Protein 6E85 (pdb70)

Organism: NCBI:txid72407

Sequence (656 aa):
SNAMSKMIAVTMGDPAGIGPEIIIKSSLAEEGALSGAPVVVVGCAQTLRRILALNITPPRAEELRRIIDHPAEASFSPATTINVIDEPLSDPQGLRPPGEVQAQAGDLAFRCIIRRATALALEEGAVAAIATAPPLNKEALHLLAGHAYPGHTELLAHLTQTTTDYAMVLYTEEKLKVIHITTHISLLRQQFLDTLNQPRIETVIGVADRFLRRRVVGGYYPRPRIAVAGVNPHAAGGEENNGGLLFFGGDEEIRIVAPAVAAMRAKKGVEEVTTGPCPPDTVFMMQCHEEGMYDMVVAMYHDQGHIPLKKLLGFYDGVNITAGLPPFIRTSADHGTAFDIAWTGKAKSESMATSSIELAMHIAQESKMIAVTMGDPAGIGPEIIIKSSLAEGALSGAPVVVVGCAQTLRRILALNITPRAELRRIIDHPAEASSFSPATINVIDEPLSSDPQGLRPGEVQAQAGDLAFRCIIRRATALALEEGAVAAIIATAPLNKKEALHLAGHAAYYPPGHTELLAHLTQTTTDDYAMMVLYTEEKLKVVIHITTTHISLRQFFLDTLNQPRIETVIGVADRFLRRRVVGGYYPPRPRIAVAGVNPHAGENGLFGDEEIRRIVAPAVAAMRRAKKGVEVTTGPCPPDTVFMMQCHEEGMMYDMVVAMYHDQGHIPLKLLGFYGVNITAGLPFIRTSSADDHGTAFDIAWTGKAKSESMATSSIEELAMMHIAQ

Foldseek 3Di:
DPAPFFAAEEEQAQLLFASLQLVLQLAQDDPNFQPRYEYEAAVLSNVVLQVLVLHDAAAEDEDCASVPDDTHGRYHYYPHDHQPCNVPDHHLDQALSRLVRNLVSLLVRLVCCVVSSGFEYEYDAYDQNSVVVVVNPDNGDLRSLCVSQVFDFWWKWDDDQQAIETELEEPDDPVVLVVPAAQVSLLSRLVLVQVLVCLQPDVQFAEEEEADFAQNCVVQVRHCCCVPHVVVSQVVVVVVVHNYYDNGGLVCPRVCSNVPVGVYYYHSYHCSRVVVVVVVPNVQQWIWTTRGPGTYIYTPDHSPSVCHSPSPDDSVSSSVNSVVSRNSSRD/DFAEEEEQAQLLFASLQLVLQLAQDDPNFQPRYEYEEAVLSNVVLQVLVLHDAAAEDEDCASVPDDTDGRYHYYPHDHFPCNVPDHHLDQALSRLVRNLVSLLVSLVCCVVVSHFEYEYDFYDQNSVVVNPNPDNGDLVSLCVSQVFDQKWKWFDDQQAIETELEEPDDPVVLVVPQALVSLLSRLVLVQVQVVLLPDVAFAEEEEADDAQNCVVVVRHDCCVPHVVVSQVVNVVVVHNYDDHGGLVCPRVCSNVPVGVYYYHSYHCSRVVVVVVVPPQLRMWITRGPHIYTYAPDHRPSVCHSVSPDHSVSSSSNNVNSVVSSD

Solvent-accessible surface area: 24941 Å² total; per-residue (Å²): 68,73,27,180,50,109,25,0,0,0,0,0,0,0,0,0,0,5,0,0,0,0,0,0,44,6,8,3,97,59,97,5,36,25,17,21,5,0,0,0,0,0,6,81,0,0,105,62,0,17,79,88,112,34,17,36,126,18,120,18,103,77,15,112,70,0,51,92,5,43,19,47,104,46,21,3,2,0,2,51,23,68,7,97,75,26,113,33,4,119,57,22,74,48,14,44,35,0,0,42,0,0,20,39,0,1,117,81,0,4,44,18,10,90,133,60,19,5,27,0,0,0,2,0,12,23,26,115,113,0,0,83,111,25,65,27,94,43,80,13,21,40,69,0,0,8,104,36,10,153,22,122,62,55,4,41,0,10,25,17,125,144,0,6,0,0,1,4,25,35,76,39,13,3,85,92,1,9,89,69,17,63,57,94,68,0,39,35,0,0,4,2,0,14,126,12,0,119,86,18,47,65,125,189,3,92,0,0,0,0,0,0,0,5,49,14,1,58,150,32,122,32,21,68,15,6,106,144,19,0,38,43,0,7,61,32,12,112,92,146,69,12,57,0,45,28,32,13,51,0,6,33,0,2,20,45,1,52,119,42,96,37,21,0,0,0,0,0,4,3,1,1,0,12,4,0,5,17,11,54,57,101,120,61,11,21,14,0,8,3,37,17,84,18,11,10,0,13,10,86,44,45,13,32,43,134,57,8,17,69,16,147,6,160,19,109,12,0,19,61,0,0,59,20,0,36,100,6,3,73,113,131,121,30,0,0,0,0,0,0,0,0,0,0,5,0,0,0,0,0,0,45,6,7,5,101,58,97,6,31,24,16,19,4,0,0,0,0,0,6,79,0,0,107,62,0,18,80,87,114,34,16,34,123,13,127,23,94,78,16,110,70,1,72,95,22,59,64,48,104,45,29,2,1,0,1,50,20,70,7,98,76,26,113,34,4,116,64,21,76,49,13,44,36,0,0,42,0,0,21,38,0,1,115,80,0,2,45,18,10,83,130,59,18,5,39,0,1,0,6,0,14,24,26,116,111,0,0,82,113,26,62,27,96,41,82,16,21,42,66,0,0,10,109,33,10,154,19,120,64,55,4,34,0,7,24,9,142,139,0,6,0,0,1,3,36,32,68,39,19,5,82,85,3,9,89,68,17,60,57,93,62,0,36,38,0,0,25,15,0,34,151,11,0,140,165,37,53,64,76,186,5,89,1,0,0,0,0,0,0,3,64,16,1,81,162,50,123,19,29,71,10,16,135,152,12,0,34,44,0,10,60,31,17,110,90,153,70,13,84,2,61,22,36,10,52,0,6,16,0,2,12,42,2,52,130,39,95,30,17,0,0,0,0,0,7,2,3,1,0,1,4,0,1,31,9,47,36,80,180,12,18,12,0,6,2,32,16,66,17,30,14,0,9,18,85,64,46,12,33,40,132,58,8,19,70,18,152,6,160,14,106,29,2,25,59,0,0,69,16,0,25,118,30,28,117

Nearest PDB structures (foldseek):
  6e85-assembly1_A  TM=1.003E+00  e=8.997E-73  Klebsiella pneumoniae subsp. pneumoniae
  6e85-assembly1_B  TM=9.986E-01  e=2.313E-66  Klebsiella pneumoniae subsp. pneumoniae
  4jqp-assembly1_B  TM=9.303E-01  e=1.978E-38  Paraburkholderia phymatum STM815
  1yxo-assembly1_B  TM=9.074E-01  e=8.097E-33  Pseudomonas aeruginosa
  3lxy-assembly1_A-2  TM=9.017E-01  e=1.109E-30  Yersinia pestis

Secondary structure (DSSP, 8-state):
---SS--EEEE---TTTTHHHHHHHHHHSGGGTT-SEEEEE-HHHHHHHHHTTSS---EEEEESSGGG----TTEEEEEE---SSGGG--TTS--HHHHHHHHHHHHHHHHHHHHTSSSEEEEPP--HHHHHHTT---SSHHHHHHHHHT----EEEEE-SS-EEEES--SS-HHHHHHH--HHHHHHHHHHHHHHHHHHT-SS-EEEEE-SSGGGGTTTTT-SHIIIIIHHHHHHHHTTT-EEEEEE-HHHHHHHHHHTS-SEEEESSHHHHHHHHHHTT-TT--EEEETSSSEEEE-S----TTTTTTT-S--HHHHHHHHHHHHHHT-/---EEEE---TTTTHHHHHHHHHHSSTTTT-SEEEEE-HHHHHHHHHTTSS---EEEEESSGGG----TTEEEEEE---SSGGG--TTS--HHHHHHHHHHHHHHHHHHHHTSSSEEEE----HHHHHHTT---SSHHHHHHHHHT----EEEEE-SS-EEEES--SS-HHHHHHH--HHHHHHHHHHHHHHHHHTT-SS-EEEEE-SSGGGGTTTTS-SHIIIIIHHHHHHHHHTT-EEEEEE-HHHHHHHHHTTS-SEEEESSHHHHHHHHHHTT----EEEETSSSEEEE-S----TTTTTTT-S--HHHHHHHHHHHHHH-

Structure (mmCIF, N/CA/C/O backbone):
data_6E85
#
_entry.id   6E85
#
_cell.length_a   97.355
_cell.length_b   76.216
_cell.length_c   92.113
_cell.angle_alpha   90.00
_cell.angle_beta   106.78
_cell.angle_gamma   90.00
#
_symmetry.space_group_name_H-M   'C 1 2 1'
#
loop_
_entity.id
_entity.type
_entity.pdbx_description
1 polymer 'D-threonate 4-phosphate dehydrogenase'
2 non-polymer 'NICKEL (II) ION'
3 non-polymer 'FORMIC ACID'
4 non-polymer 'PYROPHOSPHATE 2-'
5 non-polymer 'SULFATE ION'
6 non-polymer 'CHLORIDE ION'
7 water water
#
loop_
_atom_site.group_PDB
_atom_site.id
_atom_site.type_symbol
_atom_site.label_atom_id
_atom_site.label_alt_id
_atom_site.label_comp_id
_atom_site.label_asym_id
_atom_site.label_entity_id
_atom_site.label_seq_id
_atom_site.pdbx_PDB_ins_code
_atom_site.Cartn_x
_atom_site.Cartn_y
_atom_site.Cartn_z
_atom_site.occupancy
_atom_site.B_iso_or_equiv
_atom_site.auth_seq_id
_atom_site.auth_comp_id
_atom_site.auth_asym_id
_atom_site.auth_atom_id
_atom_site.pdbx_PDB_model_num
ATOM 1 N N . SER A 1 1 ? -5.478 17.450 72.064 1.00 15.25 -2 SER A N 1
ATOM 2 C CA . SER A 1 1 ? -4.062 17.857 71.865 1.00 12.97 -2 SER A CA 1
ATOM 3 C C . SER A 1 1 ? -4.040 19.181 71.119 1.00 12.36 -2 SER A C 1
ATOM 4 O O . SER A 1 1 ? -5.078 19.654 70.687 1.00 14.50 -2 SER A O 1
ATOM 7 N N . ASN A 1 2 ? -2.839 19.737 70.967 1.00 12.01 -1 ASN A N 1
ATOM 8 C CA . ASN A 1 2 ? -2.651 20.962 70.225 1.00 11.90 -1 ASN A CA 1
ATOM 9 C C . ASN A 1 2 ? -2.167 20.677 68.794 1.00 12.36 -1 ASN A C 1
ATOM 10 O O . ASN A 1 2 ? -1.608 21.569 68.156 1.00 12.95 -1 ASN A O 1
ATOM 15 N N . ALA A 1 3 ? -2.407 19.459 68.294 1.00 12.25 0 ALA A N 1
ATOM 16 C CA . ALA A 1 3 ? -2.076 19.155 66.903 1.00 13.18 0 ALA A CA 1
ATOM 17 C C . ALA A 1 3 ? -2.946 20.009 65.979 1.00 13.56 0 ALA A C 1
ATOM 18 O O . ALA A 1 3 ? -4.096 20.310 66.302 1.00 15.04 0 ALA A O 1
ATOM 20 N N . MET A 1 4 ? -2.385 20.361 64.822 1.00 13.13 1 MET A N 1
ATOM 21 C CA . MET A 1 4 ? -3.090 21.117 63.797 1.00 12.94 1 MET A CA 1
ATOM 22 C C . MET A 1 4 ? -3.327 20.215 62.579 1.00 11.35 1 MET A C 1
ATOM 23 O O . MET A 1 4 ? -3.532 20.683 61.467 1.00 11.88 1 MET A O 1
ATOM 28 N N . SER A 1 5 ? -3.358 18.906 62.832 1.00 10.93 2 SER A N 1
ATOM 29 C CA . SER A 1 5 ? -3.451 17.869 61.818 1.00 10.10 2 SER A CA 1
ATOM 30 C C . SER A 1 5 ? -3.751 16.561 62.536 1.00 10.55 2 SER A C 1
ATOM 31 O O . SER A 1 5 ? -3.767 16.523 63.758 1.00 11.52 2 SER A O 1
ATOM 34 N N . LYS A 1 6 ? -3.953 15.490 61.776 1.00 10.18 3 LYS A N 1
ATOM 35 C CA . LYS A 1 6 ? -3.978 14.185 62.398 1.00 10.73 3 LYS A CA 1
ATOM 36 C C . LYS A 1 6 ? -2.588 13.860 62.950 1.00 9.98 3 LYS A C 1
ATOM 37 O O . LYS A 1 6 ? -1.554 14.324 62.431 1.00 11.52 3 LYS A O 1
ATOM 43 N N . MET A 1 7 ? -2.587 13.064 64.021 1.00 9.72 4 MET A N 1
ATOM 44 C CA . MET A 1 7 ? -1.385 12.593 64.668 1.00 9.51 4 MET A CA 1
ATOM 45 C C . MET A 1 7 ? -1.007 11.211 64.125 1.00 9.09 4 MET A C 1
ATOM 46 O O . MET A 1 7 ? -1.859 10.474 63.598 1.00 10.50 4 MET A O 1
ATOM 51 N N . ILE A 1 8 ? 0.263 10.843 64.321 1.00 8.21 5 ILE A N 1
ATOM 52 C CA . ILE A 1 8 ? 0.689 9.467 64.044 1.00 8.72 5 ILE A CA 1
ATOM 53 C C . ILE A 1 8 ? 1.398 8.910 65.276 1.00 8.19 5 ILE A C 1
ATOM 54 O O . ILE A 1 8 ? 1.797 9.655 66.172 1.00 8.99 5 ILE A O 1
ATOM 59 N N . ALA A 1 9 ? 1.513 7.584 65.308 1.00 7.94 6 ALA A N 1
ATOM 60 C CA . ALA A 1 9 ? 2.291 6.885 66.306 1.00 7.82 6 ALA A CA 1
ATOM 61 C C . ALA A 1 9 ? 3.597 6.398 65.685 1.00 8.16 6 ALA A C 1
ATOM 62 O O . ALA A 1 9 ? 3.639 6.045 64.504 1.00 9.04 6 ALA A O 1
ATOM 64 N N . VAL A 1 10 ? 4.649 6.379 66.500 1.00 7.64 7 VAL A N 1
ATOM 65 C CA . VAL A 1 10 ? 5.924 5.767 66.164 1.00 8.03 7 VAL A CA 1
ATOM 66 C C . VAL A 1 10 ? 6.190 4.674 67.197 1.00 8.19 7 VAL A C 1
ATOM 67 O O . VAL A 1 10 ? 6.123 4.946 68.384 1.00 9.73 7 VAL A O 1
ATOM 71 N N . THR A 1 11 ? 6.507 3.459 66.733 1.00 7.69 8 THR A N 1
ATOM 72 C CA . THR A 1 11 ? 6.783 2.355 67.630 1.00 8.13 8 THR A CA 1
ATOM 73 C C . THR A 1 11 ? 8.294 2.203 67.829 1.00 9.01 8 THR A C 1
ATOM 74 O O . THR A 1 11 ? 9.084 2.313 66.889 1.00 9.67 8 THR A O 1
ATOM 78 N N . MET A 1 12 ? 8.672 1.877 69.068 1.00 8.62 9 MET A N 1
ATOM 79 C CA . MET A 1 12 ? 10.072 1.817 69.454 1.00 8.77 9 MET A CA 1
ATOM 80 C C . MET A 1 12 ? 10.854 0.711 68.736 1.00 9.28 9 MET A C 1
ATOM 81 O O . MET A 1 12 ? 12.055 0.854 68.539 1.00 10.16 9 MET A O 1
ATOM 86 N N . GLY A 1 13 ? 10.188 -0.388 68.386 1.00 9.62 10 GLY A N 1
ATOM 87 C CA . GLY A 1 13 ? 10.921 -1.532 67.866 1.00 10.78 10 GLY A CA 1
ATOM 88 C C . GLY A 1 13 ? 11.734 -2.200 68.965 1.00 10.65 10 GLY A C 1
ATOM 89 O O . GLY A 1 13 ? 11.425 -2.071 70.160 1.00 11.59 10 GLY A O 1
ATOM 90 N N . ASP A 1 14 ? 12.797 -2.909 68.565 1.00 10.89 11 ASP A N 1
ATOM 91 C CA . ASP A 1 14 ? 13.637 -3.598 69.532 1.00 11.18 11 ASP A CA 1
ATOM 92 C C . ASP A 1 14 ? 14.457 -2.556 70.282 1.00 11.27 11 ASP A C 1
ATOM 93 O O . ASP A 1 14 ? 15.274 -1.843 69.688 1.00 11.99 11 ASP A O 1
ATOM 98 N N . PRO A 1 15 ? 14.288 -2.429 71.616 1.00 11.13 12 PRO A N 1
ATOM 99 C CA . PRO A 1 15 ? 14.987 -1.381 72.359 1.00 11.13 12 PRO A CA 1
ATOM 100 C C . PRO A 1 15 ? 16.506 -1.552 72.438 1.00 12.27 12 PRO A C 1
ATOM 101 O O . PRO A 1 15 ? 17.199 -0.595 72.754 1.00 12.90 12 PRO A O 1
ATOM 105 N N . ALA A 1 16 ? 16.982 -2.777 72.193 1.00 12.86 13 ALA A N 1
ATOM 106 C CA . ALA A 1 16 ? 18.415 -3.041 72.190 1.00 13.61 13 ALA A CA 1
ATOM 107 C C . ALA A 1 16 ? 19.054 -2.650 70.845 1.00 13.91 13 ALA A C 1
ATOM 108 O O . ALA A 1 16 ? 20.282 -2.673 70.723 1.00 15.52 13 ALA A O 1
ATOM 110 N N . GLY A 1 17 ? 18.221 -2.329 69.850 1.00 13.24 14 GLY A N 1
ATOM 111 C CA . GLY A 1 17 ? 18.686 -1.892 68.547 1.00 13.54 14 GLY A CA 1
ATOM 112 C C . GLY A 1 17 ? 18.758 -0.377 68.454 1.00 13.00 14 GLY A C 1
ATOM 113 O O . GLY A 1 17 ? 18.740 0.336 69.470 1.00 12.99 14 GLY A O 1
ATOM 114 N N . ILE A 1 18 ? 18.826 0.116 67.215 1.00 12.23 15 ILE A N 1
ATOM 115 C CA . ILE A 1 18 ? 18.983 1.556 66.974 1.00 12.10 15 ILE A CA 1
ATOM 116 C C . ILE A 1 18 ? 17.649 2.316 67.055 1.00 11.21 15 ILE A C 1
ATOM 117 O O . ILE A 1 18 ? 17.655 3.543 66.969 1.00 11.80 15 ILE A O 1
ATOM 122 N N . GLY A 1 19 ? 16.518 1.614 67.207 1.00 10.51 16 GLY A N 1
ATOM 123 C CA . GLY A 1 19 ? 15.212 2.285 67.216 1.00 10.06 16 GLY A CA 1
ATOM 124 C C . GLY A 1 19 ? 15.153 3.472 68.171 1.00 10.16 16 GLY A C 1
ATOM 125 O O . GLY A 1 19 ? 14.808 4.590 67.782 1.00 9.93 16 GLY A O 1
ATOM 126 N N . PRO A 1 20 ? 15.440 3.267 69.469 1.00 10.10 17 PRO A N 1
ATOM 127 C CA . PRO A 1 20 ? 15.346 4.374 70.421 1.00 9.99 17 PRO A CA 1
ATOM 128 C C . PRO A 1 20 ? 16.143 5.617 69.998 1.00 10.61 17 PRO A C 1
ATOM 129 O O . PRO A 1 20 ? 15.606 6.723 70.024 1.00 10.66 17 PRO A O 1
ATOM 133 N N . GLU A 1 21 ? 17.404 5.423 69.601 1.00 10.45 18 GLU A N 1
ATOM 134 C CA . GLU A 1 21 ? 18.233 6.591 69.318 1.00 11.30 18 GLU A CA 1
ATOM 135 C C . GLU A 1 21 ? 17.790 7.287 68.026 1.00 10.23 18 GLU A C 1
ATOM 136 O O . GLU A 1 21 ? 17.845 8.507 67.967 1.00 11.31 18 GLU A O 1
ATOM 142 N N . ILE A 1 22 ? 17.346 6.530 67.016 1.00 10.44 19 ILE A N 1
ATOM 143 C CA . ILE A 1 22 ? 16.956 7.196 65.765 1.00 10.71 19 ILE A CA 1
ATOM 144 C C . ILE A 1 22 ? 15.599 7.893 65.933 1.00 9.62 19 ILE A C 1
ATOM 145 O O . ILE A 1 22 ? 15.348 8.900 65.279 1.00 10.13 19 ILE A O 1
ATOM 150 N N . ILE A 1 23 ? 14.759 7.394 66.848 1.00 9.53 20 ILE A N 1
ATOM 151 C CA . ILE A 1 23 ? 13.515 8.082 67.172 1.00 8.80 20 ILE A CA 1
ATOM 152 C C . ILE A 1 23 ? 13.839 9.425 67.844 1.00 9.13 20 ILE A C 1
ATOM 153 O O . ILE A 1 23 ? 13.288 10.479 67.473 1.00 9.43 20 ILE A O 1
ATOM 158 N N . ILE A 1 24 ? 14.739 9.397 68.837 1.00 9.04 21 ILE A N 1
ATOM 159 C CA . ILE A 1 24 ? 15.087 10.620 69.520 1.00 8.95 21 ILE A CA 1
ATOM 160 C C . ILE A 1 24 ? 15.706 11.608 68.528 1.00 9.56 21 ILE A C 1
ATOM 161 O O . ILE A 1 24 ? 15.356 12.781 68.504 1.00 9.92 21 ILE A O 1
ATOM 166 N N . LYS A 1 25 ? 16.638 11.135 67.698 1.00 9.86 22 LYS A N 1
ATOM 167 C CA . LYS A 1 25 ? 17.294 12.063 66.768 1.00 11.12 22 LYS A CA 1
ATOM 168 C C . LYS A 1 25 ? 16.298 12.669 65.780 1.00 10.96 22 LYS A C 1
ATOM 169 O O . LYS A 1 25 ? 16.407 13.829 65.443 1.00 12.83 22 LYS A O 1
ATOM 175 N N A SER A 1 26 ? 15.333 11.857 65.342 0.70 10.08 23 SER A N 1
ATOM 176 N N B SER A 1 26 ? 15.312 11.881 65.345 0.30 10.28 23 SER A N 1
ATOM 177 C CA A SER A 1 26 ? 14.319 12.302 64.386 0.70 9.90 23 SER A CA 1
ATOM 178 C CA B SER A 1 26 ? 14.378 12.374 64.332 0.30 10.33 23 SER A CA 1
ATOM 179 C C A SER A 1 26 ? 13.400 13.378 64.973 0.70 10.05 23 SER A C 1
ATOM 180 C C B SER A 1 26 ? 13.288 13.282 64.930 0.30 10.10 23 SER A C 1
ATOM 181 O O A SER A 1 26 ? 12.980 14.309 64.277 0.70 10.45 23 SER A O 1
ATOM 182 O O B SER A 1 26 ? 12.658 14.026 64.181 0.30 10.20 23 SER A O 1
ATOM 187 N N . LEU A 1 27 ? 13.061 13.224 66.251 1.00 9.77 24 LEU A N 1
ATOM 188 C CA . LEU A 1 27 ? 12.015 14.055 66.850 1.00 10.26 24 LEU A CA 1
ATOM 189 C C . LEU A 1 27 ? 12.550 15.201 67.712 1.00 11.07 24 LEU A C 1
ATOM 190 O O . LEU A 1 27 ? 11.819 16.136 67.983 1.00 12.45 24 LEU A O 1
ATOM 195 N N . ALA A 1 28 ? 13.815 15.134 68.141 1.00 10.77 25 ALA A N 1
ATOM 196 C CA . ALA A 1 28 ? 14.328 16.124 69.086 1.00 12.37 25 ALA A CA 1
ATOM 197 C C . ALA A 1 28 ? 14.701 17.455 68.430 1.00 13.91 25 ALA A C 1
ATOM 198 O O . ALA A 1 28 ? 14.772 18.480 69.119 1.00 15.72 25 ALA A O 1
ATOM 200 N N A GLU A 1 29 ? 14.941 17.434 67.121 0.60 12.66 26 GLU A N 1
ATOM 201 N N B GLU A 1 29 ? 15.028 17.405 67.136 0.40 13.74 26 GLU A N 1
ATOM 202 C CA A GLU A 1 29 ? 15.390 18.618 66.422 0.60 14.21 26 GLU A CA 1
ATOM 203 C CA B GLU A 1 29 ? 15.489 18.566 66.395 0.40 15.67 26 GLU A CA 1
ATOM 204 C C A GLU A 1 29 ? 15.142 18.408 64.929 0.60 13.32 26 GLU A C 1
ATOM 205 C C B GLU A 1 29 ? 15.029 18.449 64.944 0.40 13.77 26 GLU A C 1
ATOM 206 O O A GLU A 1 29 ? 14.792 17.312 64.501 0.60 11.76 26 GLU A O 1
ATOM 207 O O B GLU A 1 29 ? 14.356 17.489 64.577 0.40 12.64 26 GLU A O 1
ATOM 218 N N . GLY A 1 30 ? 15.400 19.452 64.144 1.00 14.17 27 GLY A N 1
ATOM 219 C CA . GLY A 1 30 ? 15.161 19.401 62.727 1.00 12.54 27 GLY A CA 1
ATOM 220 C C . GLY A 1 30 ? 13.692 19.506 62.368 1.00 10.76 27 GLY A C 1
ATOM 221 O O . GLY A 1 30 ? 12.881 20.061 63.096 1.00 12.04 27 GLY A O 1
ATOM 222 N N . ALA A 1 31 ? 13.360 18.964 61.200 1.00 10.04 28 ALA A N 1
ATOM 223 C CA . ALA A 1 31 ? 12.059 19.209 60.595 1.00 9.78 28 ALA A CA 1
ATOM 224 C C . ALA A 1 31 ? 10.916 18.775 61.501 1.00 9.67 28 ALA A C 1
ATOM 225 O O . ALA A 1 31 ? 9.886 19.449 61.528 1.00 10.58 28 ALA A O 1
ATOM 227 N N . LEU A 1 32 ? 11.086 17.641 62.190 1.00 8.53 29 LEU A N 1
ATOM 228 C CA . LEU A 1 32 ? 9.991 17.070 62.967 1.00 8.50 29 LEU A CA 1
ATOM 229 C C . LEU A 1 32 ? 9.920 17.607 64.397 1.00 9.00 29 LEU A C 1
ATOM 230 O O . LEU A 1 32 ? 9.090 17.145 65.161 1.00 9.89 29 LEU A O 1
ATOM 235 N N . SER A 1 33 ? 10.766 18.569 64.755 1.00 9.31 30 SER A N 1
ATOM 236 C CA . SER A 1 33 ? 10.704 19.136 66.082 1.00 10.08 30 SER A CA 1
ATOM 237 C C . SER A 1 33 ? 9.303 19.724 66.312 1.00 10.31 30 SER A C 1
ATOM 238 O O . SER A 1 33 ? 8.835 20.568 65.539 1.00 11.01 30 SER A O 1
ATOM 241 N N . GLY A 1 34 ? 8.616 19.242 67.355 1.00 9.96 31 GLY A N 1
ATOM 242 C CA . GLY A 1 34 ? 7.266 19.709 67.656 1.00 10.68 31 GLY A CA 1
ATOM 243 C C . GLY A 1 34 ? 6.167 19.092 66.794 1.00 9.55 31 GLY A C 1
ATOM 244 O O . GLY A 1 34 ? 5.008 19.521 66.892 1.00 11.23 31 GLY A O 1
ATOM 245 N N . ALA A 1 35 ? 6.498 18.095 65.956 1.00 9.07 32 ALA A N 1
ATOM 246 C CA . ALA A 1 35 ? 5.508 17.471 65.070 1.00 8.89 32 ALA A CA 1
ATOM 247 C C . ALA A 1 35 ? 4.503 16.626 65.848 1.00 8.36 32 ALA A C 1
ATOM 248 O O . ALA A 1 35 ? 4.785 16.156 66.944 1.00 8.49 32 ALA A O 1
ATOM 250 N N . PRO A 1 36 ? 3.310 16.381 65.275 1.00 8.77 33 PRO A N 1
ATOM 251 C CA . PRO A 1 36 ? 2.235 15.653 65.968 1.00 8.66 33 PRO A CA 1
ATOM 252 C C . PRO A 1 36 ? 2.459 14.137 65.923 1.00 9.05 33 PRO A C 1
ATOM 253 O O . PRO A 1 36 ? 1.712 13.401 65.287 1.00 9.78 33 PRO A O 1
ATOM 257 N N . VAL A 1 37 ? 3.491 13.709 66.649 1.00 8.03 34 VAL A N 1
ATOM 258 C CA . VAL A 1 37 ? 3.939 12.332 66.683 1.00 7.81 34 VAL A CA 1
ATOM 259 C C . VAL A 1 37 ? 3.941 11.846 68.130 1.00 8.13 34 VAL A C 1
ATOM 260 O O . VAL A 1 37 ? 4.496 12.513 68.995 1.00 9.84 34 VAL A O 1
ATOM 264 N N . VAL A 1 38 ? 3.344 10.682 68.372 1.00 7.56 35 VAL A N 1
ATOM 265 C CA . VAL A 1 38 ? 3.350 10.090 69.697 1.00 7.75 35 VAL A CA 1
ATOM 266 C C . VAL A 1 38 ? 4.172 8.806 69.634 1.00 7.76 35 VAL A C 1
ATOM 267 O O . VAL A 1 38 ? 3.894 7.926 68.819 1.00 8.65 35 VAL A O 1
ATOM 271 N N . VAL A 1 39 ? 5.186 8.707 70.487 1.00 7.47 36 VAL A N 1
ATOM 272 C CA . VAL A 1 39 ? 5.997 7.513 70.538 1.00 7.11 36 VAL A CA 1
ATOM 273 C C . VAL A 1 39 ? 5.349 6.501 71.480 1.00 7.23 36 VAL A C 1
ATOM 274 O O . VAL A 1 39 ? 5.014 6.850 72.599 1.00 9.20 36 VAL A O 1
ATOM 278 N N . VAL A 1 40 ? 5.193 5.260 71.020 1.00 7.44 37 VAL A N 1
ATOM 279 C CA . VAL A 1 40 ? 4.766 4.158 71.879 1.00 7.87 37 VAL A CA 1
ATOM 280 C C . VAL A 1 40 ? 6.027 3.338 72.134 1.00 8.11 37 VAL A C 1
ATOM 281 O O . VAL A 1 40 ? 6.561 2.711 71.212 1.00 8.54 37 VAL A O 1
ATOM 285 N N . GLY A 1 41 ? 6.533 3.401 73.362 1.00 7.77 38 GLY A N 1
ATOM 286 C CA . GLY A 1 41 ? 7.784 2.787 73.654 1.00 8.55 38 GLY A CA 1
ATOM 287 C C . GLY A 1 41 ? 8.115 2.880 75.124 1.00 8.25 38 GLY A C 1
ATOM 288 O O . GLY A 1 41 ? 7.369 3.468 75.903 1.00 8.79 38 GLY A O 1
ATOM 289 N N . CYS A 1 42 ? 9.244 2.288 75.496 1.00 8.69 39 CYS A N 1
ATOM 290 C CA . CYS A 1 42 ? 9.693 2.264 76.883 1.00 8.63 39 CYS A CA 1
ATOM 291 C C . CYS A 1 42 ? 10.374 3.596 77.211 1.00 9.26 39 CYS A C 1
ATOM 292 O O . CYS A 1 42 ? 11.458 3.893 76.721 1.00 9.17 39 CYS A O 1
ATOM 295 N N . ALA A 1 43 ? 9.707 4.410 78.034 1.00 8.82 40 ALA A N 1
ATOM 296 C CA . ALA A 1 43 ? 10.233 5.720 78.373 1.00 9.20 40 ALA A CA 1
ATOM 297 C C . ALA A 1 43 ? 11.567 5.602 79.123 1.00 9.40 40 ALA A C 1
ATOM 298 O O . ALA A 1 43 ? 12.476 6.393 78.895 1.00 9.59 40 ALA A O 1
ATOM 300 N N . GLN A 1 44 ? 11.692 4.597 80.003 1.00 9.41 41 GLN A N 1
ATOM 301 C CA . GLN A 1 44 ? 12.944 4.435 80.734 1.00 10.45 41 GLN A CA 1
ATOM 302 C C . GLN A 1 44 ? 14.108 4.149 79.767 1.00 10.53 41 GLN A C 1
ATOM 303 O O . GLN A 1 44 ? 15.219 4.616 79.982 1.00 11.45 41 GLN A O 1
ATOM 309 N N . THR A 1 45 ? 13.840 3.401 78.696 1.00 10.02 42 THR A N 1
ATOM 310 C CA . THR A 1 45 ? 14.857 3.151 77.674 1.00 10.68 42 THR A CA 1
ATOM 311 C C . THR A 1 45 ? 15.260 4.476 77.010 1.00 10.59 42 THR A C 1
ATOM 312 O O . THR A 1 45 ? 16.450 4.741 76.822 1.00 11.11 42 THR A O 1
ATOM 316 N N . LEU A 1 46 ? 14.267 5.285 76.612 1.00 9.66 43 LEU A N 1
ATOM 317 C CA . LEU A 1 46 ? 14.593 6.576 76.012 1.00 10.24 43 LEU A CA 1
ATOM 318 C C . LEU A 1 46 ? 15.484 7.386 76.962 1.00 10.38 43 LEU A C 1
ATOM 319 O O . LEU A 1 46 ? 16.419 8.053 76.520 1.00 11.01 43 LEU A O 1
ATOM 324 N N . ARG A 1 47 ? 15.183 7.362 78.263 1.00 10.08 44 ARG A N 1
ATOM 325 C CA . ARG A 1 47 ? 15.982 8.126 79.224 1.00 11.21 44 ARG A CA 1
ATOM 326 C C . ARG A 1 47 ? 17.406 7.564 79.324 1.00 12.26 44 ARG A C 1
ATOM 327 O O . ARG A 1 47 ? 18.351 8.330 79.496 1.00 13.27 44 ARG A O 1
ATOM 335 N N . ARG A 1 48 ? 17.555 6.242 79.218 1.00 12.17 45 ARG A N 1
ATOM 336 C CA . ARG A 1 48 ? 18.911 5.672 79.228 1.00 13.63 45 ARG A CA 1
ATOM 337 C C . ARG A 1 48 ? 19.687 6.197 78.012 1.00 12.95 45 ARG A C 1
ATOM 338 O O . ARG A 1 48 ? 20.852 6.549 78.128 1.00 14.67 45 ARG A O 1
ATOM 346 N N . ILE A 1 49 ? 19.034 6.240 76.850 1.00 12.92 46 ILE A N 1
ATOM 347 C CA . ILE A 1 49 ? 19.691 6.750 75.648 1.00 12.54 46 ILE A CA 1
ATOM 348 C C . ILE A 1 49 ? 20.088 8.212 75.860 1.00 13.07 46 ILE A C 1
ATOM 349 O O . ILE A 1 49 ? 21.210 8.607 75.530 1.00 14.36 46 ILE A O 1
ATOM 354 N N . LEU A 1 50 ? 19.163 9.019 76.388 1.00 12.56 47 LEU A N 1
ATOM 355 C CA . LEU A 1 50 ? 19.458 10.437 76.573 1.00 12.71 47 LEU A CA 1
ATOM 356 C C . LEU A 1 50 ? 20.669 10.627 77.495 1.00 13.99 47 LEU A C 1
ATOM 357 O O . LEU A 1 50 ? 21.506 11.505 77.247 1.00 15.30 47 LEU A O 1
ATOM 362 N N . ALA A 1 51 ? 20.776 9.781 78.521 1.00 14.30 48 ALA A N 1
ATOM 363 C CA . ALA A 1 51 ? 21.860 9.919 79.494 1.00 15.69 48 ALA A CA 1
ATOM 364 C C . ALA A 1 51 ? 23.228 9.555 78.896 1.00 17.27 48 ALA A C 1
ATOM 365 O O . ALA A 1 51 ? 24.252 9.919 79.458 1.00 19.60 48 ALA A O 1
ATOM 367 N N . LEU A 1 52 ? 23.237 8.835 77.769 1.00 16.91 49 LEU A N 1
ATOM 368 C CA . LEU A 1 52 ? 24.505 8.438 77.119 1.00 18.62 49 LEU A CA 1
ATOM 369 C C . LEU A 1 52 ? 25.106 9.566 76.267 1.00 19.81 49 LEU A C 1
ATOM 370 O O . LEU A 1 52 ? 26.237 9.430 75.813 1.00 20.69 49 LEU A O 1
ATOM 375 N N . ASN A 1 53 ? 24.354 10.645 76.021 1.00 18.27 50 ASN A N 1
ATOM 376 C CA . ASN A 1 53 ? 24.880 11.777 75.239 1.00 19.81 50 ASN A CA 1
ATOM 377 C C . ASN A 1 53 ? 25.369 11.286 73.866 1.00 18.81 50 ASN A C 1
ATOM 378 O O . ASN A 1 53 ? 26.522 11.526 73.473 1.00 22.29 50 ASN A O 1
ATOM 383 N N . ILE A 1 54 ? 24.467 10.608 73.146 1.00 17.12 51 ILE A N 1
ATOM 384 C CA . ILE A 1 54 ? 24.682 10.094 71.790 1.00 16.72 51 ILE A CA 1
ATOM 385 C C . ILE A 1 54 ? 23.593 10.627 70.847 1.00 17.41 51 ILE A C 1
ATOM 386 O O . ILE A 1 54 ? 23.478 10.178 69.701 1.00 18.70 51 ILE A O 1
ATOM 391 N N . THR A 1 55 ? 22.785 11.560 71.350 1.00 15.63 52 THR A N 1
ATOM 392 C CA . THR A 1 55 ? 21.702 12.168 70.600 1.00 14.78 52 THR A CA 1
ATOM 393 C C . THR A 1 55 ? 21.559 13.604 71.069 1.00 16.57 52 THR A C 1
ATOM 394 O O . THR A 1 55 ? 22.137 13.984 72.085 1.00 16.65 52 THR A O 1
ATOM 398 N N A PRO A 1 56 ? 20.810 14.459 70.342 0.60 15.98 53 PRO A N 1
ATOM 399 N N B PRO A 1 56 ? 20.785 14.448 70.356 0.40 16.08 53 PRO A N 1
ATOM 400 C CA A PRO A 1 56 ? 20.447 15.768 70.872 0.60 16.18 53 PRO A CA 1
ATOM 401 C CA B PRO A 1 56 ? 20.446 15.770 70.871 0.40 16.21 53 PRO A CA 1
ATOM 402 C C A PRO A 1 56 ? 19.644 15.600 72.171 0.60 16.08 53 PRO A C 1
ATOM 403 C C B PRO A 1 56 ? 19.624 15.608 72.158 0.40 16.11 53 PRO A C 1
ATOM 404 O O A PRO A 1 56 ? 19.152 14.492 72.474 0.60 15.27 53 PRO A O 1
ATOM 405 O O B PRO A 1 56 ? 19.112 14.511 72.442 0.40 15.21 53 PRO A O 1
ATOM 412 N N . ARG A 1 57 ? 19.502 16.700 72.913 1.00 16.86 54 ARG A N 1
ATOM 413 C CA . ARG A 1 57 ? 18.723 16.711 74.110 1.00 16.10 54 ARG A CA 1
ATOM 414 C C . ARG A 1 57 ? 17.234 16.713 73.738 1.00 15.94 54 ARG A C 1
ATOM 415 O O . ARG A 1 57 ? 16.835 17.193 72.682 1.00 16.47 54 ARG A O 1
ATOM 423 N N . ALA A 1 58 ? 16.420 16.148 74.623 1.00 14.61 55 ALA A N 1
ATOM 424 C CA . ALA A 1 58 ? 14.994 16.187 74.454 1.00 14.11 55 ALA A CA 1
ATOM 425 C C . ALA A 1 58 ? 14.308 16.022 75.803 1.00 14.25 55 ALA A C 1
ATOM 426 O O . ALA A 1 58 ? 14.735 15.228 76.628 1.00 17.41 55 ALA A O 1
ATOM 428 N N A GLU A 1 59 ? 13.239 16.791 75.993 0.50 12.78 56 GLU A N 1
ATOM 429 N N B GLU A 1 59 ? 13.227 16.784 75.999 0.50 13.27 56 GLU A N 1
ATOM 430 C CA A GLU A 1 59 ? 12.369 16.615 77.126 0.50 12.76 56 GLU A CA 1
ATOM 431 C CA B GLU A 1 59 ? 12.360 16.635 77.165 0.50 13.40 56 GLU A CA 1
ATOM 432 C C A GLU A 1 59 ? 11.345 15.551 76.722 0.50 11.56 56 GLU A C 1
ATOM 433 C C B GLU A 1 59 ? 11.239 15.662 76.804 0.50 12.22 56 GLU A C 1
ATOM 434 O O A GLU A 1 59 ? 10.952 15.482 75.560 0.50 11.02 56 GLU A O 1
ATOM 435 O O B GLU A 1 59 ? 10.581 15.839 75.784 0.50 11.56 56 GLU A O 1
ATOM 446 N N . LEU A 1 60 ? 11.010 14.662 77.656 1.00 11.30 57 LEU A N 1
ATOM 447 C CA . LEU A 1 60 ? 9.939 13.722 77.407 1.00 10.25 57 LEU A CA 1
ATOM 448 C C . LEU A 1 60 ? 8.677 14.195 78.125 1.00 10.51 57 LEU A C 1
ATOM 449 O O . LEU A 1 60 ? 8.741 14.643 79.272 1.00 12.40 57 LEU A O 1
ATOM 454 N N A ARG A 1 61 ? 7.552 14.204 77.404 0.70 10.34 58 ARG A N 1
ATOM 455 N N B ARG A 1 61 ? 7.553 14.073 77.424 0.30 10.19 58 ARG A N 1
ATOM 456 C CA A ARG A 1 61 ? 6.219 14.408 78.008 0.70 10.04 58 ARG A CA 1
ATOM 457 C CA B ARG A 1 61 ? 6.251 14.365 77.962 0.30 10.24 58 ARG A CA 1
ATOM 458 C C A ARG A 1 61 ? 5.538 13.038 77.957 0.70 8.58 58 ARG A C 1
ATOM 459 C C B ARG A 1 61 ? 5.470 13.051 77.954 0.30 8.85 58 ARG A C 1
ATOM 460 O O A ARG A 1 61 ? 5.228 12.549 76.875 0.70 8.12 58 ARG A O 1
ATOM 461 O O B ARG A 1 61 ? 4.985 12.622 76.905 0.30 8.69 58 ARG A O 1
ATOM 476 N N . ILE A 1 62 ? 5.395 12.402 79.119 1.00 8.19 59 ILE A N 1
ATOM 477 C CA . ILE A 1 62 ? 4.708 11.123 79.188 1.00 7.99 59 ILE A CA 1
ATOM 478 C C . ILE A 1 62 ? 3.208 11.407 79.180 1.00 7.76 59 ILE A C 1
ATOM 479 O O . ILE A 1 62 ? 2.757 12.349 79.849 1.00 8.84 59 ILE A O 1
ATOM 484 N N . ILE A 1 63 ? 2.452 10.607 78.427 1.00 7.98 60 ILE A N 1
ATOM 485 C CA . ILE A 1 63 ? 1.012 10.781 78.311 1.00 7.74 60 ILE A CA 1
ATOM 486 C C . ILE A 1 63 ? 0.333 9.411 78.354 1.00 7.78 60 ILE A C 1
ATOM 487 O O . ILE A 1 63 ? 0.956 8.371 78.156 1.00 8.73 60 ILE A O 1
ATOM 492 N N . ASP A 1 64 ? -0.987 9.451 78.566 1.00 8.18 61 ASP A N 1
ATOM 493 C CA . ASP A 1 64 ? -1.801 8.241 78.666 1.00 8.45 61 ASP A CA 1
ATOM 494 C C . ASP A 1 64 ? -2.581 7.941 77.382 1.00 9.04 61 ASP A C 1
ATOM 495 O O . ASP A 1 64 ? -3.058 6.819 77.205 1.00 10.76 61 ASP A O 1
ATOM 500 N N . HIS A 1 65 ? -2.745 8.939 76.516 1.00 8.04 62 HIS A N 1
ATOM 501 C CA . HIS A 1 65 ? -3.585 8.820 75.342 1.00 8.34 62 HIS A CA 1
ATOM 502 C C . HIS A 1 65 ? -3.185 9.920 74.379 1.00 9.08 62 HIS A C 1
ATOM 503 O O . HIS A 1 65 ? -2.835 11.011 74.823 1.00 8.93 62 HIS A O 1
ATOM 510 N N . PRO A 1 66 ? -3.206 9.688 73.050 1.00 8.90 63 PRO A N 1
ATOM 511 C CA . PRO A 1 66 ? -2.806 10.734 72.108 1.00 9.18 63 PRO A CA 1
ATOM 512 C C . PRO A 1 66 ? -3.543 12.074 72.269 1.00 9.77 63 PRO A C 1
ATOM 513 O O . PRO A 1 66 ? -2.946 13.140 72.024 1.00 11.03 63 PRO A O 1
ATOM 517 N N . ALA A 1 67 ? -4.807 12.035 72.697 1.00 10.25 64 ALA A N 1
ATOM 518 C CA . ALA A 1 67 ? -5.553 13.286 72.832 1.00 11.38 64 ALA A CA 1
ATOM 519 C C . ALA A 1 67 ? -4.951 14.179 73.926 1.00 12.06 64 ALA A C 1
ATOM 520 O O . ALA A 1 67 ? -5.232 15.374 73.953 1.00 13.56 64 ALA A O 1
ATOM 522 N N . GLU A 1 68 ? -4.139 13.597 74.816 1.00 10.21 65 GLU A N 1
ATOM 523 C CA . GLU A 1 68 ? -3.523 14.334 75.921 1.00 10.42 65 GLU A CA 1
ATOM 524 C C . GLU A 1 68 ? -2.113 14.813 75.562 1.00 11.32 65 GLU A C 1
ATOM 525 O O . GLU A 1 68 ? -1.409 15.387 76.410 1.00 13.46 65 GLU A O 1
ATOM 531 N N . ALA A 1 69 ? -1.697 14.611 74.301 1.00 10.03 66 ALA A N 1
ATOM 532 C CA . ALA A 1 69 ? -0.395 15.086 73.865 1.00 9.52 66 ALA A CA 1
ATOM 533 C C . ALA A 1 69 ? -0.356 16.618 73.884 1.00 9.54 66 ALA A C 1
ATOM 534 O O . ALA A 1 69 ? -1.373 17.288 73.690 1.00 11.67 66 ALA A O 1
ATOM 536 N N . SER A 1 70 ? 0.852 17.145 74.069 1.00 9.03 67 SER A N 1
ATOM 537 C CA . SER A 1 70 ? 1.102 18.565 73.974 1.00 9.78 67 SER A CA 1
ATOM 538 C C . SER A 1 70 ? 2.414 18.709 73.216 1.00 10.05 67 SER A C 1
ATOM 539 O O . SER A 1 70 ? 3.473 18.358 73.730 1.00 10.20 67 SER A O 1
ATOM 542 N N . PHE A 1 71 ? 2.310 19.173 71.970 1.00 9.80 68 PHE A N 1
ATOM 543 C CA . PHE A 1 71 ? 3.450 19.205 71.066 1.00 10.39 68 PHE A CA 1
ATOM 544 C C . PHE A 1 71 ? 4.173 20.545 71.159 1.00 11.06 68 PHE A C 1
ATOM 545 O O . PHE A 1 71 ? 3.548 21.612 71.213 1.00 12.34 68 PHE A O 1
ATOM 553 N N . SER A 1 72 ? 5.505 20.468 71.206 1.00 10.74 69 SER A N 1
ATOM 554 C CA . SER A 1 72 ? 6.325 21.670 71.264 1.00 12.02 69 SER A CA 1
ATOM 555 C C . SER A 1 72 ? 7.743 21.299 70.850 1.00 11.96 69 SER A C 1
ATOM 556 O O . SER A 1 72 ? 8.144 20.145 70.942 1.00 11.52 69 SER A O 1
ATOM 559 N N . PRO A 1 73 ? 8.561 22.255 70.376 1.00 13.53 70 PRO A N 1
ATOM 560 C CA . PRO A 1 73 ? 9.903 21.918 69.929 1.00 13.77 70 PRO A CA 1
ATOM 561 C C . PRO A 1 73 ? 10.776 21.263 71.003 1.00 14.09 70 PRO A C 1
ATOM 562 O O . PRO A 1 73 ? 10.729 21.612 72.168 1.00 16.57 70 PRO A O 1
ATOM 566 N N . ALA A 1 74 ? 11.558 20.289 70.564 1.00 13.02 71 ALA A N 1
ATOM 567 C CA . ALA A 1 74 ? 12.558 19.609 71.368 1.00 14.91 71 ALA A CA 1
ATOM 568 C C . ALA A 1 74 ? 11.923 18.816 72.522 1.00 13.74 71 ALA A C 1
ATOM 569 O O . ALA A 1 74 ? 12.603 18.500 73.503 1.00 15.49 71 ALA A O 1
ATOM 571 N N A THR A 1 75 ? 10.635 18.496 72.365 0.60 14.09 72 THR A N 1
ATOM 572 N N B THR A 1 75 ? 10.607 18.558 72.448 0.40 13.03 72 THR A N 1
ATOM 573 C CA A THR A 1 75 ? 9.894 17.688 73.317 0.60 12.64 72 THR A CA 1
ATOM 574 C CA B THR A 1 75 ? 9.949 17.662 73.424 0.40 11.50 72 THR A CA 1
ATOM 575 C C A THR A 1 75 ? 9.369 16.459 72.574 0.60 11.23 72 THR A C 1
ATOM 576 C C B THR A 1 75 ? 9.317 16.504 72.648 0.40 10.44 72 THR A C 1
ATOM 577 O O A THR A 1 75 ? 9.040 16.544 71.399 0.60 11.05 72 THR A O 1
ATOM 578 O O B THR A 1 75 ? 8.812 16.699 71.546 0.40 9.97 72 THR A O 1
ATOM 585 N N . ILE A 1 76 ? 9.328 15.320 73.260 1.00 9.24 73 ILE A N 1
ATOM 586 C CA . ILE A 1 76 ? 8.815 14.103 72.654 1.00 8.92 73 ILE A CA 1
ATOM 587 C C . ILE A 1 76 ? 7.705 13.561 73.545 1.00 8.55 73 ILE A C 1
ATOM 588 O O . ILE A 1 76 ? 7.938 13.301 74.720 1.00 9.24 73 ILE A O 1
ATOM 593 N N . ASN A 1 77 ? 6.522 13.398 72.957 1.00 7.92 74 ASN A N 1
ATOM 594 C CA . ASN A 1 77 ? 5.372 12.845 73.642 1.00 7.59 74 ASN A CA 1
ATOM 595 C C . ASN A 1 77 ? 5.458 11.322 73.576 1.00 7.60 74 ASN A C 1
ATOM 596 O O . ASN A 1 77 ? 5.583 10.756 72.484 1.00 8.15 74 ASN A O 1
ATOM 601 N N . VAL A 1 78 ? 5.367 10.673 74.741 1.00 7.27 75 VAL A N 1
ATOM 602 C CA . VAL A 1 78 ? 5.557 9.235 74.848 1.00 7.38 75 VAL A CA 1
ATOM 603 C C . VAL A 1 78 ? 4.420 8.589 75.627 1.00 7.29 75 VAL A C 1
ATOM 604 O O . VAL A 1 78 ? 4.135 9.011 76.753 1.00 7.75 75 VAL A O 1
ATOM 608 N N . ILE A 1 79 ? 3.813 7.568 75.022 1.00 7.25 76 ILE A N 1
ATOM 609 C CA . ILE A 1 79 ? 2.951 6.651 75.744 1.00 7.68 76 ILE A CA 1
ATOM 610 C C . ILE A 1 79 ? 3.858 5.517 76.202 1.00 7.83 76 ILE A C 1
ATOM 611 O O . ILE A 1 79 ? 4.397 4.778 75.375 1.00 8.56 76 ILE A O 1
ATOM 616 N N . ASP A 1 80 ? 4.065 5.430 77.522 1.00 7.89 77 ASP A N 1
ATOM 617 C CA . ASP A 1 80 ? 5.037 4.522 78.084 1.00 7.85 77 ASP A CA 1
ATOM 618 C C . ASP A 1 80 ? 4.510 3.085 78.087 1.00 8.34 77 ASP A C 1
ATOM 619 O O . ASP A 1 80 ? 3.496 2.776 78.722 1.00 9.42 77 ASP A O 1
ATOM 624 N N . GLU A 1 81 ? 5.197 2.233 77.331 1.00 8.74 78 GLU A N 1
ATOM 625 C CA . GLU A 1 81 ? 4.971 0.796 77.284 1.00 9.03 78 GLU A CA 1
ATOM 626 C C . GLU A 1 81 ? 6.263 0.212 77.819 1.00 9.55 78 GLU A C 1
ATOM 627 O O . GLU A 1 81 ? 7.269 0.187 77.118 1.00 10.79 78 GLU A O 1
ATOM 633 N N . PRO A 1 82 ? 6.318 -0.164 79.108 1.00 10.12 79 PRO A N 1
ATOM 634 C CA . PRO A 1 82 ? 7.611 -0.454 79.710 1.00 11.61 79 PRO A CA 1
ATOM 635 C C . PRO A 1 82 ? 8.224 -1.829 79.463 1.00 11.33 79 PRO A C 1
ATOM 636 O O . PRO A 1 82 ? 7.523 -2.834 79.343 1.00 12.36 79 PRO A O 1
ATOM 640 N N . LEU A 1 83 ? 9.557 -1.837 79.406 1.00 12.05 80 LEU A N 1
ATOM 641 C CA . LEU A 1 83 ? 10.286 -3.097 79.467 1.00 12.47 80 LEU A CA 1
ATOM 642 C C . LEU A 1 83 ? 10.036 -3.738 80.831 1.00 13.50 80 LEU A C 1
ATOM 643 O O . LEU A 1 83 ? 9.791 -3.047 81.806 1.00 14.02 80 LEU A O 1
ATOM 648 N N . SER A 1 84 ? 10.202 -5.059 80.905 1.00 14.19 81 SER A N 1
ATOM 649 C CA . SER A 1 84 ? 10.098 -5.713 82.196 1.00 15.35 81 SER A CA 1
ATOM 650 C C . SER A 1 84 ? 11.321 -5.372 83.066 1.00 17.45 81 SER A C 1
ATOM 651 O O . SER A 1 84 ? 11.194 -5.263 84.282 1.00 19.34 81 SER A O 1
ATOM 654 N N . ASP A 1 85 ? 12.491 -5.162 82.439 1.00 16.36 82 ASP A N 1
ATOM 655 C CA . ASP A 1 85 ? 13.724 -4.854 83.184 1.00 17.43 82 ASP A CA 1
ATOM 656 C C . ASP A 1 85 ? 14.541 -3.843 82.386 1.00 16.42 82 ASP A C 1
ATOM 657 O O . ASP A 1 85 ? 15.575 -4.166 81.809 1.00 16.77 82 ASP A O 1
ATOM 662 N N . PRO A 1 86 ? 14.116 -2.567 82.338 1.00 15.64 83 PRO A N 1
ATOM 663 C CA . PRO A 1 86 ? 14.811 -1.582 81.515 1.00 16.05 83 PRO A CA 1
ATOM 664 C C . PRO A 1 86 ? 16.282 -1.348 81.884 1.00 16.32 83 PRO A C 1
ATOM 665 O O . PRO A 1 86 ? 17.075 -1.111 81.001 1.00 16.69 83 PRO A O 1
ATOM 669 N N . GLN A 1 87 ? 16.631 -1.422 83.171 1.00 17.03 84 GLN A N 1
ATOM 670 C CA . GLN A 1 87 ? 18.017 -1.119 83.543 1.00 18.65 84 GLN A CA 1
ATOM 671 C C . GLN A 1 87 ? 18.941 -2.306 83.228 1.00 19.06 84 GLN A C 1
ATOM 672 O O . GLN A 1 87 ? 20.152 -2.122 83.118 1.00 21.41 84 GLN A O 1
ATOM 678 N N . GLY A 1 88 ? 18.364 -3.500 83.058 1.00 18.20 85 GLY A N 1
ATOM 679 C CA . GLY A 1 88 ? 19.141 -4.710 82.754 1.00 20.41 85 GLY A CA 1
ATOM 680 C C . GLY A 1 88 ? 19.325 -4.947 81.262 1.00 20.00 85 GLY A C 1
ATOM 681 O O . GLY A 1 88 ? 20.106 -5.800 80.850 1.00 22.50 85 GLY A O 1
ATOM 682 N N . LEU A 1 89 ? 18.606 -4.190 80.430 1.00 17.45 86 LEU A N 1
ATOM 683 C CA . LEU A 1 89 ? 18.720 -4.378 78.988 1.00 17.26 86 LEU A CA 1
ATOM 684 C C . LEU A 1 89 ? 20.155 -4.084 78.554 1.00 17.62 86 LEU A C 1
ATOM 685 O O . LEU A 1 89 ? 20.725 -3.075 78.960 1.00 18.91 86 LEU A O 1
ATOM 690 N N . ARG A 1 90 ? 20.691 -4.947 77.690 1.00 18.60 87 ARG A N 1
ATOM 691 C CA . ARG A 1 90 ? 22.034 -4.775 77.163 1.00 20.30 87 ARG A CA 1
ATOM 692 C C . ARG A 1 90 ? 21.928 -4.346 75.703 1.00 19.48 87 ARG A C 1
ATOM 693 O O . ARG A 1 90 ? 21.148 -4.906 74.936 1.00 20.64 87 ARG A O 1
ATOM 701 N N A PRO A 1 91 ? 22.657 -3.297 75.274 0.50 20.99 88 PRO A N 1
ATOM 702 N N B PRO A 1 91 ? 22.745 -3.372 75.250 0.50 20.80 88 PRO A N 1
ATOM 703 C CA A PRO A 1 91 ? 22.618 -2.879 73.875 0.50 20.34 88 PRO A CA 1
ATOM 704 C CA B PRO A 1 91 ? 22.646 -2.893 73.876 0.50 20.25 88 PRO A CA 1
ATOM 705 C C A PRO A 1 91 ? 23.155 -3.938 72.898 0.50 20.21 88 PRO A C 1
ATOM 706 C C B PRO A 1 91 ? 23.191 -3.916 72.872 0.50 20.45 88 PRO A C 1
ATOM 707 O O A PRO A 1 91 ? 24.106 -4.654 73.219 0.50 22.49 88 PRO A O 1
ATOM 708 O O B PRO A 1 91 ? 24.178 -4.597 73.154 0.50 22.32 88 PRO A O 1
ATOM 715 N N . GLY A 1 92 ? 22.503 -4.048 71.736 1.00 19.10 89 GLY A N 1
ATOM 716 C CA . GLY A 1 92 ? 22.981 -4.874 70.614 1.00 20.03 89 GLY A CA 1
ATOM 717 C C . GLY A 1 92 ? 23.033 -6.363 70.873 1.00 21.58 89 GLY A C 1
ATOM 718 O O . GLY A 1 92 ? 23.860 -7.042 70.277 1.00 22.30 89 GLY A O 1
ATOM 719 N N . GLU A 1 93 ? 22.123 -6.868 71.707 1.00 19.94 90 GLU A N 1
ATOM 720 C CA . GLU A 1 93 ? 22.044 -8.288 71.999 1.00 21.59 90 GLU A CA 1
ATOM 721 C C . GLU A 1 93 ? 20.590 -8.752 71.869 1.00 18.80 90 GLU A C 1
ATOM 722 O O . GLU A 1 93 ? 19.664 -8.004 72.156 1.00 18.06 90 GLU A O 1
ATOM 728 N N . VAL A 1 94 ? 20.418 -10.000 71.424 1.00 20.02 91 VAL A N 1
ATOM 729 C CA . VAL A 1 94 ? 19.130 -10.660 71.312 1.00 19.37 91 VAL A CA 1
ATOM 730 C C . VAL A 1 94 ? 18.643 -10.988 72.729 1.00 18.78 91 VAL A C 1
ATOM 731 O O . VAL A 1 94 ? 19.254 -11.786 73.430 1.00 20.80 91 VAL A O 1
ATOM 735 N N . GLN A 1 95 ? 17.513 -10.385 73.122 1.00 17.56 92 GLN A N 1
ATOM 736 C CA . GLN A 1 95 ? 16.947 -10.529 74.464 1.00 18.22 92 GLN A CA 1
ATOM 737 C C . GLN A 1 95 ? 15.423 -10.684 74.363 1.00 17.17 92 GLN A C 1
ATOM 738 O O . GLN A 1 95 ? 14.753 -9.911 73.674 1.00 16.79 92 GLN A O 1
ATOM 744 N N . ALA A 1 96 ? 14.884 -11.671 75.082 1.00 17.33 93 ALA A N 1
ATOM 745 C CA . ALA A 1 96 ? 13.442 -11.918 75.074 1.00 16.06 93 ALA A CA 1
ATOM 746 C C . ALA A 1 96 ? 12.658 -10.666 75.487 1.00 15.58 93 ALA A C 1
ATOM 747 O O . ALA A 1 96 ? 11.650 -10.336 74.859 1.00 15.14 93 ALA A O 1
ATOM 749 N N . GLN A 1 97 ? 13.148 -9.935 76.492 1.00 14.99 94 GLN A N 1
ATOM 750 C CA . GLN A 1 97 ? 12.352 -8.789 76.978 1.00 14.64 94 GLN A CA 1
ATOM 751 C C . GLN A 1 97 ? 12.267 -7.718 75.886 1.00 13.68 94 GLN A C 1
ATOM 752 O O . GLN A 1 97 ? 11.295 -6.991 75.827 1.00 13.28 94 GLN A O 1
ATOM 758 N N . ALA A 1 98 ? 13.306 -7.628 75.047 1.00 13.63 95 ALA A N 1
ATOM 759 C CA . ALA A 1 98 ? 13.357 -6.649 73.945 1.00 12.54 95 ALA A CA 1
ATOM 760 C C . ALA A 1 98 ? 12.369 -7.047 72.843 1.00 13.10 95 ALA A C 1
ATOM 761 O O . ALA A 1 98 ? 11.654 -6.199 72.311 1.00 12.59 95 ALA A O 1
ATOM 763 N N . GLY A 1 99 ? 12.355 -8.332 72.483 1.00 13.34 96 GLY A N 1
ATOM 764 C CA . GLY A 1 99 ? 11.407 -8.807 71.492 1.00 13.90 96 GLY A CA 1
ATOM 765 C C . GLY A 1 99 ? 9.982 -8.629 71.982 1.00 13.16 96 GLY A C 1
ATOM 766 O O . GLY A 1 99 ? 9.078 -8.301 71.220 1.00 13.18 96 GLY A O 1
ATOM 767 N N . ASP A 1 100 ? 9.780 -8.850 73.286 1.00 12.96 97 ASP A N 1
ATOM 768 C CA . ASP A 1 100 ? 8.445 -8.720 73.834 1.00 12.96 97 ASP A CA 1
ATOM 769 C C . ASP A 1 100 ? 7.974 -7.263 73.770 1.00 12.42 97 ASP A C 1
ATOM 770 O O . ASP A 1 100 ? 6.817 -6.994 73.426 1.00 11.96 97 ASP A O 1
ATOM 775 N N . LEU A 1 101 ? 8.881 -6.328 74.071 1.00 11.75 98 LEU A N 1
ATOM 776 C CA . LEU A 1 101 ? 8.525 -4.919 73.990 1.00 10.86 98 LEU A CA 1
ATOM 777 C C . LEU A 1 101 ? 8.179 -4.540 72.546 1.00 10.63 98 LEU A C 1
ATOM 778 O O . LEU A 1 101 ? 7.207 -3.832 72.309 1.00 10.98 98 LEU A O 1
ATOM 783 N N . ALA A 1 102 ? 8.990 -5.002 71.583 1.00 10.76 99 ALA A N 1
ATOM 784 C CA . ALA A 1 102 ? 8.723 -4.660 70.196 1.00 10.89 99 ALA A CA 1
ATOM 785 C C . ALA A 1 102 ? 7.293 -5.072 69.834 1.00 11.19 99 ALA A C 1
ATOM 786 O O . ALA A 1 102 ? 6.545 -4.307 69.222 1.00 11.17 99 ALA A O 1
ATOM 788 N N . PHE A 1 103 ? 6.929 -6.302 70.212 1.00 11.10 100 PHE A N 1
ATOM 789 C CA . PHE A 1 103 ? 5.591 -6.801 69.967 1.00 11.41 100 PHE A CA 1
ATOM 790 C C . PHE A 1 103 ? 4.534 -5.922 70.653 1.00 11.55 100 PHE A C 1
ATOM 791 O O . PHE A 1 103 ? 3.546 -5.529 70.031 1.00 10.96 100 PHE A O 1
ATOM 799 N N . ARG A 1 104 ? 4.746 -5.625 71.942 1.00 11.07 101 ARG A N 1
ATOM 800 C CA . ARG A 1 104 ? 3.725 -4.900 72.697 1.00 11.03 101 ARG A CA 1
ATOM 801 C C . ARG A 1 104 ? 3.520 -3.486 72.150 1.00 10.31 101 ARG A C 1
ATOM 802 O O . ARG A 1 104 ? 2.395 -2.979 72.179 1.00 10.11 101 ARG A O 1
ATOM 810 N N . CYS A 1 105 ? 4.589 -2.834 71.685 1.00 9.54 102 CYS A N 1
ATOM 811 C CA . CYS A 1 105 ? 4.424 -1.489 71.152 1.00 9.37 102 CYS A CA 1
ATOM 812 C C . CYS A 1 105 ? 3.594 -1.518 69.863 1.00 8.86 102 CYS A C 1
ATOM 813 O O . CYS A 1 105 ? 2.751 -0.654 69.636 1.00 9.67 102 CYS A O 1
ATOM 816 N N A ILE A 1 106 ? 3.844 -2.515 69.014 0.70 9.81 103 ILE A N 1
ATOM 817 N N B ILE A 1 106 ? 3.856 -2.521 69.017 0.30 9.27 103 ILE A N 1
ATOM 818 C CA A ILE A 1 106 ? 3.083 -2.649 67.780 0.70 10.85 103 ILE A CA 1
ATOM 819 C CA B ILE A 1 106 ? 3.099 -2.679 67.776 0.30 9.73 103 ILE A CA 1
ATOM 820 C C A ILE A 1 106 ? 1.616 -2.946 68.120 0.70 10.36 103 ILE A C 1
ATOM 821 C C B ILE A 1 106 ? 1.629 -2.949 68.115 0.30 9.94 103 ILE A C 1
ATOM 822 O O A ILE A 1 106 ? 0.696 -2.380 67.529 0.70 10.69 103 ILE A O 1
ATOM 823 O O B ILE A 1 106 ? 0.727 -2.359 67.518 0.30 10.18 103 ILE A O 1
ATOM 832 N N . ARG A 1 107 ? 1.397 -3.840 69.082 1.00 10.60 104 ARG A N 1
ATOM 833 C CA . ARG A 1 107 ? 0.026 -4.182 69.460 1.00 11.35 104 ARG A CA 1
ATOM 834 C C . ARG A 1 107 ? -0.729 -2.938 69.966 1.00 10.69 104 ARG A C 1
ATOM 835 O O . ARG A 1 107 ? -1.871 -2.684 69.574 1.00 11.14 104 ARG A O 1
ATOM 843 N N . ARG A 1 108 ? -0.069 -2.155 70.821 1.00 10.11 105 ARG A N 1
ATOM 844 C CA . ARG A 1 108 ? -0.709 -1.004 71.439 1.00 9.85 105 ARG A CA 1
ATOM 845 C C . ARG A 1 108 ? -0.954 0.110 70.411 1.00 9.81 105 ARG A C 1
ATOM 846 O O . ARG A 1 108 ? -2.025 0.712 70.388 1.00 10.35 105 ARG A O 1
ATOM 854 N N . ALA A 1 109 ? 0.029 0.351 69.545 1.00 9.23 106 ALA A N 1
ATOM 855 C CA . ALA A 1 109 ? -0.116 1.381 68.530 1.00 9.25 106 ALA A CA 1
ATOM 856 C C . ALA A 1 109 ? -1.193 0.988 67.514 1.00 9.44 106 ALA A C 1
ATOM 857 O O . ALA A 1 109 ? -1.935 1.840 67.035 1.00 9.77 106 ALA A O 1
ATOM 859 N N . THR A 1 110 ? -1.272 -0.312 67.189 1.00 9.67 107 THR A N 1
ATOM 860 C CA . THR A 1 110 ? -2.281 -0.780 66.250 1.00 10.28 107 THR A CA 1
ATOM 861 C C . THR A 1 110 ? -3.679 -0.521 66.826 1.00 10.01 107 THR A C 1
ATOM 862 O O . THR A 1 110 ? -4.580 -0.091 66.113 1.00 11.68 107 THR A O 1
ATOM 866 N N . ALA A 1 111 ? -3.856 -0.795 68.124 1.00 10.85 108 ALA A N 1
ATOM 867 C CA . ALA A 1 111 ? -5.152 -0.549 68.750 1.00 11.18 108 ALA A CA 1
ATOM 868 C C . ALA A 1 111 ? -5.505 0.941 68.679 1.00 12.01 108 ALA A C 1
ATOM 869 O O . ALA A 1 111 ? -6.637 1.303 68.355 1.00 13.10 108 ALA A O 1
ATOM 871 N N . LEU A 1 112 ? -4.517 1.810 68.926 1.00 10.71 109 LEU A N 1
ATOM 872 C CA . LEU A 1 112 ? -4.788 3.257 68.853 1.00 11.13 109 LEU A CA 1
ATOM 873 C C . LEU A 1 112 ? -5.162 3.669 67.425 1.00 11.39 109 LEU A C 1
ATOM 874 O O . LEU A 1 112 ? -6.038 4.510 67.236 1.00 12.27 109 LEU A O 1
ATOM 879 N N . ALA A 1 113 ? -4.484 3.087 66.423 1.00 10.57 110 ALA A N 1
ATOM 880 C CA . ALA A 1 113 ? -4.761 3.449 65.032 1.00 11.61 110 ALA A CA 1
ATOM 881 C C . ALA A 1 113 ? -6.163 2.960 64.644 1.00 13.81 110 ALA A C 1
ATOM 882 O O . ALA A 1 113 ? -6.921 3.682 63.992 1.00 17.00 110 ALA A O 1
ATOM 884 N N . LEU A 1 114 ? -6.525 1.743 65.062 1.00 14.62 111 LEU A N 1
ATOM 885 C CA . LEU A 1 114 ? -7.850 1.219 64.727 1.00 16.86 111 LEU A CA 1
ATOM 886 C C . LEU A 1 114 ? -8.950 2.030 65.439 1.00 17.89 111 LEU A C 1
ATOM 887 O O . LEU A 1 114 ? -10.046 2.170 64.897 1.00 24.34 111 LEU A O 1
ATOM 892 N N A GLU A 1 115 ? -8.672 2.557 66.634 0.70 17.93 112 GLU A N 1
ATOM 893 N N B GLU A 1 115 ? -8.606 2.553 66.629 0.30 17.19 112 GLU A N 1
ATOM 894 C CA A GLU A 1 115 ? -9.670 3.362 67.367 0.70 19.33 112 GLU A CA 1
ATOM 895 C CA B GLU A 1 115 ? -9.468 3.383 67.493 0.30 18.07 112 GLU A CA 1
ATOM 896 C C A GLU A 1 115 ? -9.759 4.780 66.781 0.70 18.63 112 GLU A C 1
ATOM 897 C C B GLU A 1 115 ? -9.604 4.810 66.940 0.30 16.93 112 GLU A C 1
ATOM 898 O O A GLU A 1 115 ? -10.683 5.518 67.106 0.70 23.35 112 GLU A O 1
ATOM 899 O O B GLU A 1 115 ? -10.405 5.590 67.452 0.30 18.08 112 GLU A O 1
ATOM 910 N N . GLY A 1 116 ? -8.796 5.154 65.928 1.00 16.60 113 GLY A N 1
ATOM 911 C CA . GLY A 1 116 ? -8.781 6.495 65.340 1.00 15.79 113 GLY A CA 1
ATOM 912 C C . GLY A 1 116 ? -8.069 7.522 66.219 1.00 12.73 113 GLY A C 1
ATOM 913 O O . GLY A 1 116 ? -8.116 8.722 65.931 1.00 15.08 113 GLY A O 1
ATOM 914 N N . ALA A 1 117 ? -7.395 7.062 67.283 1.00 11.68 114 ALA A N 1
ATOM 915 C CA . ALA A 1 117 ? -6.662 7.980 68.178 1.00 11.90 114 ALA A CA 1
ATOM 916 C C . ALA A 1 117 ? -5.416 8.551 67.475 1.00 11.38 114 ALA A C 1
ATOM 917 O O . ALA A 1 117 ? -4.965 9.650 67.801 1.00 12.36 114 ALA A O 1
ATOM 919 N N . VAL A 1 118 ? -4.847 7.758 66.557 1.00 10.53 115 VAL A N 1
ATOM 920 C CA . VAL A 1 118 ? -3.804 8.194 65.627 1.00 10.12 115 VAL A CA 1
ATOM 921 C C . VAL A 1 118 ? -4.236 7.711 64.248 1.00 10.45 115 VAL A C 1
ATOM 922 O O . VAL A 1 118 ? -5.069 6.806 64.143 1.00 11.27 115 VAL A O 1
ATOM 926 N N . ALA A 1 119 ? -3.620 8.282 63.204 1.00 9.78 116 ALA A N 1
ATOM 927 C CA . ALA A 1 119 ? -4.025 7.990 61.829 1.00 10.54 116 ALA A CA 1
ATOM 928 C C . ALA A 1 119 ? -3.016 7.124 61.075 1.00 11.65 116 ALA A C 1
ATOM 929 O O . ALA A 1 119 ? -3.290 6.706 59.953 1.00 14.97 116 ALA A O 1
ATOM 931 N N . ALA A 1 120 ? -1.851 6.875 61.652 1.00 10.15 117 ALA A N 1
ATOM 932 C CA . ALA A 1 120 ? -0.840 6.076 60.958 1.00 9.46 117 ALA A CA 1
ATOM 933 C C . ALA A 1 120 ? 0.190 5.604 61.972 1.00 9.12 117 ALA A C 1
ATOM 934 O O . ALA A 1 120 ? 0.228 6.139 63.092 1.00 9.74 117 ALA A O 1
ATOM 936 N N . ILE A 1 121 ? 1.032 4.653 61.553 1.00 8.83 118 ILE A N 1
ATOM 937 C CA . ILE A 1 121 ? 2.155 4.185 62.357 1.00 9.45 118 ILE A CA 1
ATOM 938 C C . ILE A 1 121 ? 3.411 4.187 61.490 1.00 8.75 118 ILE A C 1
ATOM 939 O O . ILE A 1 121 ? 3.397 3.674 60.377 1.00 10.30 118 ILE A O 1
ATOM 944 N N . ALA A 1 122 ? 4.485 4.759 62.024 1.00 7.76 119 ALA A N 1
ATOM 945 C CA . ALA A 1 122 ? 5.826 4.620 61.452 1.00 8.53 119 ALA A CA 1
ATOM 946 C C . ALA A 1 122 ? 6.617 3.735 62.423 1.00 9.17 119 ALA A C 1
ATOM 947 O O . ALA A 1 122 ? 6.682 4.055 63.606 1.00 10.50 119 ALA A O 1
ATOM 949 N N . THR A 1 123 ? 7.191 2.630 61.935 1.00 9.10 120 THR A N 1
ATOM 950 C CA . THR A 1 123 ? 7.829 1.682 62.817 1.00 9.43 120 THR A CA 1
ATOM 951 C C . THR A 1 123 ? 9.346 1.825 62.818 1.00 10.72 120 THR A C 1
ATOM 952 O O . THR A 1 123 ? 9.955 2.049 61.786 1.00 14.90 120 THR A O 1
ATOM 956 N N . ALA A 1 124 ? 9.939 1.656 63.997 1.00 10.05 121 ALA A N 1
ATOM 957 C CA . ALA A 1 124 ? 11.379 1.482 64.127 1.00 10.26 121 ALA A CA 1
ATOM 958 C C . ALA A 1 124 ? 11.666 -0.017 64.037 1.00 11.35 121 ALA A C 1
ATOM 959 O O . ALA A 1 124 ? 10.811 -0.850 64.325 1.00 12.51 121 ALA A O 1
ATOM 961 N N A PRO A 1 125 ? 12.885 -0.428 63.639 0.50 11.18 122 PRO A N 1
ATOM 962 N N B PRO A 1 125 ? 12.893 -0.419 63.650 0.50 11.47 122 PRO A N 1
ATOM 963 C CA A PRO A 1 125 ? 13.138 -1.843 63.381 0.50 11.75 122 PRO A CA 1
ATOM 964 C CA B PRO A 1 125 ? 13.184 -1.832 63.413 0.50 12.18 122 PRO A CA 1
ATOM 965 C C A PRO A 1 125 ? 13.092 -2.770 64.602 0.50 12.03 122 PRO A C 1
ATOM 966 C C B PRO A 1 125 ? 13.086 -2.772 64.621 0.50 12.25 122 PRO A C 1
ATOM 967 O O A PRO A 1 125 ? 13.405 -2.365 65.717 0.50 11.49 122 PRO A O 1
ATOM 968 O O B PRO A 1 125 ? 13.371 -2.378 65.748 0.50 11.57 122 PRO A O 1
ATOM 975 N N . LEU A 1 126 ? 12.674 -4.013 64.346 1.00 12.29 123 LEU A N 1
ATOM 976 C CA . LEU A 1 126 ? 12.666 -5.061 65.359 1.00 12.60 123 LEU A CA 1
ATOM 977 C C . LEU A 1 126 ? 13.604 -6.180 64.902 1.00 14.53 123 LEU A C 1
ATOM 978 O O . LEU A 1 126 ? 14.042 -6.217 63.750 1.00 15.71 123 LEU A O 1
ATOM 983 N N . ASN A 1 127 ? 13.955 -7.033 65.863 1.00 14.47 124 ASN A N 1
ATOM 984 C CA . ASN A 1 127 ? 14.830 -8.161 65.647 1.00 15.80 124 ASN A CA 1
ATOM 985 C C . ASN A 1 127 ? 13.971 -9.429 65.703 1.00 15.63 124 ASN A C 1
ATOM 986 O O . ASN A 1 127 ? 13.376 -9.744 66.734 1.00 15.99 124 ASN A O 1
ATOM 991 N N . LYS A 1 128 ? 13.932 -10.150 64.583 1.00 17.29 125 LYS A N 1
ATOM 992 C CA . LYS A 1 128 ? 13.100 -11.338 64.433 1.00 19.27 125 LYS A CA 1
ATOM 993 C C . LYS A 1 128 ? 13.459 -12.408 65.478 1.00 19.63 125 LYS A C 1
ATOM 994 O O . LYS A 1 128 ? 12.571 -13.028 66.060 1.00 19.95 125 LYS A O 1
ATOM 1000 N N . GLU A 1 129 ? 14.760 -12.637 65.687 1.00 19.83 126 GLU A N 1
ATOM 1001 C CA . GLU A 1 129 ? 15.204 -13.669 66.629 1.00 21.05 126 GLU A CA 1
ATOM 1002 C C . GLU A 1 129 ? 14.655 -13.362 68.031 1.00 19.22 126 GLU A C 1
ATOM 1003 O O . GLU A 1 129 ? 14.157 -14.255 68.711 1.00 20.77 126 GLU A O 1
ATOM 1009 N N . ALA A 1 130 ? 14.753 -12.100 68.457 1.00 18.12 127 ALA A N 1
ATOM 1010 C CA . ALA A 1 130 ? 14.288 -11.707 69.789 1.00 17.47 127 ALA A CA 1
ATOM 1011 C C . ALA A 1 130 ? 12.760 -11.804 69.864 1.00 17.10 127 ALA A C 1
ATOM 1012 O O . ALA A 1 130 ? 12.212 -12.194 70.896 1.00 16.71 127 ALA A O 1
ATOM 1014 N N . LEU A 1 131 ? 12.085 -11.411 68.779 1.00 16.71 128 LEU A N 1
ATOM 1015 C CA . LEU A 1 131 ? 10.631 -11.487 68.715 1.00 17.12 128 LEU A CA 1
ATOM 1016 C C . LEU A 1 131 ? 10.199 -12.941 68.939 1.00 18.15 128 LEU A C 1
ATOM 1017 O O . LEU A 1 131 ? 9.285 -13.219 69.723 1.00 18.62 128 LEU A O 1
ATOM 1022 N N . HIS A 1 132 ? 10.898 -13.875 68.280 1.00 19.05 129 HIS A N 1
ATOM 1023 C CA . HIS A 1 132 ? 10.570 -15.297 68.413 1.00 20.24 129 HIS A CA 1
ATOM 1024 C C . HIS A 1 132 ? 10.874 -15.813 69.824 1.00 21.45 129 HIS A C 1
ATOM 1025 O O . HIS A 1 132 ? 10.098 -16.593 70.378 1.00 23.12 129 HIS A O 1
ATOM 1032 N N A LEU A 1 133 ? 11.987 -15.342 70.397 0.50 20.99 130 LEU A N 1
ATOM 1033 N N B LEU A 1 133 ? 12.016 -15.397 70.386 0.50 21.82 130 LEU A N 1
ATOM 1034 C CA A LEU A 1 133 ? 12.440 -15.765 71.723 0.50 21.49 130 LEU A CA 1
ATOM 1035 C CA B LEU A 1 133 ? 12.382 -15.827 71.735 0.50 23.20 130 LEU A CA 1
ATOM 1036 C C A LEU A 1 133 ? 11.436 -15.320 72.804 0.50 20.73 130 LEU A C 1
ATOM 1037 C C B LEU A 1 133 ? 11.274 -15.439 72.720 0.50 21.40 130 LEU A C 1
ATOM 1038 O O A LEU A 1 133 ? 11.369 -15.910 73.888 0.50 22.47 130 LEU A O 1
ATOM 1039 O O B LEU A 1 133 ? 10.960 -16.199 73.643 0.50 23.78 130 LEU A O 1
ATOM 1048 N N . ALA A 1 134 ? 10.670 -14.266 72.495 1.00 19.55 131 ALA A N 1
ATOM 1049 C CA . ALA A 1 134 ? 9.633 -13.737 73.375 1.00 18.48 131 ALA A CA 1
ATOM 1050 C C . ALA A 1 134 ? 8.285 -14.440 73.143 1.00 19.54 131 ALA A C 1
ATOM 1051 O O . ALA A 1 134 ? 7.280 -14.071 73.752 1.00 20.72 131 ALA A O 1
ATOM 1053 N N . GLY A 1 135 ? 8.260 -15.431 72.246 1.00 19.58 132 GLY A N 1
ATOM 1054 C CA . GLY A 1 135 ? 7.056 -16.219 72.010 1.00 19.83 132 GLY A CA 1
ATOM 1055 C C . GLY A 1 135 ? 6.105 -15.624 70.988 1.00 20.64 132 GLY A C 1
ATOM 1056 O O . GLY A 1 135 ? 4.933 -16.001 70.964 1.00 22.68 132 GLY A O 1
ATOM 1057 N N . HIS A 1 136 ? 6.603 -14.698 70.154 1.00 18.78 133 HIS A N 1
ATOM 1058 C CA . HIS A 1 136 ? 5.788 -14.071 69.120 1.00 19.16 133 HIS A CA 1
ATOM 1059 C C . HIS A 1 136 ? 6.248 -14.603 67.759 1.00 19.61 133 HIS A C 1
ATOM 1060 O O . HIS A 1 136 ? 7.217 -14.104 67.179 1.00 20.37 133 HIS A O 1
ATOM 1067 N N . ALA A 1 137 ? 5.535 -15.618 67.262 1.00 22.94 134 ALA A N 1
ATOM 1068 C CA . ALA A 1 137 ? 5.937 -16.330 66.051 1.00 22.98 134 ALA A CA 1
ATOM 1069 C C . ALA A 1 137 ? 5.459 -15.608 64.786 1.00 23.50 134 ALA A C 1
ATOM 1070 O O . ALA A 1 137 ? 4.481 -16.015 64.165 1.00 27.05 134 ALA A O 1
ATOM 1072 N N . TYR A 1 138 ? 6.179 -14.539 64.427 1.00 22.43 135 TYR A N 1
ATOM 1073 C CA . TYR A 1 138 ? 5.944 -13.749 63.212 1.00 23.49 135 TYR A CA 1
ATOM 1074 C C . TYR A 1 138 ? 7.285 -13.494 62.535 1.00 25.40 135 TYR A C 1
ATOM 1075 O O . TYR A 1 138 ? 8.286 -13.299 63.220 1.00 24.41 135 TYR A O 1
ATOM 1084 N N . PRO A 1 139 ? 7.368 -13.508 61.184 1.00 25.13 136 PRO A N 1
ATOM 1085 C CA . PRO A 1 139 ? 8.626 -13.210 60.499 1.00 27.17 136 PRO A CA 1
ATOM 1086 C C . PRO A 1 139 ? 9.082 -11.756 60.683 1.00 25.19 136 PRO A C 1
ATOM 1087 O O . PRO A 1 139 ? 10.278 -11.460 60.626 1.00 30.14 136 PRO A O 1
ATOM 1091 N N . GLY A 1 140 ? 8.116 -10.859 60.890 1.00 22.33 137 GLY A N 1
ATOM 1092 C CA . GLY A 1 140 ? 8.419 -9.455 61.032 1.00 21.80 137 GLY A CA 1
ATOM 1093 C C . GLY A 1 140 ? 7.156 -8.626 61.161 1.00 18.46 137 GLY A C 1
ATOM 1094 O O . GLY A 1 140 ? 6.049 -9.158 61.343 1.00 18.99 137 GLY A O 1
ATOM 1095 N N . HIS A 1 141 ? 7.333 -7.310 61.036 1.00 16.23 138 HIS A N 1
ATOM 1096 C CA . HIS A 1 141 ? 6.266 -6.357 61.179 1.00 17.58 138 HIS A CA 1
ATOM 1097 C C . HIS A 1 141 ? 5.074 -6.627 60.275 1.00 17.57 138 HIS A C 1
ATOM 1098 O O . HIS A 1 141 ? 3.939 -6.471 60.699 1.00 17.32 138 HIS A O 1
ATOM 1105 N N . THR A 1 142 ? 5.348 -6.899 58.998 1.00 17.97 139 THR A N 1
ATOM 1106 C CA . THR A 1 142 ? 4.261 -6.956 58.046 1.00 19.64 139 THR A CA 1
ATOM 1107 C C . THR A 1 142 ? 3.243 -8.017 58.454 1.00 18.82 139 THR A C 1
ATOM 1108 O O . THR A 1 142 ? 2.041 -7.745 58.489 1.00 18.18 139 THR A O 1
ATOM 1112 N N . GLU A 1 143 ? 3.730 -9.224 58.743 1.00 18.84 140 GLU A N 1
ATOM 1113 C CA . GLU A 1 143 ? 2.834 -10.301 59.087 1.00 19.21 140 GLU A CA 1
ATOM 1114 C C . GLU A 1 143 ? 2.135 -10.015 60.423 1.00 18.80 140 GLU A C 1
ATOM 1115 O O . GLU A 1 143 ? 0.969 -10.362 60.593 1.00 19.23 140 GLU A O 1
ATOM 1121 N N . LEU A 1 144 ? 2.860 -9.406 61.367 1.00 16.73 141 LEU A N 1
ATOM 1122 C CA . LEU A 1 144 ? 2.284 -9.093 62.671 1.00 16.65 141 LEU A CA 1
ATOM 1123 C C . LEU A 1 144 ? 1.154 -8.073 62.494 1.00 15.08 141 LEU A C 1
ATOM 1124 O O . LEU A 1 144 ? 0.058 -8.261 63.008 1.00 16.57 141 LEU A O 1
ATOM 1129 N N . LEU A 1 145 ? 1.420 -7.007 61.729 1.00 15.48 142 LEU A N 1
ATOM 1130 C CA . LEU A 1 145 ? 0.400 -5.985 61.488 1.00 14.96 142 LEU A CA 1
ATOM 1131 C C . LEU A 1 145 ? -0.800 -6.571 60.743 1.00 15.70 142 LEU A C 1
ATOM 1132 O O . LEU A 1 145 ? -1.952 -6.220 61.028 1.00 16.22 142 LEU A O 1
ATOM 1137 N N . ALA A 1 146 ? -0.530 -7.420 59.750 1.00 16.14 143 ALA A N 1
ATOM 1138 C CA . ALA A 1 146 ? -1.625 -8.025 59.002 1.00 17.66 143 ALA A CA 1
ATOM 1139 C C . ALA A 1 146 ? -2.497 -8.862 59.946 1.00 18.77 143 ALA A C 1
ATOM 1140 O O . ALA A 1 146 ? -3.725 -8.818 59.867 1.00 18.75 143 ALA A O 1
ATOM 1142 N N . HIS A 1 147 ? -1.848 -9.608 60.845 1.00 18.13 144 HIS A N 1
ATOM 1143 C CA . HIS A 1 147 ? -2.569 -10.443 61.799 1.00 20.44 144 HIS A CA 1
ATOM 1144 C C . HIS A 1 147 ? -3.431 -9.583 62.732 1.00 19.75 144 HIS A C 1
ATOM 1145 O O . HIS A 1 147 ? -4.601 -9.873 62.939 1.00 20.17 144 HIS A O 1
ATOM 1152 N N . LEU A 1 148 ? -2.849 -8.513 63.283 1.00 17.52 145 LEU A N 1
ATOM 1153 C CA . LEU A 1 148 ? -3.554 -7.692 64.277 1.00 18.13 145 LEU A CA 1
ATOM 1154 C C . LEU A 1 148 ? -4.711 -6.908 63.651 1.00 18.49 145 LEU A C 1
ATOM 1155 O O . LEU A 1 148 ? -5.608 -6.470 64.381 1.00 22.38 145 LEU A O 1
ATOM 1160 N N . THR A 1 149 ? -4.698 -6.744 62.321 1.00 17.32 146 THR A N 1
ATOM 1161 C CA . THR A 1 149 ? -5.737 -5.975 61.637 1.00 17.29 146 THR A CA 1
ATOM 1162 C C . THR A 1 149 ? -6.611 -6.866 60.745 1.00 18.60 146 THR A C 1
ATOM 1163 O O . THR A 1 149 ? -7.478 -6.352 60.041 1.00 20.59 146 THR A O 1
ATOM 1167 N N . GLN A 1 150 ? -6.381 -8.185 60.797 1.00 19.56 147 GLN A N 1
ATOM 1168 C CA . GLN A 1 150 ? -7.099 -9.171 59.972 1.00 21.52 147 GLN A CA 1
ATOM 1169 C C . GLN A 1 150 ? -7.022 -8.786 58.489 1.00 22.06 147 GLN A C 1
ATOM 1170 O O . GLN A 1 150 ? -8.021 -8.860 57.767 1.00 23.73 147 GLN A O 1
ATOM 1176 N N . THR A 1 151 ? -5.830 -8.375 58.050 1.00 19.16 148 THR A N 1
ATOM 1177 C CA . THR A 1 151 ? -5.612 -8.014 56.649 1.00 18.53 148 THR A CA 1
ATOM 1178 C C . THR A 1 151 ? -4.929 -9.179 55.923 1.00 19.01 148 THR A C 1
ATOM 1179 O O . THR A 1 151 ? -3.888 -9.666 56.360 1.00 22.72 148 THR A O 1
ATOM 1183 N N A THR A 1 152 ? -5.545 -9.604 54.818 0.70 20.42 149 THR A N 1
ATOM 1184 N N B THR A 1 152 ? -5.509 -9.604 54.795 0.30 19.88 149 THR A N 1
ATOM 1185 C CA A THR A 1 152 ? -5.033 -10.676 53.970 0.70 21.73 149 THR A CA 1
ATOM 1186 C CA B THR A 1 152 ? -4.928 -10.687 53.987 0.30 20.48 149 THR A CA 1
ATOM 1187 C C A THR A 1 152 ? -4.242 -10.084 52.797 0.70 19.70 149 THR A C 1
ATOM 1188 C C B THR A 1 152 ? -4.262 -10.125 52.725 0.30 19.67 149 THR A C 1
ATOM 1189 O O A THR A 1 152 ? -3.173 -10.579 52.466 0.70 21.73 149 THR A O 1
ATOM 1190 O O B THR A 1 152 ? -3.309 -10.717 52.221 0.30 22.45 149 THR A O 1
ATOM 1197 N N . ASP A 1 153 ? -4.765 -8.985 52.234 1.00 18.34 150 ASP A N 1
ATOM 1198 C CA . ASP A 1 153 ? -4.256 -8.389 50.989 1.00 17.36 150 ASP A CA 1
ATOM 1199 C C . ASP A 1 153 ? -3.498 -7.090 51.248 1.00 15.66 150 ASP A C 1
ATOM 1200 O O . ASP A 1 153 ? -4.084 -6.073 51.628 1.00 16.55 150 ASP A O 1
ATOM 1205 N N . TYR A 1 154 ? -2.193 -7.135 50.975 1.00 14.72 151 TYR A N 1
ATOM 1206 C CA . TYR A 1 154 ? -1.322 -5.986 51.176 1.00 13.80 151 TYR A CA 1
ATOM 1207 C C . TYR A 1 154 ? -0.137 -6.083 50.213 1.00 13.38 151 TYR A C 1
ATOM 1208 O O . TYR A 1 154 ? 0.122 -7.145 49.619 1.00 14.24 151 TYR A O 1
ATOM 1217 N N . ALA A 1 155 ? 0.561 -4.959 50.056 1.00 13.14 152 ALA A N 1
ATOM 1218 C CA . ALA A 1 155 ? 1.695 -4.881 49.154 1.00 12.74 152 ALA A CA 1
ATOM 1219 C C . ALA A 1 155 ? 2.562 -3.678 49.515 1.00 13.17 152 ALA A C 1
ATOM 1220 O O . ALA A 1 155 ? 2.066 -2.691 50.072 1.00 14.29 152 ALA A O 1
ATOM 1222 N N . MET A 1 156 ? 3.851 -3.765 49.153 1.00 12.66 153 MET A N 1
ATOM 1223 C CA . MET A 1 156 ? 4.836 -2.712 49.438 1.00 13.52 153 MET A CA 1
ATOM 1224 C C . MET A 1 156 ? 4.758 -1.611 48.379 1.00 12.84 153 MET A C 1
ATOM 1225 O O . MET A 1 156 ? 4.922 -1.886 47.169 1.00 13.00 153 MET A O 1
ATOM 1230 N N . VAL A 1 157 ? 4.598 -0.373 48.850 1.00 12.39 154 VAL A N 1
ATOM 1231 C CA . VAL A 1 157 ? 4.566 0.809 48.018 1.00 12.44 154 VAL A CA 1
ATOM 1232 C C . VAL A 1 157 ? 5.784 1.698 48.289 1.00 12.18 154 VAL A C 1
ATOM 1233 O O . VAL A 1 157 ? 6.144 1.956 49.441 1.00 13.65 154 VAL A O 1
ATOM 1237 N N . LEU A 1 158 ? 6.395 2.180 47.198 1.00 13.11 155 LEU A N 1
ATOM 1238 C CA . LEU A 1 158 ? 7.433 3.240 47.254 1.00 12.79 155 LEU A CA 1
ATOM 1239 C C . LEU A 1 158 ? 6.742 4.507 46.741 1.00 14.79 155 LEU A C 1
ATOM 1240 O O . LEU A 1 158 ? 6.158 4.473 45.656 1.00 15.38 155 LEU A O 1
ATOM 1245 N N . TYR A 1 159 ? 6.821 5.598 47.519 1.00 12.81 156 TYR A N 1
ATOM 1246 C CA . TYR A 1 159 ? 6.020 6.798 47.258 1.00 14.98 156 TYR A CA 1
ATOM 1247 C C . TYR A 1 159 ? 6.887 8.053 47.143 1.00 15.39 156 TYR A C 1
ATOM 1248 O O . TYR A 1 159 ? 7.551 8.443 48.098 1.00 18.40 156 TYR A O 1
ATOM 1257 N N . THR A 1 160 ? 6.861 8.666 45.958 1.00 16.52 157 THR A N 1
ATOM 1258 C CA . THR A 1 160 ? 7.437 9.985 45.729 1.00 18.15 157 THR A CA 1
ATOM 1259 C C . THR A 1 160 ? 6.372 10.763 44.952 1.00 18.72 157 THR A C 1
ATOM 1260 O O . THR A 1 160 ? 5.423 10.178 44.443 1.00 19.17 157 THR A O 1
ATOM 1264 N N A GLU A 1 161 ? 6.542 12.082 44.854 0.60 22.47 158 GLU A N 1
ATOM 1265 N N B GLU A 1 161 ? 6.524 12.086 44.888 0.40 22.03 158 GLU A N 1
ATOM 1266 C CA A GLU A 1 161 ? 5.519 12.885 44.206 0.60 25.20 158 GLU A CA 1
ATOM 1267 C CA B GLU A 1 161 ? 5.551 12.931 44.198 0.40 24.36 158 GLU A CA 1
ATOM 1268 C C A GLU A 1 161 ? 5.447 12.556 42.706 0.60 20.96 158 GLU A C 1
ATOM 1269 C C B GLU A 1 161 ? 5.455 12.570 42.708 0.40 21.59 158 GLU A C 1
ATOM 1270 O O A GLU A 1 161 ? 4.349 12.526 42.144 0.60 25.39 158 GLU A O 1
ATOM 1271 O O B GLU A 1 161 ? 4.353 12.545 42.156 0.40 24.83 158 GLU A O 1
ATOM 1282 N N . LYS A 1 162 ? 6.592 12.240 42.079 1.00 21.78 159 LYS A N 1
ATOM 1283 C CA . LYS A 1 162 ? 6.602 11.958 40.612 1.00 21.65 159 LYS A CA 1
ATOM 1284 C C . LYS A 1 162 ? 6.586 10.463 40.256 1.00 22.65 159 LYS A C 1
ATOM 1285 O O . LYS A 1 162 ? 6.217 10.136 39.134 1.00 22.94 159 LYS A O 1
ATOM 1291 N N . LEU A 1 163 ? 6.996 9.571 41.162 1.00 18.71 160 LEU A N 1
ATOM 1292 C CA . LEU A 1 163 ? 7.033 8.135 40.831 1.00 16.55 160 LEU A CA 1
ATOM 1293 C C . LEU A 1 163 ? 6.583 7.330 42.047 1.00 14.53 160 LEU A C 1
ATOM 1294 O O . LEU A 1 163 ? 7.159 7.445 43.141 1.00 16.43 160 LEU A O 1
ATOM 1299 N N . LYS A 1 164 ? 5.532 6.539 41.845 1.00 14.29 161 LYS A N 1
ATOM 1300 C CA . LYS A 1 164 ? 5.007 5.678 42.887 1.00 13.68 161 LYS A CA 1
ATOM 1301 C C . LYS A 1 164 ? 4.948 4.263 42.320 1.00 13.57 161 LYS A C 1
ATOM 1302 O O . LYS A 1 164 ? 4.564 4.073 41.161 1.00 13.35 161 LYS A O 1
ATOM 1308 N N . VAL A 1 165 ? 5.366 3.292 43.133 1.00 11.85 162 VAL A N 1
ATOM 1309 C CA . VAL A 1 165 ? 5.419 1.913 42.690 1.00 11.26 162 VAL A CA 1
ATOM 1310 C C . VAL A 1 165 ? 4.829 1.001 43.763 1.00 11.68 162 VAL A C 1
ATOM 1311 O O . VAL A 1 165 ? 5.038 1.231 44.940 1.00 14.31 162 VAL A O 1
ATOM 1315 N N . ILE A 1 166 ? 4.086 -0.020 43.334 1.00 10.87 163 ILE A N 1
ATOM 1316 C CA . ILE A 1 166 ? 3.585 -1.051 44.231 1.00 11.00 163 ILE A CA 1
ATOM 1317 C C . ILE A 1 166 ? 4.090 -2.390 43.693 1.00 10.94 163 ILE A C 1
ATOM 1318 O O . ILE A 1 166 ? 4.139 -2.574 42.490 1.00 11.80 163 ILE A O 1
ATOM 1323 N N . HIS A 1 167 ? 4.419 -3.339 44.581 1.00 10.84 164 HIS A N 1
ATOM 1324 C CA . HIS A 1 167 ? 5.086 -4.571 44.157 1.00 11.72 164 HIS A CA 1
ATOM 1325 C C . HIS A 1 167 ? 4.210 -5.823 44.250 1.00 11.62 164 HIS A C 1
ATOM 1326 O O . HIS A 1 167 ? 3.593 -6.093 45.267 1.00 12.54 164 HIS A O 1
ATOM 1333 N N . ILE A 1 168 ? 4.226 -6.616 43.175 1.00 11.53 165 ILE A N 1
ATOM 1334 C CA . ILE A 1 168 ? 3.581 -7.927 43.189 1.00 11.93 165 ILE A CA 1
ATOM 1335 C C . ILE A 1 168 ? 4.324 -8.827 44.180 1.00 12.17 165 ILE A C 1
ATOM 1336 O O . ILE A 1 168 ? 3.706 -9.509 44.998 1.00 13.83 165 ILE A O 1
ATOM 1341 N N . THR A 1 169 ? 5.659 -8.831 44.074 1.00 12.37 166 THR A N 1
ATOM 1342 C CA . THR A 1 169 ? 6.527 -9.627 44.940 1.00 13.06 166 THR A CA 1
ATOM 1343 C C . THR A 1 169 ? 7.725 -8.775 45.356 1.00 14.04 166 THR A C 1
ATOM 1344 O O . THR A 1 169 ? 8.053 -7.801 44.685 1.00 13.53 166 THR A O 1
ATOM 1348 N N . THR A 1 170 ? 8.378 -9.192 46.439 1.00 13.82 167 THR A N 1
ATOM 1349 C CA . THR A 1 170 ? 9.530 -8.485 46.967 1.00 14.94 167 THR A CA 1
ATOM 1350 C C . THR A 1 170 ? 10.673 -9.471 47.252 1.00 14.78 167 THR A C 1
ATOM 1351 O O . THR A 1 170 ? 11.413 -9.824 46.340 1.00 14.50 167 THR A O 1
ATOM 1355 N N . HIS A 1 171 ? 10.803 -9.938 48.497 1.00 14.31 168 HIS A N 1
ATOM 1356 C CA . HIS A 1 171 ? 12.019 -10.670 48.899 1.00 13.61 168 HIS A CA 1
ATOM 1357 C C . HIS A 1 171 ? 11.938 -12.171 48.624 1.00 14.41 168 HIS A C 1
ATOM 1358 O O . HIS A 1 171 ? 11.834 -12.982 49.534 1.00 17.11 168 HIS A O 1
ATOM 1365 N N . ILE A 1 172 ? 12.048 -12.499 47.336 1.00 13.15 169 ILE A N 1
ATOM 1366 C CA . ILE A 1 172 ? 12.136 -13.859 46.840 1.00 12.59 169 ILE A CA 1
ATOM 1367 C C . ILE A 1 172 ? 13.123 -13.859 45.670 1.00 13.00 169 ILE A C 1
ATOM 1368 O O . ILE A 1 172 ? 13.405 -12.817 45.100 1.00 12.42 169 ILE A O 1
ATOM 1373 N N . SER A 1 173 ? 13.613 -15.049 45.319 1.00 12.69 170 SER A N 1
ATOM 1374 C CA . SER A 1 173 ? 14.514 -15.152 44.180 1.00 12.27 170 SER A CA 1
ATOM 1375 C C . SER A 1 173 ? 13.745 -14.832 42.893 1.00 11.78 170 SER A C 1
ATOM 1376 O O . SER A 1 173 ? 12.517 -14.946 42.829 1.00 11.75 170 SER A O 1
ATOM 1379 N N A LEU A 1 174 ? 14.467 -14.409 41.841 0.50 11.91 171 LEU A N 1
ATOM 1380 N N B LEU A 1 174 ? 14.489 -14.467 41.861 0.50 11.78 171 LEU A N 1
ATOM 1381 C CA A LEU A 1 174 ? 13.803 -14.167 40.529 0.50 11.58 171 LEU A CA 1
ATOM 1382 C CA B LEU A 1 174 ? 13.858 -14.170 40.618 0.50 11.22 171 LEU A CA 1
ATOM 1383 C C A LEU A 1 174 ? 13.128 -15.457 40.048 0.50 11.44 171 LEU A C 1
ATOM 1384 C C B LEU A 1 174 ? 13.169 -15.429 40.060 0.50 11.29 171 LEU A C 1
ATOM 1385 O O A LEU A 1 174 ? 12.021 -15.425 39.512 0.50 11.84 171 LEU A O 1
ATOM 1386 O O B LEU A 1 174 ? 12.080 -15.346 39.500 0.50 11.97 171 LEU A O 1
ATOM 1395 N N . ARG A 1 175 ? 13.795 -16.597 40.248 1.00 10.74 172 ARG A N 1
ATOM 1396 C CA . ARG A 1 175 ? 13.206 -17.860 39.789 1.00 11.48 172 ARG A CA 1
ATOM 1397 C C . ARG A 1 175 ? 11.902 -18.128 40.548 1.00 11.99 172 ARG A C 1
ATOM 1398 O O . ARG A 1 175 ? 10.915 -18.539 39.953 1.00 12.58 172 ARG A O 1
ATOM 1406 N N A GLN A 1 176 ? 11.898 -17.879 41.861 0.60 11.83 173 GLN A N 1
ATOM 1407 N N B GLN A 1 176 ? 11.927 -17.905 41.866 0.40 11.89 173 GLN A N 1
ATOM 1408 C CA A GLN A 1 176 ? 10.682 -18.146 42.648 0.60 13.39 173 GLN A CA 1
ATOM 1409 C CA B GLN A 1 176 ? 10.730 -18.092 42.685 0.40 13.36 173 GLN A CA 1
ATOM 1410 C C A GLN A 1 176 ? 9.567 -17.173 42.232 0.60 13.13 173 GLN A C 1
ATOM 1411 C C B GLN A 1 176 ? 9.607 -17.204 42.152 0.40 13.00 173 GLN A C 1
ATOM 1412 O O A GLN A 1 176 ? 8.382 -17.533 42.238 0.60 12.81 173 GLN A O 1
ATOM 1413 O O B GLN A 1 176 ? 8.477 -17.667 41.967 0.40 13.38 173 GLN A O 1
ATOM 1424 N N . PHE A 1 177 ? 9.940 -15.934 41.895 1.00 11.49 174 PHE A N 1
ATOM 1425 C CA . PHE A 1 177 ? 8.978 -14.975 41.377 1.00 12.11 174 PHE A CA 1
ATOM 1426 C C . PHE A 1 177 ? 8.330 -15.538 40.098 1.00 11.69 174 PHE A C 1
ATOM 1427 O O . PHE A 1 177 ? 7.100 -15.570 39.978 1.00 11.98 174 PHE A O 1
ATOM 1435 N N . LEU A 1 178 ? 9.151 -16.028 39.160 1.00 10.65 175 LEU A N 1
ATOM 1436 C CA . LEU A 1 178 ? 8.595 -16.549 37.910 1.00 11.58 175 LEU A CA 1
ATOM 1437 C C . LEU A 1 178 ? 7.745 -17.798 38.146 1.00 12.27 175 LEU A C 1
ATOM 1438 O O . LEU A 1 178 ? 6.719 -17.976 37.494 1.00 13.11 175 LEU A O 1
ATOM 1443 N N . ASP A 1 179 ? 8.173 -18.657 39.073 1.00 12.67 176 ASP A N 1
ATOM 1444 C CA . ASP A 1 179 ? 7.477 -19.926 39.308 1.00 13.71 176 ASP A CA 1
ATOM 1445 C C . ASP A 1 179 ? 6.184 -19.739 40.105 1.00 14.77 176 ASP A C 1
ATOM 1446 O O . ASP A 1 179 ? 5.341 -20.626 40.088 1.00 19.47 176 ASP A O 1
ATOM 1451 N N . THR A 1 180 ? 6.020 -18.590 40.769 1.00 13.32 177 THR A N 1
ATOM 1452 C CA . THR A 1 180 ? 4.825 -18.388 41.599 1.00 14.34 177 THR A CA 1
ATOM 1453 C C . THR A 1 180 ? 3.906 -17.292 41.052 1.00 14.58 177 THR A C 1
ATOM 1454 O O . THR A 1 180 ? 2.807 -17.134 41.561 1.00 15.64 177 THR A O 1
ATOM 1458 N N . LEU A 1 181 ? 4.310 -16.612 39.977 1.00 13.94 178 LEU A N 1
ATOM 1459 C CA . LEU A 1 181 ? 3.498 -15.523 39.436 1.00 14.99 178 LEU A CA 1
ATOM 1460 C C . LEU A 1 181 ? 2.100 -16.051 39.101 1.00 14.63 178 LEU A C 1
ATOM 1461 O O . LEU A 1 181 ? 1.959 -17.072 38.431 1.00 15.87 178 LEU A O 1
ATOM 1466 N N . ASN A 1 182 ? 1.069 -15.326 39.544 1.00 14.73 179 ASN A N 1
ATOM 1467 C CA . ASN A 1 182 ? -0.294 -15.776 39.331 1.00 15.00 179 ASN A CA 1
ATOM 1468 C C . ASN A 1 182 ? -1.235 -14.582 39.135 1.00 14.72 179 ASN A C 1
ATOM 1469 O O . ASN A 1 182 ? -1.063 -13.509 39.699 1.00 14.70 179 ASN A O 1
ATOM 1474 N N . GLN A 1 183 ? -2.302 -14.830 38.376 1.00 15.73 180 GLN A N 1
ATOM 1475 C CA . GLN A 1 183 ? -3.258 -13.798 38.027 1.00 15.79 180 GLN A CA 1
ATOM 1476 C C . GLN A 1 183 ? -3.976 -13.257 39.264 1.00 15.02 180 GLN A C 1
ATOM 1477 O O . GLN A 1 183 ? -4.136 -12.042 39.373 1.00 14.67 180 GLN A O 1
ATOM 1483 N N . PRO A 1 184 ? -4.449 -14.083 40.224 1.00 15.75 181 PRO A N 1
ATOM 1484 C CA . PRO A 1 184 ? -5.154 -13.525 41.376 1.00 15.85 181 PRO A CA 1
ATOM 1485 C C . PRO A 1 184 ? -4.324 -12.492 42.148 1.00 14.33 181 PRO A C 1
ATOM 1486 O O . PRO A 1 184 ? -4.852 -11.455 42.548 1.00 14.58 181 PRO A O 1
ATOM 1490 N N . ARG A 1 185 ? -3.024 -12.752 42.313 1.00 13.98 182 ARG A N 1
ATOM 1491 C CA . ARG A 1 185 ? -2.186 -11.813 43.055 1.00 13.62 182 ARG A CA 1
ATOM 1492 C C . ARG A 1 185 ? -2.113 -10.479 42.307 1.00 12.34 182 ARG A C 1
ATOM 1493 O O . ARG A 1 185 ? -2.127 -9.421 42.935 1.00 12.73 182 ARG A O 1
ATOM 1501 N N . ILE A 1 186 ? -1.936 -10.530 40.980 1.00 12.51 183 ILE A N 1
ATOM 1502 C CA . ILE A 1 186 ? -1.859 -9.276 40.220 1.00 12.49 183 ILE A CA 1
ATOM 1503 C C . ILE A 1 186 ? -3.175 -8.493 40.354 1.00 12.91 183 ILE A C 1
ATOM 1504 O O . ILE A 1 186 ? -3.155 -7.268 40.570 1.00 13.03 183 ILE A O 1
ATOM 1509 N N . GLU A 1 187 ? -4.319 -9.175 40.217 1.00 13.11 184 GLU A N 1
ATOM 1510 C CA . GLU A 1 187 ? -5.616 -8.495 40.379 1.00 14.33 184 GLU A CA 1
ATOM 1511 C C . GLU A 1 187 ? -5.703 -7.861 41.777 1.00 13.94 184 GLU A C 1
ATOM 1512 O O . GLU A 1 187 ? -6.118 -6.707 41.932 1.00 14.86 184 GLU A O 1
ATOM 1518 N N . THR A 1 188 ? -5.285 -8.621 42.794 1.00 13.75 185 THR A N 1
ATOM 1519 C CA . THR A 1 188 ? -5.335 -8.140 44.173 1.00 13.70 185 THR A CA 1
ATOM 1520 C C . THR A 1 188 ? -4.520 -6.855 44.321 1.00 13.19 185 THR A C 1
ATOM 1521 O O . THR A 1 188 ? -4.976 -5.891 44.942 1.00 13.57 185 THR A O 1
ATOM 1525 N N . VAL A 1 189 ? -3.287 -6.857 43.796 1.00 12.58 186 VAL A N 1
ATOM 1526 C CA . VAL A 1 189 ? -2.409 -5.715 43.982 1.00 11.47 186 VAL A CA 1
ATOM 1527 C C . VAL A 1 189 ? -2.927 -4.494 43.211 1.00 11.59 186 VAL A C 1
ATOM 1528 O O . VAL A 1 189 ? -2.829 -3.373 43.705 1.00 11.94 186 VAL A O 1
ATOM 1532 N N . ILE A 1 190 ? -3.510 -4.706 42.026 1.00 11.69 187 ILE A N 1
ATOM 1533 C CA . ILE A 1 190 ? -4.119 -3.588 41.298 1.00 13.04 187 ILE A CA 1
ATOM 1534 C C . ILE A 1 190 ? -5.211 -2.980 42.181 1.00 12.72 187 ILE A C 1
ATOM 1535 O O . ILE A 1 190 ? -5.336 -1.759 42.257 1.00 12.93 187 ILE A O 1
ATOM 1540 N N . GLY A 1 191 ? -6.007 -3.851 42.810 1.00 13.60 188 GLY A N 1
ATOM 1541 C CA . GLY A 1 191 ? -7.085 -3.389 43.704 1.00 13.65 188 GLY A CA 1
ATOM 1542 C C . GLY A 1 191 ? -6.557 -2.608 44.899 1.00 12.95 188 GLY A C 1
ATOM 1543 O O . GLY A 1 191 ? -7.065 -1.528 45.232 1.00 13.81 188 GLY A O 1
ATOM 1544 N N . VAL A 1 192 ? -5.504 -3.135 45.534 1.00 12.31 189 VAL A N 1
ATOM 1545 C CA . VAL A 1 192 ? -4.882 -2.454 46.666 1.00 12.50 189 VAL A CA 1
ATOM 1546 C C . VAL A 1 192 ? -4.394 -1.070 46.210 1.00 11.87 189 VAL A C 1
ATOM 1547 O O . VAL A 1 192 ? -4.587 -0.058 46.910 1.00 12.64 189 VAL A O 1
ATOM 1551 N N . ALA A 1 193 ? -3.753 -1.021 45.035 1.00 12.51 190 ALA A N 1
ATOM 1552 C CA . ALA A 1 193 ? -3.234 0.243 44.500 1.00 12.51 190 ALA A CA 1
ATOM 1553 C C . ALA A 1 193 ? -4.366 1.260 44.276 1.00 12.41 190 ALA A C 1
ATOM 1554 O O . ALA A 1 193 ? -4.252 2.435 44.640 1.00 12.68 190 ALA A O 1
ATOM 1556 N N . ASP A 1 194 ? -5.459 0.802 43.661 1.00 12.42 191 ASP A N 1
ATOM 1557 C CA . ASP A 1 194 ? -6.558 1.700 43.335 1.00 13.19 191 ASP A CA 1
ATOM 1558 C C . ASP A 1 194 ? -7.170 2.259 44.622 1.00 13.17 191 ASP A C 1
ATOM 1559 O O . ASP A 1 194 ? -7.428 3.456 44.730 1.00 13.87 191 ASP A O 1
ATOM 1564 N N . ARG A 1 195 ? -7.390 1.380 45.604 1.00 13.18 192 ARG A N 1
ATOM 1565 C CA . ARG A 1 195 ? -7.998 1.805 46.855 1.00 14.16 192 ARG A CA 1
ATOM 1566 C C . ARG A 1 195 ? -7.075 2.765 47.609 1.00 14.04 192 ARG A C 1
ATOM 1567 O O . ARG A 1 195 ? -7.527 3.737 48.204 1.00 14.70 192 ARG A O 1
ATOM 1575 N N . PHE A 1 196 ? -5.773 2.467 47.588 1.00 13.66 193 PHE A N 1
ATOM 1576 C CA . PHE A 1 196 ? -4.785 3.297 48.256 1.00 13.33 193 PHE A CA 1
ATOM 1577 C C . PHE A 1 196 ? -4.785 4.705 47.649 1.00 13.74 193 PHE A C 1
ATOM 1578 O O . PHE A 1 196 ? -4.841 5.702 48.356 1.00 14.43 193 PHE A O 1
ATOM 1586 N N . LEU A 1 197 ? -4.720 4.774 46.320 1.00 13.48 194 LEU A N 1
ATOM 1587 C CA . LEU A 1 197 ? -4.663 6.082 45.677 1.00 14.35 194 LEU A CA 1
ATOM 1588 C C . LEU A 1 197 ? -5.991 6.845 45.819 1.00 14.16 194 LEU A C 1
ATOM 1589 O O . LEU A 1 197 ? -5.974 8.060 45.978 1.00 15.04 194 LEU A O 1
ATOM 1594 N N . ARG A 1 198 ? -7.134 6.152 45.764 1.00 13.87 195 ARG A N 1
ATOM 1595 C CA . ARG A 1 198 ? -8.421 6.848 45.950 1.00 14.13 195 ARG A CA 1
ATOM 1596 C C . ARG A 1 198 ? -8.497 7.431 47.363 1.00 16.33 195 ARG A C 1
ATOM 1597 O O . ARG A 1 198 ? -9.031 8.528 47.549 1.00 17.05 195 ARG A O 1
ATOM 1605 N N A ARG A 1 199 ? -7.971 6.687 48.341 0.50 15.71 196 ARG A N 1
ATOM 1606 N N B ARG A 1 199 ? -7.879 6.742 48.328 0.50 16.83 196 ARG A N 1
ATOM 1607 C CA A ARG A 1 199 ? -7.970 7.147 49.721 0.50 16.97 196 ARG A CA 1
ATOM 1608 C CA B ARG A 1 199 ? -7.926 7.181 49.718 0.50 19.39 196 ARG A CA 1
ATOM 1609 C C A ARG A 1 199 ? -7.151 8.438 49.826 0.50 14.54 196 ARG A C 1
ATOM 1610 C C B ARG A 1 199 ? -6.877 8.275 49.980 0.50 20.70 196 ARG A C 1
ATOM 1611 O O A ARG A 1 199 ? -7.560 9.382 50.517 0.50 14.07 196 ARG A O 1
ATOM 1612 O O B ARG A 1 199 ? -6.876 8.873 51.062 0.50 28.39 196 ARG A O 1
ATOM 1627 N N A VAL A 1 200 ? -5.981 8.442 49.171 0.50 14.89 197 VAL A N 1
ATOM 1628 N N B VAL A 1 200 ? -5.981 8.536 49.017 0.50 22.55 197 VAL A N 1
ATOM 1629 C CA A VAL A 1 200 ? -5.091 9.601 49.143 0.50 15.49 197 VAL A CA 1
ATOM 1630 C CA B VAL A 1 200 ? -5.029 9.638 49.225 0.50 22.39 197 VAL A CA 1
ATOM 1631 C C A VAL A 1 200 ? -5.837 10.808 48.564 0.50 16.95 197 VAL A C 1
ATOM 1632 C C B VAL A 1 200 ? -5.349 10.790 48.257 0.50 24.41 197 VAL A C 1
ATOM 1633 O O A VAL A 1 200 ? -5.594 11.938 48.970 0.50 18.64 197 VAL A O 1
ATOM 1634 O O B VAL A 1 200 ? -4.480 11.612 47.980 0.50 29.28 197 VAL A O 1
ATOM 1641 N N A GLY A 1 201 ? -6.719 10.567 47.591 0.50 15.25 198 GLY A N 1
ATOM 1642 N N B GLY A 1 201 ? -6.587 10.841 47.739 0.50 23.61 198 GLY A N 1
ATOM 1643 C CA A GLY A 1 201 ? -7.472 11.664 46.989 0.50 16.73 198 GLY A CA 1
ATOM 1644 C CA B GLY A 1 201 ? -7.009 12.017 46.952 0.50 26.77 198 GLY A CA 1
ATOM 1645 C C A GLY A 1 201 ? -7.274 11.748 45.482 0.50 17.11 198 GLY A C 1
ATOM 1646 C C B GLY A 1 201 ? -7.490 11.736 45.532 0.50 23.45 198 GLY A C 1
ATOM 1647 O O A GLY A 1 201 ? -7.237 12.834 44.900 0.50 18.80 198 GLY A O 1
ATOM 1648 O O B GLY A 1 201 ? -8.478 12.352 45.089 0.50 21.54 198 GLY A O 1
ATOM 1649 N N A TYR A 1 202 ? -7.099 10.584 44.856 0.50 15.46 199 TYR A N 1
ATOM 1650 N N B TYR A 1 202 ? -6.787 10.852 44.810 0.50 21.96 199 TYR A N 1
ATOM 1651 C CA A TYR A 1 202 ? -7.058 10.482 43.411 0.50 17.58 199 TYR A CA 1
ATOM 1652 C CA B TYR A 1 202 ? -7.069 10.568 43.388 0.50 20.62 199 TYR A CA 1
ATOM 1653 C C A TYR A 1 202 ? -8.353 9.790 43.011 0.50 18.00 199 TYR A C 1
ATOM 1654 C C B TYR A 1 202 ? -8.403 9.856 43.197 0.50 19.29 199 TYR A C 1
ATOM 1655 O O A TYR A 1 202 ? -8.405 8.566 43.061 0.50 17.48 199 TYR A O 1
ATOM 1656 O O B TYR A 1 202 ? -8.518 8.681 43.528 0.50 20.34 199 TYR A O 1
ATOM 1673 N N . PRO A 1 203 ? -9.431 10.509 42.613 1.00 19.39 200 PRO A N 1
ATOM 1674 C CA . PRO A 1 203 ? -10.708 9.841 42.354 1.00 20.70 200 PRO A CA 1
ATOM 1675 C C . PRO A 1 203 ? -10.652 8.799 41.228 1.00 19.21 200 PRO A C 1
ATOM 1676 O O . PRO A 1 203 ? -11.421 7.843 41.255 1.00 19.33 200 PRO A O 1
ATOM 1680 N N . ARG A 1 204 ? -9.713 8.963 40.287 1.00 18.63 201 ARG A N 1
ATOM 1681 C CA . ARG A 1 204 ? -9.602 8.055 39.158 1.00 18.06 201 ARG A CA 1
ATOM 1682 C C . ARG A 1 204 ? -8.124 7.787 38.921 1.00 17.65 201 ARG A C 1
ATOM 1683 O O . ARG A 1 204 ? -7.535 8.253 37.953 1.00 19.33 201 ARG A O 1
ATOM 1691 N N . PRO A 1 205 ? -7.472 7.021 39.809 1.00 16.08 202 PRO A N 1
ATOM 1692 C CA . PRO A 1 205 ? -6.044 6.766 39.681 1.00 16.64 202 PRO A CA 1
ATOM 1693 C C . PRO A 1 205 ? -5.685 6.102 38.348 1.00 16.06 202 PRO A C 1
ATOM 1694 O O . PRO A 1 205 ? -6.374 5.190 37.914 1.00 17.26 202 PRO A O 1
ATOM 1698 N N . ARG A 1 206 ? -4.587 6.562 37.749 1.00 15.69 203 ARG A N 1
ATOM 1699 C CA . ARG A 1 206 ? -4.079 5.991 36.521 1.00 15.33 203 ARG A CA 1
ATOM 1700 C C . ARG A 1 206 ? -2.969 5.011 36.907 1.00 14.28 203 ARG A C 1
ATOM 1701 O O . ARG A 1 206 ? -1.900 5.433 37.340 1.00 15.21 203 ARG A O 1
ATOM 1709 N N . ILE A 1 207 ? -3.247 3.713 36.762 1.00 14.15 204 ILE A N 1
ATOM 1710 C CA . ILE A 1 207 ? -2.321 2.673 37.181 1.00 13.50 204 ILE A CA 1
ATOM 1711 C C . ILE A 1 207 ? -1.777 1.948 35.954 1.00 12.78 204 ILE A C 1
ATOM 1712 O O . ILE A 1 207 ? -2.553 1.490 35.125 1.00 15.22 204 ILE A O 1
ATOM 1717 N N . ALA A 1 208 ? -0.451 1.840 35.862 1.00 12.31 205 ALA A N 1
ATOM 1718 C CA . ALA A 1 208 ? 0.184 1.084 34.789 1.00 12.85 205 ALA A CA 1
ATOM 1719 C C . ALA A 1 208 ? 0.769 -0.192 35.393 1.00 12.71 205 ALA A C 1
ATOM 1720 O O . ALA A 1 208 ? 1.330 -0.143 36.481 1.00 14.92 205 ALA A O 1
ATOM 1722 N N . VAL A 1 209 ? 0.626 -1.315 34.686 1.00 12.01 206 VAL A N 1
ATOM 1723 C CA . VAL A 1 209 ? 1.170 -2.583 35.142 1.00 11.95 206 VAL A CA 1
ATOM 1724 C C . VAL A 1 209 ? 2.363 -2.958 34.260 1.00 11.99 206 VAL A C 1
ATOM 1725 O O . VAL A 1 209 ? 2.222 -3.044 33.041 1.00 12.96 206 VAL A O 1
ATOM 1729 N N . ALA A 1 210 ? 3.530 -3.151 34.877 1.00 11.14 207 ALA A N 1
ATOM 1730 C CA . ALA A 1 210 ? 4.714 -3.553 34.156 1.00 11.16 207 ALA A CA 1
ATOM 1731 C C . ALA A 1 210 ? 4.582 -5.001 33.688 1.00 11.61 207 ALA A C 1
ATOM 1732 O O . ALA A 1 210 ? 3.975 -5.847 34.343 1.00 12.88 207 ALA A O 1
ATOM 1734 N N . GLY A 1 211 ? 5.187 -5.276 32.533 1.00 11.34 208 GLY A N 1
ATOM 1735 C CA . GLY A 1 211 ? 5.344 -6.644 32.078 1.00 11.57 208 GLY A CA 1
ATOM 1736 C C . GLY A 1 211 ? 6.437 -7.364 32.863 1.00 11.28 208 GLY A C 1
ATOM 1737 O O . GLY A 1 211 ? 7.010 -6.834 33.814 1.00 11.77 208 GLY A O 1
ATOM 1738 N N . VAL A 1 212 ? 6.686 -8.610 32.466 1.00 11.95 209 VAL A N 1
ATOM 1739 C CA . VAL A 1 212 ? 7.684 -9.480 33.053 1.00 11.62 209 VAL A CA 1
ATOM 1740 C C . VAL A 1 212 ? 8.948 -9.501 32.187 1.00 10.97 209 VAL A C 1
ATOM 1741 O O . VAL A 1 212 ? 10.079 -9.409 32.676 1.00 11.85 209 VAL A O 1
ATOM 1745 N N . ASN A 1 213 ? 8.725 -9.673 30.881 1.00 10.91 210 ASN A N 1
ATOM 1746 C CA . ASN A 1 213 ? 9.755 -9.883 29.893 1.00 10.84 210 ASN A CA 1
ATOM 1747 C C . ASN A 1 213 ? 10.110 -8.590 29.172 1.00 11.12 210 ASN A C 1
ATOM 1748 O O . ASN A 1 213 ? 9.354 -7.618 29.204 1.00 11.46 210 ASN A O 1
ATOM 1753 N N . PRO A 1 214 ? 11.265 -8.540 28.478 1.00 11.55 211 PRO A N 1
ATOM 1754 C CA . PRO A 1 214 ? 11.629 -7.345 27.729 1.00 12.41 211 PRO A CA 1
ATOM 1755 C C . PRO A 1 214 ? 10.502 -6.981 26.765 1.00 12.22 211 PRO A C 1
ATOM 1756 O O . PRO A 1 214 ? 9.907 -7.877 26.153 1.00 13.37 211 PRO A O 1
ATOM 1760 N N . HIS A 1 215 ? 10.238 -5.680 26.643 1.00 12.65 212 HIS A N 1
ATOM 1761 C CA . HIS A 1 215 ? 9.194 -5.186 25.731 1.00 14.18 212 HIS A CA 1
ATOM 1762 C C . HIS A 1 215 ? 7.827 -5.802 26.068 1.00 13.80 212 HIS A C 1
ATOM 1763 O O . HIS A 1 215 ? 6.962 -5.895 25.207 1.00 16.54 212 HIS A O 1
ATOM 1770 N N A ALA A 1 216 ? 7.631 -6.122 27.352 0.50 12.29 213 ALA A N 1
ATOM 1771 N N B ALA A 1 216 ? 7.662 -6.291 27.303 0.50 14.34 213 ALA A N 1
ATOM 1772 C CA A ALA A 1 216 ? 6.407 -6.764 27.810 0.50 12.44 213 ALA A CA 1
ATOM 1773 C CA B ALA A 1 216 ? 6.403 -6.945 27.724 0.50 14.94 213 ALA A CA 1
ATOM 1774 C C A ALA A 1 216 ? 6.084 -7.942 26.884 0.50 12.80 213 ALA A C 1
ATOM 1775 C C B ALA A 1 216 ? 6.144 -8.242 26.932 0.50 17.10 213 ALA A C 1
ATOM 1776 O O A ALA A 1 216 ? 4.926 -8.215 26.593 0.50 13.93 213 ALA A O 1
ATOM 1777 O O B ALA A 1 216 ? 4.995 -8.589 26.666 0.50 17.52 213 ALA A O 1
ATOM 1780 N N A GLY A 1 217 ? 7.143 -8.616 26.421 0.50 11.86 214 GLY A N 1
ATOM 1781 N N B GLY A 1 217 ? 7.220 -8.951 26.568 0.50 16.29 214 GLY A N 1
ATOM 1782 C CA A GLY A 1 217 ? 7.027 -9.819 25.599 0.50 12.49 214 GLY A CA 1
ATOM 1783 C CA B GLY A 1 217 ? 7.143 -10.298 25.949 0.50 17.56 214 GLY A CA 1
ATOM 1784 C C A GLY A 1 217 ? 7.072 -9.555 24.101 0.50 12.42 214 GLY A C 1
ATOM 1785 C C B GLY A 1 217 ? 6.875 -10.309 24.449 0.50 19.15 214 GLY A C 1
ATOM 1786 O O A GLY A 1 217 ? 7.245 -10.485 23.327 0.50 12.93 214 GLY A O 1
ATOM 1787 O O B GLY A 1 217 ? 6.846 -11.377 23.842 0.50 17.48 214 GLY A O 1
ATOM 1788 N N A GLU A 1 218 ? 6.896 -8.296 23.689 0.50 12.95 215 GLU A N 1
ATOM 1789 N N B GLU A 1 218 ? 6.672 -9.127 23.862 0.50 21.31 215 GLU A N 1
ATOM 1790 C CA A GLU A 1 218 ? 6.942 -7.966 22.261 0.50 14.21 215 GLU A CA 1
ATOM 1791 C CA B GLU A 1 218 ? 6.368 -8.955 22.424 0.50 23.69 215 GLU A CA 1
ATOM 1792 C C A GLU A 1 218 ? 5.942 -8.841 21.486 0.50 13.55 215 GLU A C 1
ATOM 1793 C C B GLU A 1 218 ? 5.557 -10.121 21.839 0.50 24.13 215 GLU A C 1
ATOM 1794 O O A GLU A 1 218 ? 6.316 -9.543 20.557 0.50 13.13 215 GLU A O 1
ATOM 1795 O O B GLU A 1 218 ? 6.045 -10.878 21.001 0.50 23.14 215 GLU A O 1
ATOM 1806 N N A ASN A 1 219 ? 4.671 -8.805 21.900 0.50 13.77 216 ASN A N 1
ATOM 1807 N N B ASN A 1 219 ? 4.291 -10.212 22.252 0.50 24.83 216 ASN A N 1
ATOM 1808 C CA A ASN A 1 219 ? 3.614 -9.569 21.238 0.50 16.57 216 ASN A CA 1
ATOM 1809 C CA B ASN A 1 219 ? 3.334 -11.153 21.668 0.50 26.08 216 ASN A CA 1
ATOM 1810 C C A ASN A 1 219 ? 3.956 -11.069 21.242 0.50 14.49 216 ASN A C 1
ATOM 1811 C C B ASN A 1 219 ? 3.747 -12.613 21.891 0.50 24.40 216 ASN A C 1
ATOM 1812 O O A ASN A 1 219 ? 3.673 -11.785 20.282 0.50 17.04 216 ASN A O 1
ATOM 1813 O O B ASN A 1 219 ? 3.398 -13.475 21.084 0.50 25.17 216 ASN A O 1
ATOM 1822 N N A GLY A 1 220 ? 4.590 -11.528 22.325 0.50 13.41 217 GLY A N 1
ATOM 1823 N N B GLY A 1 220 ? 4.480 -12.882 22.973 0.50 21.80 217 GLY A N 1
ATOM 1824 C CA A GLY A 1 220 ? 4.882 -12.944 22.504 0.50 13.12 217 GLY A CA 1
ATOM 1825 C CA B GLY A 1 220 ? 4.843 -14.256 23.335 0.50 21.92 217 GLY A CA 1
ATOM 1826 C C A GLY A 1 220 ? 6.267 -13.358 22.027 0.50 12.62 217 GLY A C 1
ATOM 1827 C C B GLY A 1 220 ? 6.174 -14.706 22.753 0.50 21.18 217 GLY A C 1
ATOM 1828 O O A GLY A 1 220 ? 6.688 -14.466 22.306 0.50 11.75 217 GLY A O 1
ATOM 1829 O O B GLY A 1 220 ? 6.628 -15.824 23.027 0.50 22.06 217 GLY A O 1
ATOM 1830 N N A LEU A 1 221 ? 6.985 -12.483 21.316 0.50 12.21 218 LEU A N 1
ATOM 1831 N N B LEU A 1 221 ? 6.807 -13.834 21.961 0.50 21.88 218 LEU A N 1
ATOM 1832 C CA A LEU A 1 221 ? 8.308 -12.862 20.804 0.50 12.42 218 LEU A CA 1
ATOM 1833 C CA B LEU A 1 221 ? 8.083 -14.159 21.321 0.50 22.00 218 LEU A CA 1
ATOM 1834 C C A LEU A 1 221 ? 9.279 -13.200 21.945 0.50 11.77 218 LEU A C 1
ATOM 1835 C C B LEU A 1 221 ? 9.233 -14.041 22.328 0.50 20.52 218 LEU A C 1
ATOM 1836 O O A LEU A 1 221 ? 10.132 -14.088 21.757 0.50 12.80 218 LEU A O 1
ATOM 1837 O O B LEU A 1 221 ? 10.248 -14.725 22.172 0.50 20.71 218 LEU A O 1
ATOM 1846 N N A PHE A 1 222 ? 9.145 -12.532 23.108 0.50 12.00 219 PHE A N 1
ATOM 1847 N N B PHE A 1 222 ? 9.088 -13.143 23.313 0.50 19.03 219 PHE A N 1
ATOM 1848 C CA A PHE A 1 222 ? 10.100 -12.760 24.218 0.50 12.32 219 PHE A CA 1
ATOM 1849 C CA B PHE A 1 222 ? 10.107 -12.985 24.356 0.50 18.31 219 PHE A CA 1
ATOM 1850 C C A PHE A 1 222 ? 9.421 -13.338 25.471 0.50 12.08 219 PHE A C 1
ATOM 1851 C C B PHE A 1 222 ? 9.508 -13.446 25.685 0.50 17.57 219 PHE A C 1
ATOM 1852 O O A PHE A 1 222 ? 9.837 -13.032 26.589 0.50 12.75 219 PHE A O 1
ATOM 1853 O O B PHE A 1 222 ? 9.905 -12.991 26.754 0.50 17.76 219 PHE A O 1
ATOM 1868 N N A GLY A 1 223 ? 8.405 -14.192 25.294 0.50 14.10 220 GLY A N 1
ATOM 1869 N N B GLY A 1 223 ? 8.544 -14.362 25.588 0.50 18.29 220 GLY A N 1
ATOM 1870 C CA A GLY A 1 223 ? 7.801 -14.863 26.456 0.50 14.30 220 GLY A CA 1
ATOM 1871 C CA B GLY A 1 223 ? 7.879 -14.883 26.748 0.50 18.24 220 GLY A CA 1
ATOM 1872 C C A GLY A 1 223 ? 6.290 -14.741 26.488 0.50 15.05 220 GLY A C 1
ATOM 1873 C C B GLY A 1 223 ? 6.384 -14.655 26.663 0.50 16.71 220 GLY A C 1
ATOM 1874 O O A GLY A 1 223 ? 5.708 -13.951 25.732 0.50 16.91 220 GLY A O 1
ATOM 1875 O O B GLY A 1 223 ? 5.908 -13.747 25.973 0.50 17.91 220 GLY A O 1
ATOM 1876 N N . ASP A 1 224 ? 5.654 -15.478 27.408 1.00 16.16 221 ASP A N 1
ATOM 1877 C CA . ASP A 1 224 ? 4.201 -15.471 27.384 1.00 15.52 221 ASP A CA 1
ATOM 1878 C C . ASP A 1 224 ? 3.535 -15.141 28.732 1.00 15.81 221 ASP A C 1
ATOM 1879 O O . ASP A 1 224 ? 2.306 -15.250 28.827 1.00 16.05 221 ASP A O 1
ATOM 1884 N N . GLU A 1 225 ? 4.284 -14.718 29.758 1.00 13.86 222 GLU A N 1
ATOM 1885 C CA . GLU A 1 225 ? 3.635 -14.373 31.028 1.00 13.69 222 GLU A CA 1
ATOM 1886 C C . GLU A 1 225 ? 2.610 -13.253 30.821 1.00 13.42 222 GLU A C 1
ATOM 1887 O O . GLU A 1 225 ? 1.566 -13.234 31.489 1.00 13.70 222 GLU A O 1
ATOM 1893 N N . GLU A 1 226 ? 2.904 -12.313 29.924 1.00 13.05 223 GLU A N 1
ATOM 1894 C CA . GLU A 1 226 ? 1.990 -11.203 29.686 1.00 13.32 223 GLU A CA 1
ATOM 1895 C C . GLU A 1 226 ? 0.665 -11.703 29.102 1.00 14.53 223 GLU A C 1
ATOM 1896 O O . GLU A 1 226 ? -0.406 -11.321 29.552 1.00 15.33 223 GLU A O 1
ATOM 1902 N N . ILE A 1 227 ? 0.741 -12.565 28.096 1.00 14.84 224 ILE A N 1
ATOM 1903 C CA . ILE A 1 227 ? -0.467 -13.026 27.443 1.00 17.04 224 ILE A CA 1
ATOM 1904 C C . ILE A 1 227 ? -1.273 -13.918 28.394 1.00 17.57 224 ILE A C 1
ATOM 1905 O O . ILE A 1 227 ? -2.490 -13.818 28.451 1.00 19.38 224 ILE A O 1
ATOM 1910 N N . ARG A 1 228 ? -0.586 -14.784 29.138 1.00 16.40 225 ARG A N 1
ATOM 1911 C CA . ARG A 1 228 ? -1.275 -15.813 29.905 1.00 18.15 225 ARG A CA 1
ATOM 1912 C C . ARG A 1 228 ? -1.695 -15.352 31.302 1.00 17.30 225 ARG A C 1
ATOM 1913 O O . ARG A 1 228 ? -2.669 -15.873 31.824 1.00 19.36 225 ARG A O 1
ATOM 1921 N N . ILE A 1 229 ? -0.962 -14.398 31.886 1.00 16.16 226 ILE A N 1
ATOM 1922 C CA . ILE A 1 229 ? -1.176 -14.049 33.309 1.00 15.33 226 ILE A CA 1
ATOM 1923 C C . ILE A 1 229 ? -1.448 -12.555 33.496 1.00 15.05 226 ILE A C 1
ATOM 1924 O O . ILE A 1 229 ? -2.424 -12.189 34.138 1.00 15.92 226 ILE A O 1
ATOM 1929 N N . VAL A 1 230 ? -0.567 -11.698 32.974 1.00 14.01 227 VAL A N 1
ATOM 1930 C CA . VAL A 1 230 ? -0.661 -10.271 33.320 1.00 13.70 227 VAL A CA 1
ATOM 1931 C C . VAL A 1 230 ? -1.817 -9.578 32.584 1.00 14.37 227 VAL A C 1
ATOM 1932 O O . VAL A 1 230 ? -2.605 -8.861 33.223 1.00 15.45 227 VAL A O 1
ATOM 1936 N N . ALA A 1 231 ? -1.917 -9.766 31.264 1.00 15.13 228 ALA A N 1
ATOM 1937 C CA . ALA A 1 231 ? -2.992 -9.081 30.503 1.00 15.75 228 ALA A CA 1
ATOM 1938 C C . ALA A 1 231 ? -4.372 -9.492 31.022 1.00 16.17 228 ALA A C 1
ATOM 1939 O O . ALA A 1 231 ? -5.266 -8.647 31.166 1.00 16.76 228 ALA A O 1
ATOM 1941 N N . PRO A 1 232 ? -4.632 -10.783 31.323 1.00 16.36 229 PRO A N 1
ATOM 1942 C CA . PRO A 1 232 ? -5.938 -11.150 31.869 1.00 16.41 229 PRO A CA 1
ATOM 1943 C C . PRO A 1 232 ? -6.246 -10.443 33.205 1.00 16.63 229 PRO A C 1
ATOM 1944 O O . PRO A 1 232 ? -7.390 -10.070 33.435 1.00 18.05 229 PRO A O 1
ATOM 1948 N N . ALA A 1 233 ? -5.231 -10.240 34.051 1.00 15.82 230 ALA A N 1
ATOM 1949 C CA . ALA A 1 233 ? -5.433 -9.521 35.313 1.00 15.38 230 ALA A CA 1
ATOM 1950 C C . ALA A 1 233 ? -5.839 -8.065 35.041 1.00 16.04 230 ALA A C 1
ATOM 1951 O O . ALA A 1 233 ? -6.762 -7.531 35.679 1.00 16.28 230 ALA A O 1
ATOM 1953 N N . VAL A 1 234 ? -5.145 -7.417 34.106 1.00 15.17 231 VAL A N 1
ATOM 1954 C CA . VAL A 1 234 ? -5.442 -6.044 33.751 1.00 16.03 231 VAL A CA 1
ATOM 1955 C C . VAL A 1 234 ? -6.886 -5.950 33.232 1.00 16.15 231 VAL A C 1
ATOM 1956 O O . VAL A 1 234 ? -7.647 -5.070 33.640 1.00 17.21 231 VAL A O 1
ATOM 1960 N N . ALA A 1 235 ? -7.271 -6.867 32.334 1.00 16.81 232 ALA A N 1
ATOM 1961 C CA . ALA A 1 235 ? -8.623 -6.833 31.763 1.00 18.09 232 ALA A CA 1
ATOM 1962 C C . ALA A 1 235 ? -9.680 -7.017 32.857 1.00 19.15 232 ALA A C 1
ATOM 1963 O O . ALA A 1 235 ? -10.720 -6.346 32.844 1.00 19.85 232 ALA A O 1
ATOM 1965 N N . ALA A 1 236 ? -9.414 -7.928 33.796 1.00 18.18 233 ALA A N 1
ATOM 1966 C CA . ALA A 1 236 ? -10.378 -8.197 34.855 1.00 18.71 233 ALA A CA 1
ATOM 1967 C C . ALA A 1 236 ? -10.597 -6.942 35.710 1.00 18.60 233 ALA A C 1
ATOM 1968 O O . ALA A 1 236 ? -11.716 -6.656 36.115 1.00 20.09 233 ALA A O 1
ATOM 1970 N N . MET A 1 237 ? -9.531 -6.187 35.970 1.00 17.22 234 MET A N 1
ATOM 1971 C CA . MET A 1 237 ? -9.651 -5.010 36.820 1.00 16.60 234 MET A CA 1
ATOM 1972 C C . MET A 1 237 ? -10.213 -3.823 36.023 1.00 16.98 234 MET A C 1
ATOM 1973 O O . MET A 1 237 ? -10.920 -2.989 36.592 1.00 17.75 234 MET A O 1
ATOM 1978 N N . ARG A 1 238 ? -9.940 -3.761 34.713 1.00 17.66 235 ARG A N 1
ATOM 1979 C CA . ARG A 1 238 ? -10.590 -2.724 33.888 1.00 20.20 235 ARG A CA 1
ATOM 1980 C C . ARG A 1 238 ? -12.113 -2.923 33.907 1.00 20.89 235 ARG A C 1
ATOM 1981 O O . ARG A 1 238 ? -12.880 -1.943 33.897 1.00 23.52 235 ARG A O 1
ATOM 1989 N N . ALA A 1 239 ? -12.542 -4.190 33.965 1.00 22.08 236 ALA A N 1
ATOM 1990 C CA . ALA A 1 239 ? -13.989 -4.519 34.012 1.00 25.12 236 ALA A CA 1
ATOM 1991 C C . ALA A 1 239 ? -14.616 -4.068 35.340 1.00 24.52 236 ALA A C 1
ATOM 1992 O O . ALA A 1 239 ? -15.830 -4.042 35.463 1.00 30.05 236 ALA A O 1
ATOM 1994 N N A LYS A 1 240 ? -13.771 -3.722 36.306 0.50 24.13 237 LYS A N 1
ATOM 1995 N N B LYS A 1 240 ? -13.768 -3.748 36.314 0.50 23.55 237 LYS A N 1
ATOM 1996 C CA A LYS A 1 240 ? -14.270 -3.217 37.608 0.50 25.01 237 LYS A CA 1
ATOM 1997 C CA B LYS A 1 240 ? -14.240 -3.237 37.627 0.50 24.50 237 LYS A CA 1
ATOM 1998 C C A LYS A 1 240 ? -14.079 -1.708 37.684 0.50 25.74 237 LYS A C 1
ATOM 1999 C C B LYS A 1 240 ? -14.035 -1.724 37.691 0.50 24.05 237 LYS A C 1
ATOM 2000 O O A LYS A 1 240 ? -13.975 -1.199 38.791 0.50 26.38 237 LYS A O 1
ATOM 2001 O O B LYS A 1 240 ? -13.984 -1.200 38.794 0.50 26.99 237 LYS A O 1
ATOM 2012 N N . GLY A 1 241 ? -13.839 -1.074 36.549 1.00 23.45 238 GLY A N 1
ATOM 2013 C CA . GLY A 1 241 ? -13.737 0.394 36.464 1.00 25.32 238 GLY A CA 1
ATOM 2014 C C . GLY A 1 241 ? -12.407 0.989 36.879 1.00 22.73 238 GLY A C 1
ATOM 2015 O O . GLY A 1 241 ? -12.301 2.220 36.990 1.00 25.79 238 GLY A O 1
ATOM 2016 N N . VAL A 1 242 ? -11.393 0.148 37.099 1.00 19.09 239 VAL A N 1
ATOM 2017 C CA . VAL A 1 242 ? -10.089 0.677 37.447 1.00 18.25 239 VAL A CA 1
ATOM 2018 C C . VAL A 1 242 ? -9.418 1.158 36.157 1.00 18.13 239 VAL A C 1
ATOM 2019 O O . VAL A 1 242 ? -9.449 0.440 35.143 1.00 18.47 239 VAL A O 1
ATOM 2023 N N A GLU A 1 243 ? -8.836 2.364 36.208 0.60 17.79 240 GLU A N 1
ATOM 2024 N N B GLU A 1 243 ? -8.830 2.365 36.193 0.40 18.05 240 GLU A N 1
ATOM 2025 C CA A GLU A 1 243 ? -8.128 2.916 35.065 0.60 18.11 240 GLU A CA 1
ATOM 2026 C CA B GLU A 1 243 ? -8.138 2.923 35.021 0.40 18.39 240 GLU A CA 1
ATOM 2027 C C A GLU A 1 243 ? -6.720 2.320 35.072 0.60 17.34 240 GLU A C 1
ATOM 2028 C C B GLU A 1 243 ? -6.720 2.343 34.989 0.40 17.31 240 GLU A C 1
ATOM 2029 O O A GLU A 1 243 ? -5.745 2.984 35.446 0.60 17.26 240 GLU A O 1
ATOM 2030 O O B GLU A 1 243 ? -5.737 3.055 35.216 0.40 16.98 240 GLU A O 1
ATOM 2041 N N . VAL A 1 244 ? -6.645 1.040 34.693 1.00 16.65 241 VAL A N 1
ATOM 2042 C CA . VAL A 1 244 ? -5.395 0.308 34.688 1.00 15.92 241 VAL A CA 1
ATOM 2043 C C . VAL A 1 244 ? -5.032 -0.061 33.251 1.00 16.42 241 VAL A C 1
ATOM 2044 O O . VAL A 1 244 ? -5.885 -0.501 32.474 1.00 18.26 241 VAL A O 1
ATOM 2048 N N A THR A 1 245 ? -3.755 0.116 32.909 0.50 15.61 242 THR A N 1
ATOM 2049 N N B THR A 1 245 ? -3.751 0.154 32.935 0.50 15.10 242 THR A N 1
ATOM 2050 C CA A THR A 1 245 ? -3.283 -0.214 31.576 0.50 16.60 242 THR A CA 1
ATOM 2051 C CA B THR A 1 245 ? -3.158 -0.090 31.630 0.50 16.01 242 THR A CA 1
ATOM 2052 C C A THR A 1 245 ? -1.991 -1.022 31.677 0.50 14.92 242 THR A C 1
ATOM 2053 C C B THR A 1 245 ? -2.057 -1.145 31.770 0.50 14.76 242 THR A C 1
ATOM 2054 O O A THR A 1 245 ? -1.172 -0.822 32.576 0.50 14.03 242 THR A O 1
ATOM 2055 O O B THR A 1 245 ? -1.472 -1.296 32.842 0.50 14.42 242 THR A O 1
ATOM 2062 N N . GLY A 1 246 ? -1.819 -1.908 30.701 1.00 15.51 243 GLY A N 1
ATOM 2063 C CA . GLY A 1 246 ? -0.692 -2.813 30.657 1.00 15.97 243 GLY A CA 1
ATOM 2064 C C . GLY A 1 246 ? -1.091 -4.171 30.104 1.00 15.74 243 GLY A C 1
ATOM 2065 O O . GLY A 1 246 ? -2.245 -4.363 29.743 1.00 18.97 243 GLY A O 1
ATOM 2066 N N . PRO A 1 247 ? -0.136 -5.112 30.061 1.00 16.42 244 PRO A N 1
ATOM 2067 C CA . PRO A 1 247 ? 1.227 -4.930 30.524 1.00 15.62 244 PRO A CA 1
ATOM 2068 C C . PRO A 1 247 ? 2.041 -3.979 29.641 1.00 15.10 244 PRO A C 1
ATOM 2069 O O . PRO A 1 247 ? 1.928 -3.996 28.426 1.00 17.68 244 PRO A O 1
ATOM 2073 N N . CYS A 1 248 ? 2.884 -3.187 30.298 1.00 13.18 245 CYS A N 1
ATOM 2074 C CA . CYS A 1 248 ? 3.701 -2.175 29.664 1.00 13.82 245 CYS A CA 1
ATOM 2075 C C . CYS A 1 248 ? 5.160 -2.614 29.647 1.00 12.93 245 CYS A C 1
ATOM 2076 O O . CYS A 1 248 ? 5.638 -3.228 30.600 1.00 13.48 245 CYS A O 1
ATOM 2079 N N . PRO A 1 249 ? 5.938 -2.274 28.598 1.00 12.95 246 PRO A N 1
ATOM 2080 C CA . PRO A 1 249 ? 7.368 -2.577 28.596 1.00 12.86 246 PRO A CA 1
ATOM 2081 C C . PRO A 1 249 ? 8.015 -2.080 29.881 1.00 12.56 246 PRO A C 1
ATOM 2082 O O . PRO A 1 249 ? 7.900 -0.909 30.227 1.00 12.55 246 PRO A O 1
ATOM 2086 N N . PRO A 1 250 ? 8.704 -2.952 30.645 1.00 11.99 247 PRO A N 1
ATOM 2087 C CA . PRO A 1 250 ? 9.290 -2.497 31.894 1.00 11.95 247 PRO A CA 1
ATOM 2088 C C . PRO A 1 250 ? 10.250 -1.312 31.742 1.00 12.09 247 PRO A C 1
ATOM 2089 O O . PRO A 1 250 ? 10.305 -0.461 32.632 1.00 13.10 247 PRO A O 1
ATOM 2093 N N . ASP A 1 251 ? 10.979 -1.248 30.620 1.00 12.35 248 ASP A N 1
ATOM 2094 C CA . ASP A 1 251 ? 11.989 -0.204 30.528 1.00 13.95 248 ASP A CA 1
ATOM 2095 C C . ASP A 1 251 ? 11.420 1.164 30.141 1.00 15.40 248 ASP A C 1
ATOM 2096 O O . ASP A 1 251 ? 12.196 2.123 30.065 1.00 19.13 248 ASP A O 1
ATOM 2101 N N . THR A 1 252 ? 10.123 1.255 29.827 1.00 13.29 249 THR A N 1
ATOM 2102 C CA . THR A 1 252 ? 9.539 2.582 29.589 1.00 14.14 249 THR A CA 1
ATOM 2103 C C . THR A 1 252 ? 8.470 2.955 30.6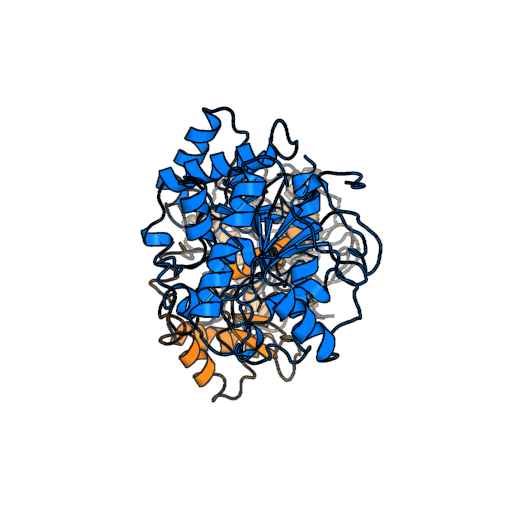24 1.00 13.31 249 THR A C 1
ATOM 2104 O O . THR A 1 252 ? 8.197 4.138 30.801 1.00 14.79 249 THR A O 1
ATOM 2108 N N . VAL A 1 253 ? 7.907 1.968 31.331 1.00 12.40 250 VAL A N 1
ATOM 2109 C CA . VAL A 1 253 ? 6.725 2.274 32.144 1.00 12.23 250 VAL A CA 1
ATOM 2110 C C . VAL A 1 253 ? 7.085 3.163 33.350 1.00 12.22 250 VAL A C 1
ATOM 2111 O O . VAL A 1 253 ? 6.294 4.048 33.723 1.00 13.04 250 VAL A O 1
ATOM 2115 N N . PHE A 1 254 ? 8.230 2.908 34.001 1.00 12.42 251 PHE A N 1
ATOM 2116 C CA . PHE A 1 254 ? 8.621 3.742 35.154 1.00 11.96 251 PHE A CA 1
ATOM 2117 C C . PHE A 1 254 ? 8.938 5.169 34.699 1.00 13.16 251 PHE A C 1
ATOM 2118 O O . PHE A 1 254 ? 8.594 6.139 35.379 1.00 13.85 251 PHE A O 1
ATOM 2126 N N A MET A 1 255 ? 9.612 5.293 33.554 0.50 13.63 252 MET A N 1
ATOM 2127 N N B MET A 1 255 ? 9.600 5.276 33.546 0.50 13.45 252 MET A N 1
ATOM 2128 C CA A MET A 1 255 ? 9.910 6.598 32.983 0.50 14.86 252 MET A CA 1
ATOM 2129 C CA B MET A 1 255 ? 9.923 6.546 32.917 0.50 14.55 252 MET A CA 1
ATOM 2130 C C A MET A 1 255 ? 8.595 7.342 32.706 0.50 14.23 252 MET A C 1
ATOM 2131 C C B MET A 1 255 ? 8.633 7.336 32.648 0.50 14.03 252 MET A C 1
ATOM 2132 O O A MET A 1 255 ? 8.432 8.497 33.102 0.50 14.89 252 MET A O 1
ATOM 2133 O O B MET A 1 255 ? 8.549 8.526 32.944 0.50 14.68 252 MET A O 1
ATOM 2142 N N . GLN A 1 256 ? 7.629 6.652 32.090 1.00 14.15 253 GLN A N 1
ATOM 2143 C CA . GLN A 1 256 ? 6.344 7.293 31.761 1.00 14.73 253 GLN A CA 1
ATOM 2144 C C . GLN A 1 256 ? 5.628 7.766 33.035 1.00 14.24 253 GLN A C 1
ATOM 2145 O O . GLN A 1 256 ? 5.050 8.851 33.066 1.00 16.60 253 GLN A O 1
ATOM 2151 N N . CYS A 1 257 ? 5.654 6.936 34.077 1.00 13.98 254 CYS A N 1
ATOM 2152 C CA . CYS A 1 257 ? 5.042 7.330 35.336 1.00 15.23 254 CYS A CA 1
ATOM 2153 C C . CYS A 1 257 ? 5.739 8.590 35.876 1.00 15.35 254 CYS A C 1
ATOM 2154 O O . CYS A 1 257 ? 5.095 9.568 36.241 1.00 16.52 254 CYS A O 1
ATOM 2157 N N . HIS A 1 258 ? 7.073 8.576 35.843 1.00 15.04 255 HIS A N 1
ATOM 2158 C CA . HIS A 1 258 ? 7.875 9.682 36.331 1.00 16.36 255 HIS A CA 1
ATOM 2159 C C . HIS A 1 258 ? 7.565 10.972 35.552 1.00 18.07 255 HIS A C 1
ATOM 2160 O O . HIS A 1 258 ? 7.643 12.065 36.121 1.00 20.02 255 HIS A O 1
ATOM 2167 N N A GLU A 1 259 ? 7.182 10.840 34.278 0.60 17.79 256 GLU A N 1
ATOM 2168 N N B GLU A 1 259 ? 7.182 10.825 34.274 0.40 17.94 256 GLU A N 1
ATOM 2169 C CA A GLU A 1 259 ? 6.903 12.015 33.432 0.60 19.60 256 GLU A CA 1
ATOM 2170 C CA B GLU A 1 259 ? 6.908 11.988 33.414 0.40 19.76 256 GLU A CA 1
ATOM 2171 C C A GLU A 1 259 ? 5.468 12.524 33.632 0.60 19.65 256 GLU A C 1
ATOM 2172 C C B GLU A 1 259 ? 5.411 12.343 33.432 0.40 19.33 256 GLU A C 1
ATOM 2173 O O A GLU A 1 259 ? 5.110 13.586 33.112 0.60 22.53 256 GLU A O 1
ATOM 2174 O O B GLU A 1 259 ? 4.944 13.094 32.570 0.40 19.66 256 GLU A O 1
ATOM 2185 N N . GLY A 1 260 ? 4.663 11.769 34.387 1.00 18.54 257 GLY A N 1
ATOM 2186 C CA . GLY A 1 260 ? 3.278 12.173 34.680 1.00 20.05 257 GLY A CA 1
ATOM 2187 C C . GLY A 1 260 ? 2.189 11.487 33.875 1.00 19.51 257 GLY A C 1
ATOM 2188 O O . GLY A 1 260 ? 1.035 11.922 33.961 1.00 22.14 257 GLY A O 1
ATOM 2189 N N . MET A 1 261 ? 2.521 10.413 33.150 1.00 18.16 258 MET A N 1
ATOM 2190 C CA . MET A 1 261 ? 1.540 9.702 32.324 1.00 18.94 258 MET A CA 1
ATOM 2191 C C . MET A 1 261 ? 0.667 8.781 33.179 1.00 17.99 258 MET A C 1
ATOM 2192 O O . MET A 1 261 ? -0.455 8.456 32.783 1.00 19.04 258 MET A O 1
ATOM 2197 N N . TYR A 1 262 ? 1.194 8.359 34.334 1.00 16.29 259 TYR A N 1
ATOM 2198 C CA . TYR A 1 262 ? 0.502 7.467 35.256 1.00 16.04 259 TYR A CA 1
ATOM 2199 C C . TYR A 1 262 ? 0.747 7.953 36.680 1.00 16.54 259 TYR A C 1
ATOM 2200 O O . TYR A 1 262 ? 1.709 8.686 36.930 1.00 17.50 259 TYR A O 1
ATOM 2209 N N . ASP A 1 263 ? -0.108 7.497 37.598 1.00 14.91 260 ASP A N 1
ATOM 2210 C CA . ASP A 1 263 ? 0.029 7.856 38.992 1.00 15.06 260 ASP A CA 1
ATOM 2211 C C . ASP A 1 263 ? 0.867 6.810 39.740 1.00 14.33 260 ASP A C 1
ATOM 2212 O O . ASP A 1 263 ? 1.550 7.143 40.703 1.00 16.30 260 ASP A O 1
ATOM 2217 N N . MET A 1 264 ? 0.786 5.549 39.316 1.00 12.94 261 MET A N 1
ATOM 2218 C CA . MET A 1 264 ? 1.505 4.494 39.997 1.00 12.85 261 MET A CA 1
ATOM 2219 C C . MET A 1 264 ? 1.759 3.347 39.019 1.00 12.52 261 MET A C 1
ATOM 2220 O O . MET A 1 264 ? 0.942 3.098 38.125 1.00 13.73 261 MET A O 1
ATOM 2225 N N . VAL A 1 265 ? 2.899 2.673 39.206 1.00 11.62 262 VAL A N 1
ATOM 2226 C CA . VAL A 1 265 ? 3.239 1.499 38.445 1.00 11.14 262 VAL A CA 1
ATOM 2227 C C . VAL A 1 265 ? 3.184 0.275 39.357 1.00 10.41 262 VAL A C 1
ATOM 2228 O O . VAL A 1 265 ? 3.711 0.295 40.483 1.00 11.64 262 VAL A O 1
ATOM 2232 N N . VAL A 1 266 ? 2.578 -0.798 38.847 1.00 11.20 263 VAL A N 1
ATOM 2233 C CA . VAL A 1 266 ? 2.628 -2.083 39.487 1.00 10.66 263 VAL A CA 1
ATOM 2234 C C . VAL A 1 266 ? 3.853 -2.839 38.951 1.00 11.27 263 VAL A C 1
ATOM 2235 O O . VAL A 1 266 ? 3.890 -3.246 37.794 1.00 11.77 263 VAL A O 1
ATOM 2239 N N . ALA A 1 267 ? 4.882 -2.958 39.795 1.00 10.61 264 ALA A N 1
ATOM 2240 C CA . ALA A 1 267 ? 6.126 -3.663 39.475 1.00 10.50 264 ALA A CA 1
ATOM 2241 C C . ALA A 1 267 ? 5.957 -5.144 39.800 1.00 10.52 264 ALA A C 1
ATOM 2242 O O . ALA A 1 267 ? 5.349 -5.500 40.807 1.00 12.20 264 ALA A O 1
ATOM 2244 N N . MET A 1 268 ? 6.527 -6.003 38.956 1.00 10.59 265 MET A N 1
ATOM 2245 C CA . MET A 1 268 ? 6.376 -7.436 39.111 1.00 10.58 265 MET A CA 1
ATOM 2246 C C . MET A 1 268 ? 7.286 -8.025 40.195 1.00 11.01 265 MET A C 1
ATOM 2247 O O . MET A 1 268 ? 6.907 -8.979 40.881 1.00 12.45 265 MET A O 1
ATOM 2252 N N . TYR A 1 269 ? 8.484 -7.474 40.337 1.00 10.75 266 TYR A N 1
ATOM 2253 C CA . TYR A 1 269 ? 9.480 -8.048 41.243 1.00 11.58 266 TYR A CA 1
ATOM 2254 C C . TYR A 1 269 ? 10.315 -6.911 41.845 1.00 9.83 266 TYR A C 1
ATOM 2255 O O . TYR A 1 269 ? 10.328 -5.790 41.367 1.00 11.76 266 TYR A O 1
ATOM 2264 N N . HIS A 1 270 ? 11.001 -7.253 42.933 1.00 11.49 267 HIS A N 1
ATOM 2265 C CA . HIS A 1 270 ? 11.729 -6.326 43.794 1.00 11.96 267 HIS A CA 1
ATOM 2266 C C . HIS A 1 270 ? 12.566 -5.330 42.988 1.00 11.30 267 HIS A C 1
ATOM 2267 O O . HIS A 1 270 ? 12.381 -4.132 43.088 1.00 12.06 267 HIS A O 1
ATOM 2274 N N . ASP A 1 271 ? 13.526 -5.847 42.213 1.00 11.10 268 ASP A N 1
ATOM 2275 C CA . ASP A 1 271 ? 14.480 -4.952 41.563 1.00 11.60 268 ASP A CA 1
ATOM 2276 C C . ASP A 1 271 ? 13.833 -4.121 40.458 1.00 10.18 268 ASP A C 1
ATOM 2277 O O . ASP A 1 271 ? 14.292 -3.029 40.161 1.00 11.39 268 ASP A O 1
ATOM 2282 N N . GLN A 1 272 ? 12.747 -4.634 39.874 1.00 11.09 269 GLN A N 1
ATOM 2283 C CA . GLN A 1 272 ? 12.089 -3.920 38.807 1.00 11.24 269 GLN A CA 1
ATOM 2284 C C . GLN A 1 272 ? 11.622 -2.560 39.334 1.00 11.30 269 GLN A C 1
ATOM 2285 O O . GLN A 1 272 ? 11.710 -1.570 38.651 1.00 13.57 269 GLN A O 1
ATOM 2291 N N . GLY A 1 273 ? 11.087 -2.551 40.569 1.00 12.39 270 GLY A N 1
ATOM 2292 C CA . GLY A 1 273 ? 10.606 -1.315 41.201 1.00 13.41 270 GLY A CA 1
ATOM 2293 C C . GLY A 1 273 ? 11.682 -0.578 41.998 1.00 13.50 270 GLY A C 1
ATOM 2294 O O . GLY A 1 273 ? 11.688 0.646 42.055 1.00 15.19 270 GLY A O 1
ATOM 2295 N N . HIS A 1 274 ? 12.621 -1.320 42.590 1.00 12.36 271 HIS A N 1
ATOM 2296 C CA . HIS A 1 274 ? 13.633 -0.712 43.465 1.00 12.76 271 HIS A CA 1
ATOM 2297 C C . HIS A 1 274 ? 14.755 -0.032 42.673 1.00 13.31 271 HIS A C 1
ATOM 2298 O O . HIS A 1 274 ? 15.276 0.978 43.115 1.00 14.15 271 HIS A O 1
ATOM 2305 N N . ILE A 1 275 ? 15.143 -0.589 41.521 1.00 12.61 272 ILE A N 1
ATOM 2306 C CA . ILE A 1 275 ? 16.215 0.031 40.735 1.00 12.11 272 ILE A CA 1
ATOM 2307 C C . ILE A 1 275 ? 15.836 1.473 40.397 1.00 12.62 272 ILE A C 1
ATOM 2308 O O . ILE A 1 275 ? 16.623 2.384 40.631 1.00 14.09 272 ILE A O 1
ATOM 2313 N N . PRO A 1 276 ? 14.643 1.754 39.813 1.00 13.25 273 PRO A N 1
ATOM 2314 C CA . PRO A 1 276 ? 14.337 3.132 39.433 1.00 15.12 273 PRO A CA 1
ATOM 2315 C C . PRO A 1 276 ? 14.264 4.095 40.633 1.00 14.61 273 PRO A C 1
ATOM 2316 O O . PRO A 1 276 ? 14.781 5.221 40.552 1.00 16.79 273 PRO A O 1
ATOM 2320 N N . LEU A 1 277 ? 13.683 3.650 41.750 1.00 16.41 274 LEU A N 1
ATOM 2321 C CA . LEU A 1 277 ? 13.542 4.571 42.885 1.00 18.26 274 LEU A CA 1
ATOM 2322 C C . LEU A 1 277 ? 14.904 4.945 43.481 1.00 19.95 274 LEU A C 1
ATOM 2323 O O . LEU A 1 277 ? 15.148 6.118 43.817 1.00 21.15 274 LEU A O 1
ATOM 2328 N N A LYS A 1 278 ? 15.794 3.957 43.602 0.50 18.69 275 LYS A N 1
ATOM 2329 N N B LYS A 1 278 ? 15.788 3.953 43.627 0.50 18.71 275 LYS A N 1
ATOM 2330 C CA A LYS A 1 278 ? 17.094 4.214 44.220 0.50 20.02 275 LYS A CA 1
ATOM 2331 C CA B LYS A 1 278 ? 17.094 4.233 44.224 0.50 20.43 275 LYS A CA 1
ATOM 2332 C C A LYS A 1 278 ? 17.991 5.031 43.275 0.50 20.49 275 LYS A C 1
ATOM 2333 C C B LYS A 1 278 ? 17.940 5.096 43.278 0.50 20.49 275 LYS A C 1
ATOM 2334 O O A LYS A 1 278 ? 18.885 5.741 43.734 0.50 23.55 275 LYS A O 1
ATOM 2335 O O B LYS A 1 278 ? 18.735 5.919 43.739 0.50 21.50 275 LYS A O 1
ATOM 2346 N N . LEU A 1 279 ? 17.725 4.961 41.966 1.00 18.55 276 LEU A N 1
ATOM 2347 C CA . LEU A 1 279 ? 18.509 5.739 40.992 1.00 19.92 276 LEU A CA 1
ATOM 2348 C C . LEU A 1 279 ? 18.150 7.231 41.094 1.00 20.36 276 LEU A C 1
ATOM 2349 O O . LEU A 1 279 ? 18.990 8.096 40.838 1.00 23.00 276 LEU A O 1
ATOM 2354 N N . LEU A 1 280 ? 16.893 7.523 41.449 1.00 20.69 277 LEU A N 1
ATOM 2355 C CA . LEU A 1 280 ? 16.433 8.907 41.553 1.00 22.20 277 LEU A CA 1
ATOM 2356 C C . LEU A 1 280 ? 16.867 9.524 42.893 1.00 26.56 277 LEU A C 1
ATOM 2357 O O . LEU A 1 280 ? 16.555 10.675 43.155 1.00 33.62 277 LEU A O 1
ATOM 2362 N N . GLY A 1 281 ? 17.580 8.750 43.721 1.00 29.26 278 GLY A N 1
ATOM 2363 C CA . GLY A 1 281 ? 18.171 9.262 44.962 1.00 32.71 278 GLY A CA 1
ATOM 2364 C C . GLY A 1 281 ? 17.536 8.724 46.235 1.00 35.73 278 GLY A C 1
ATOM 2365 O O . GLY A 1 281 ? 18.036 9.004 47.327 1.00 42.91 278 GLY A O 1
ATOM 2366 N N . PHE A 1 282 ? 16.446 7.959 46.109 1.00 37.35 279 PHE A N 1
ATOM 2367 C CA . PHE A 1 282 ? 15.741 7.431 47.288 1.00 35.42 279 PHE A CA 1
ATOM 2368 C C . PHE A 1 282 ? 16.398 6.113 47.721 1.00 36.96 279 PHE A C 1
ATOM 2369 O O . PHE A 1 282 ? 15.846 5.035 47.519 1.00 44.54 279 PHE A O 1
ATOM 2377 N N . TYR A 1 283 ? 17.558 6.236 48.376 1.00 40.32 280 TYR A N 1
ATOM 2378 C CA . TYR A 1 283 ? 18.408 5.100 48.746 1.00 47.27 280 TYR A CA 1
ATOM 2379 C C . TYR A 1 283 ? 18.079 4.549 50.146 1.00 43.88 280 TYR A C 1
ATOM 2380 O O . TYR A 1 283 ? 18.605 3.503 50.529 1.00 49.60 280 TYR A O 1
ATOM 2389 N N . ASP A 1 284 ? 17.171 5.205 50.878 1.00 43.41 281 ASP A N 1
ATOM 2390 C CA . ASP A 1 284 ? 16.863 4.802 52.265 1.00 46.79 281 ASP A CA 1
ATOM 2391 C C . ASP A 1 284 ? 15.822 3.673 52.323 1.00 41.21 281 ASP A C 1
ATOM 2392 O O . ASP A 1 284 ? 15.623 3.063 53.379 1.00 42.75 281 ASP A O 1
ATOM 2397 N N . GLY A 1 285 ? 15.130 3.424 51.211 1.00 31.68 282 GLY A N 1
ATOM 2398 C CA . GLY A 1 285 ? 14.169 2.343 51.157 1.00 28.90 282 GLY A CA 1
ATOM 2399 C C . GLY A 1 285 ? 12.993 2.549 52.100 1.00 26.93 282 GLY A C 1
ATOM 2400 O O . GLY A 1 285 ? 12.538 1.608 52.744 1.00 33.48 282 GLY A O 1
ATOM 2401 N N . VAL A 1 286 ? 12.533 3.796 52.221 1.00 18.40 283 VAL A N 1
ATOM 2402 C CA . VAL A 1 286 ? 11.326 4.047 52.967 1.00 16.82 283 VAL A CA 1
ATOM 2403 C C . VAL A 1 286 ? 10.154 3.506 52.132 1.00 16.75 283 VAL A C 1
ATOM 2404 O O . VAL A 1 286 ? 10.100 3.693 50.916 1.00 17.21 283 VAL A O 1
ATOM 2408 N N . ASN A 1 287 ? 9.224 2.807 52.779 1.00 14.92 284 ASN A N 1
ATOM 2409 C CA . ASN A 1 287 ? 8.130 2.223 52.082 1.00 14.95 284 ASN A CA 1
ATOM 2410 C C . ASN A 1 287 ? 6.870 2.182 52.950 1.00 13.21 284 ASN A C 1
ATOM 2411 O O . ASN A 1 287 ? 6.915 2.306 54.185 1.00 13.34 284 ASN A O 1
ATOM 2416 N N . ILE A 1 288 ? 5.739 2.040 52.254 1.00 12.91 285 ILE A N 1
ATOM 2417 C CA . ILE A 1 288 ? 4.401 1.942 52.838 1.00 12.28 285 ILE A CA 1
ATOM 2418 C C . ILE A 1 288 ? 3.910 0.500 52.701 1.00 11.85 285 ILE A C 1
ATOM 2419 O O . ILE A 1 288 ? 4.004 -0.083 51.629 1.00 13.50 285 ILE A O 1
ATOM 2424 N N . THR A 1 289 ? 3.360 -0.054 53.785 1.00 12.14 286 THR A N 1
ATOM 2425 C CA . THR A 1 289 ? 2.679 -1.344 53.715 1.00 12.52 286 THR A CA 1
ATOM 2426 C C . THR A 1 289 ? 1.222 -1.034 53.379 1.00 12.29 286 THR A C 1
ATOM 2427 O O . THR A 1 289 ? 0.423 -0.722 54.251 1.00 16.04 286 THR A O 1
ATOM 2431 N N . ALA A 1 290 ? 0.898 -1.070 52.091 1.00 11.58 287 ALA A N 1
ATOM 2432 C CA . ALA A 1 290 ? -0.417 -0.667 51.625 1.00 12.38 287 ALA A CA 1
ATOM 2433 C C . ALA A 1 290 ? -1.419 -1.811 51.777 1.00 12.63 287 ALA A C 1
ATOM 2434 O O . ALA A 1 290 ? -1.073 -2.962 51.586 1.00 13.76 287 ALA A O 1
ATOM 2436 N N . GLY A 1 291 ? -2.665 -1.458 52.102 1.00 11.83 288 GLY A N 1
ATOM 2437 C CA . GLY A 1 291 ? -3.737 -2.437 52.233 1.00 13.29 288 GLY A CA 1
ATOM 2438 C C . GLY A 1 291 ? -4.207 -2.636 53.659 1.00 13.12 288 GLY A C 1
ATOM 2439 O O . GLY A 1 291 ? -5.269 -3.220 53.859 1.00 15.25 288 GLY A O 1
ATOM 2440 N N . LEU A 1 292 ? -3.407 -2.218 54.648 1.00 13.81 289 LEU A N 1
ATOM 2441 C CA . LEU A 1 292 ? -3.829 -2.234 56.034 1.00 13.94 289 LEU A CA 1
ATOM 2442 C C . LEU A 1 292 ? -4.921 -1.176 56.204 1.00 14.05 289 LEU A C 1
ATOM 2443 O O . LEU A 1 292 ? -5.067 -0.279 55.372 1.00 15.22 289 LEU A O 1
ATOM 2448 N N A PRO A 1 293 ? -5.724 -1.234 57.293 0.50 13.76 290 PRO A N 1
ATOM 2449 N N B PRO A 1 293 ? -5.720 -1.229 57.285 0.50 14.17 290 PRO A N 1
ATOM 2450 C CA A PRO A 1 293 ? -6.792 -0.254 57.523 0.50 14.29 290 PRO A CA 1
ATOM 2451 C CA B PRO A 1 293 ? -6.792 -0.254 57.466 0.50 14.62 290 PRO A CA 1
ATOM 2452 C C A PRO A 1 293 ? -6.301 1.163 57.856 0.50 14.74 290 PRO A C 1
ATOM 2453 C C B PRO A 1 293 ? -6.263 1.173 57.685 0.50 14.83 290 PRO A C 1
ATOM 2454 O O A PRO A 1 293 ? -7.103 2.092 57.962 0.50 15.57 290 PRO A O 1
ATOM 2455 O O B PRO A 1 293 ? -6.987 2.139 57.446 0.50 15.34 290 PRO A O 1
ATOM 2462 N N . PHE A 1 294 ? -4.995 1.288 58.094 1.00 14.01 291 PHE A N 1
ATOM 2463 C CA . PHE A 1 294 ? -4.350 2.575 58.335 1.00 12.93 291 PHE A CA 1
ATOM 2464 C C . PHE A 1 294 ? -2.994 2.558 57.627 1.00 12.48 291 PHE A C 1
ATOM 2465 O O . PHE A 1 294 ? -2.458 1.479 57.307 1.00 12.49 291 PHE A O 1
ATOM 2473 N N . ILE A 1 295 ? -2.447 3.759 57.423 1.00 12.12 292 ILE A N 1
ATOM 2474 C CA . ILE A 1 295 ? -1.145 3.922 56.820 1.00 12.64 292 ILE A CA 1
ATOM 2475 C C . ILE A 1 295 ? -0.061 3.413 57.778 1.00 10.90 292 ILE A C 1
ATOM 2476 O O . ILE A 1 295 ? -0.047 3.765 58.952 1.00 10.56 292 ILE A O 1
ATOM 2481 N N . ARG A 1 296 ? 0.873 2.609 57.253 1.00 10.30 293 ARG A N 1
ATOM 2482 C CA . ARG A 1 296 ? 2.052 2.219 58.008 1.00 9.12 293 ARG A CA 1
ATOM 2483 C C . ARG A 1 296 ? 3.273 2.381 57.105 1.00 9.19 293 ARG A C 1
ATOM 2484 O O . ARG A 1 296 ? 3.254 1.956 55.943 1.00 10.04 293 ARG A O 1
ATOM 2492 N N . THR A 1 297 ? 4.326 2.985 57.657 1.00 8.52 294 THR A N 1
ATOM 2493 C CA . THR A 1 297 ? 5.593 3.169 56.976 1.00 8.81 294 THR A CA 1
ATOM 2494 C C . THR A 1 297 ? 6.725 2.542 57.788 1.00 9.36 294 THR A C 1
ATOM 2495 O O . THR A 1 297 ? 6.584 2.225 58.983 1.00 10.22 294 THR A O 1
ATOM 2499 N N . SER A 1 298 ? 7.865 2.399 57.108 1.00 10.59 295 SER A N 1
ATOM 2500 C CA . SER A 1 298 ? 9.097 1.916 57.689 1.00 12.54 295 SER A CA 1
ATOM 2501 C C . SER A 1 298 ? 10.252 2.267 56.744 1.00 15.07 295 SER A C 1
ATOM 2502 O O . SER A 1 298 ? 10.036 2.547 55.569 1.00 15.62 295 SER A O 1
ATOM 2505 N N . ALA A 1 299 ? 11.475 2.220 57.273 1.00 18.47 296 ALA A N 1
ATOM 2506 C CA . ALA A 1 299 ? 12.693 2.356 56.482 1.00 20.15 296 ALA A CA 1
ATOM 2507 C C . ALA A 1 299 ? 13.295 0.951 56.346 1.00 22.81 296 ALA A C 1
ATOM 2508 O O . ALA A 1 299 ? 12.942 0.061 57.116 1.00 27.63 296 ALA A O 1
ATOM 2510 N N . ASP A 1 300 ? 14.204 0.759 55.378 1.00 28.52 297 ASP A N 1
ATOM 2511 C CA . ASP A 1 300 ? 14.732 -0.596 55.053 1.00 32.25 297 ASP A CA 1
ATOM 2512 C C . ASP A 1 300 ? 15.915 -1.009 55.944 1.00 32.87 297 ASP A C 1
ATOM 2513 O O . ASP A 1 300 ? 16.525 -2.054 55.708 1.00 42.74 297 ASP A O 1
ATOM 2518 N N . HIS A 1 301 ? 16.239 -0.205 56.957 1.00 28.30 298 HIS A N 1
ATOM 2519 C CA . HIS A 1 301 ? 17.318 -0.552 57.883 1.00 27.16 298 HIS A CA 1
ATOM 2520 C C . HIS A 1 301 ? 16.844 -1.643 58.861 1.00 25.36 298 HIS A C 1
ATOM 2521 O O . HIS A 1 301 ? 15.643 -1.800 59.102 1.00 30.64 298 HIS A O 1
ATOM 2528 N N . GLY A 1 302 ? 17.806 -2.379 59.426 1.00 24.03 299 GLY A N 1
ATOM 2529 C CA . GLY A 1 302 ? 17.564 -3.375 60.465 1.00 21.39 299 GLY A CA 1
ATOM 2530 C C . GLY A 1 302 ? 17.877 -2.791 61.836 1.00 17.09 299 GLY A C 1
ATOM 2531 O O . GLY A 1 302 ? 18.086 -1.597 61.964 1.00 18.33 299 GLY A O 1
ATOM 2532 N N . THR A 1 303 ? 17.957 -3.649 62.857 1.00 16.57 300 THR A N 1
ATOM 2533 C CA . THR A 1 303 ? 18.236 -3.1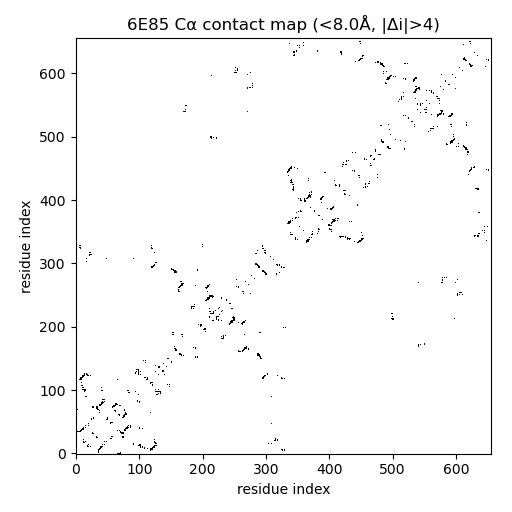95 64.218 1.00 14.77 300 THR A CA 1
ATOM 2534 C C . THR A 1 303 ? 19.684 -2.728 64.412 1.00 14.80 300 THR A C 1
ATOM 2535 O O . THR A 1 303 ? 19.963 -2.033 65.409 1.00 13.97 300 THR A O 1
ATOM 2539 N N . ALA A 1 304 ? 20.591 -3.099 63.492 1.00 15.45 301 ALA A N 1
ATOM 2540 C CA . ALA A 1 304 ? 21.975 -2.628 63.530 1.00 16.43 301 ALA A CA 1
ATOM 2541 C C . ALA A 1 304 ? 22.582 -2.822 64.925 1.00 16.07 301 ALA A C 1
ATOM 2542 O O . ALA A 1 304 ? 23.157 -1.903 65.500 1.00 16.48 301 ALA A O 1
ATOM 2544 N N . PHE A 1 305 ? 22.463 -4.043 65.456 1.00 16.46 302 PHE A N 1
ATOM 2545 C CA . PHE A 1 305 ? 23.038 -4.328 66.759 1.00 18.00 302 PHE A CA 1
ATOM 2546 C C . PHE A 1 305 ? 24.542 -4.016 66.759 1.00 19.75 302 PHE A C 1
ATOM 2547 O O . PHE A 1 305 ? 25.066 -3.715 67.828 1.00 21.26 302 PHE A O 1
ATOM 2555 N N . ASP A 1 306 ? 25.197 -4.061 65.576 1.00 20.61 303 ASP A N 1
ATOM 2556 C CA . ASP A 1 306 ? 26.652 -3.788 65.431 1.00 22.98 303 ASP A CA 1
ATOM 2557 C C . ASP A 1 306 ? 27.015 -2.388 65.954 1.00 20.64 303 ASP A C 1
ATOM 2558 O O . ASP A 1 306 ? 28.121 -2.195 66.484 1.00 23.59 303 ASP A O 1
ATOM 2563 N N . ILE A 1 307 ? 26.083 -1.435 65.864 1.00 19.76 304 ILE A N 1
ATOM 2564 C CA . ILE A 1 307 ? 26.360 -0.036 66.268 1.00 18.71 304 ILE A CA 1
ATOM 2565 C C . ILE A 1 307 ? 25.311 0.501 67.258 1.00 17.51 304 ILE A C 1
ATOM 2566 O O . ILE A 1 307 ? 25.378 1.657 67.646 1.00 16.84 304 ILE A O 1
ATOM 2571 N N . ALA A 1 308 ? 24.384 -0.345 67.705 1.00 18.38 305 ALA A N 1
ATOM 2572 C CA . ALA A 1 308 ? 23.324 0.124 68.592 1.00 16.59 305 ALA A CA 1
ATOM 2573 C C . ALA A 1 308 ? 23.898 0.794 69.849 1.00 15.73 305 ALA A C 1
ATOM 2574 O O . ALA A 1 308 ? 24.816 0.279 70.491 1.00 18.04 305 ALA A O 1
ATOM 2576 N N . TRP A 1 309 ? 23.294 1.930 70.200 1.00 15.85 306 TRP A N 1
ATOM 2577 C CA . TRP A 1 309 ? 23.546 2.725 71.409 1.00 15.79 306 TRP A CA 1
ATOM 2578 C C . TRP A 1 309 ? 24.909 3.424 71.368 1.00 16.83 306 TRP A C 1
ATOM 2579 O O . TRP A 1 309 ? 25.427 3.785 72.410 1.00 18.55 306 TRP A O 1
ATOM 2590 N N . THR A 1 310 ? 25.417 3.691 70.159 1.00 17.39 307 THR A N 1
ATOM 2591 C CA . THR A 1 310 ? 26.695 4.388 70.003 1.00 18.66 307 THR A CA 1
ATOM 2592 C C . THR A 1 310 ? 26.509 5.756 69.340 1.00 15.77 307 THR A C 1
ATOM 2593 O O . THR A 1 310 ? 27.449 6.539 69.300 1.00 18.89 307 THR A O 1
ATOM 2597 N N . GLY A 1 311 ? 25.313 6.014 68.812 1.00 15.95 308 GLY A N 1
ATOM 2598 C CA . GLY A 1 311 ? 25.023 7.285 68.149 1.00 16.53 308 GLY A CA 1
ATOM 2599 C C . GLY A 1 311 ? 25.519 7.360 66.718 1.00 16.34 308 GLY A C 1
ATOM 2600 O O . GLY A 1 311 ? 25.453 8.426 66.117 1.00 17.93 308 GLY A O 1
ATOM 2601 N N . LYS A 1 312 ? 25.999 6.240 66.161 1.00 15.01 309 LYS A N 1
ATOM 2602 C CA . LYS A 1 312 ? 26.514 6.280 64.798 1.00 15.20 309 LYS A CA 1
ATOM 2603 C C . LYS A 1 312 ? 25.418 6.061 63.755 1.00 15.19 309 LYS A C 1
ATOM 2604 O O . LYS A 1 312 ? 25.564 6.516 62.640 1.00 16.31 309 LYS A O 1
ATOM 2610 N N . ALA A 1 313 ? 24.346 5.348 64.107 1.00 15.43 310 ALA A N 1
ATOM 2611 C CA . ALA A 1 313 ? 23.301 5.068 63.129 1.00 16.35 310 ALA A CA 1
ATOM 2612 C C . ALA A 1 313 ? 22.690 6.376 62.625 1.00 14.76 310 ALA A C 1
ATOM 2613 O O . ALA A 1 313 ? 22.422 7.299 63.393 1.00 16.44 310 ALA A O 1
ATOM 2615 N N . LYS A 1 314 ? 22.474 6.427 61.313 1.00 15.74 311 LYS A N 1
ATOM 2616 C CA . LYS A 1 314 ? 21.865 7.575 60.687 1.00 15.04 311 LYS A CA 1
ATOM 2617 C C . LYS A 1 314 ? 20.355 7.544 60.944 1.00 13.92 311 LYS A C 1
ATOM 2618 O O . LYS A 1 314 ? 19.714 6.496 60.824 1.00 15.79 311 LYS A O 1
ATOM 2624 N N . SER A 1 315 ? 19.798 8.710 61.264 1.00 12.97 312 SER A N 1
ATOM 2625 C CA . SER A 1 315 ? 18.369 8.834 61.566 1.00 12.44 312 SER A CA 1
ATOM 2626 C C . SER A 1 315 ? 17.564 9.374 60.382 1.00 12.78 312 SER A C 1
ATOM 2627 O O . SER A 1 315 ? 16.355 9.473 60.483 1.00 12.27 312 SER A O 1
ATOM 2630 N N . GLU A 1 316 ? 18.229 9.706 59.272 1.00 12.48 313 GLU A N 1
ATOM 2631 C CA . GLU A 1 316 ? 17.527 10.343 58.156 1.00 14.01 313 GLU A CA 1
ATOM 2632 C C . GLU A 1 316 ? 16.367 9.486 57.631 1.00 12.74 313 GLU A C 1
ATOM 2633 O O . GLU A 1 316 ? 15.286 10.003 57.372 1.00 13.82 313 GLU A O 1
ATOM 2639 N N . SER A 1 317 ? 16.576 8.177 57.467 1.00 13.37 314 SER A N 1
ATOM 2640 C CA . SER A 1 317 ? 15.503 7.352 56.914 1.00 13.97 314 SER A CA 1
ATOM 2641 C C . SER A 1 317 ? 14.329 7.230 57.895 1.00 12.97 314 SER A C 1
ATOM 2642 O O . SER A 1 317 ? 13.172 7.193 57.473 1.00 12.84 314 SER A O 1
ATOM 2645 N N . MET A 1 318 ? 14.617 7.208 59.198 1.00 12.39 315 MET A N 1
ATOM 2646 C CA . MET A 1 318 ? 13.546 7.171 60.183 1.00 11.50 315 MET A CA 1
ATOM 2647 C C . MET A 1 318 ? 12.711 8.454 60.077 1.00 10.42 315 MET A C 1
ATOM 2648 O O . MET A 1 318 ? 11.479 8.418 60.060 1.00 10.10 315 MET A O 1
ATOM 2653 N N . ALA A 1 319 ? 13.396 9.594 59.989 1.00 9.55 316 ALA A N 1
ATOM 2654 C CA . ALA A 1 319 ? 12.702 10.869 59.885 1.00 9.36 316 ALA A CA 1
ATOM 2655 C C . ALA A 1 319 ? 11.847 10.913 58.606 1.00 9.26 316 ALA A C 1
ATOM 2656 O O . ALA A 1 319 ? 10.688 11.334 58.634 1.00 9.46 316 ALA A O 1
ATOM 2658 N N . THR A 1 320 ? 12.410 10.448 57.488 1.00 9.94 317 THR A N 1
ATOM 2659 C CA . THR A 1 320 ? 11.690 10.448 56.228 1.00 10.76 317 THR A CA 1
ATOM 2660 C C . THR A 1 320 ? 10.439 9.563 56.326 1.00 10.24 317 THR A C 1
ATOM 2661 O O . THR A 1 320 ? 9.379 9.920 55.798 1.00 10.35 317 THR A O 1
ATOM 2665 N N A SER A 1 321 ? 10.547 8.417 57.026 0.50 10.65 318 SER A N 1
ATOM 2666 N N B SER A 1 321 ? 10.579 8.438 57.015 0.50 10.21 318 SER A N 1
ATOM 2667 C CA A SER A 1 321 ? 9.399 7.473 57.186 0.50 11.15 318 SER A CA 1
ATOM 2668 C CA B SER A 1 321 ? 9.487 7.531 57.179 0.50 10.27 318 SER A CA 1
ATOM 2669 C C A SER A 1 321 ? 8.312 8.089 58.075 0.50 9.69 318 SER A C 1
ATOM 2670 C C B SER A 1 321 ? 8.359 8.167 58.005 0.50 9.61 318 SER A C 1
ATOM 2671 O O A SER A 1 321 ? 7.116 7.880 57.843 0.50 9.91 318 SER A O 1
ATOM 2672 O O B SER A 1 321 ? 7.183 8.074 57.642 0.50 9.76 318 SER A O 1
ATOM 2677 N N . ILE A 1 322 ? 8.732 8.844 59.095 1.00 9.39 319 ILE A N 1
ATOM 2678 C CA . ILE A 1 322 ? 7.766 9.511 59.972 1.00 9.21 319 ILE A CA 1
ATOM 2679 C C . ILE A 1 322 ? 7.053 10.615 59.180 1.00 8.77 319 ILE A C 1
ATOM 2680 O O . ILE A 1 322 ? 5.835 10.763 59.245 1.00 9.71 319 ILE A O 1
ATOM 2685 N N . GLU A 1 323 ? 7.835 11.373 58.414 1.00 8.98 320 GLU A N 1
ATOM 2686 C CA . GLU A 1 323 ? 7.294 12.441 57.601 1.00 9.04 320 GLU A CA 1
ATOM 2687 C C . GLU A 1 323 ? 6.288 11.908 56.580 1.00 9.74 320 GLU A C 1
ATOM 2688 O O . GLU A 1 323 ? 5.222 12.505 56.385 1.00 10.31 320 GLU A O 1
ATOM 2694 N N . LEU A 1 324 ? 6.625 10.782 55.936 1.00 9.20 321 LEU A N 1
ATOM 2695 C CA . LEU A 1 324 ? 5.736 10.203 54.928 1.00 10.06 321 LEU A CA 1
ATOM 2696 C C . LEU A 1 324 ? 4.433 9.722 55.575 1.00 9.85 321 LEU A C 1
ATOM 2697 O O . LEU A 1 324 ? 3.350 9.955 55.036 1.00 10.16 321 LEU A O 1
ATOM 2702 N N . ALA A 1 325 ? 4.540 9.034 56.717 1.00 9.49 322 ALA A N 1
ATOM 2703 C CA . ALA A 1 325 ? 3.335 8.562 57.410 1.00 9.93 322 ALA A CA 1
ATOM 2704 C C . ALA A 1 325 ? 2.439 9.751 57.754 1.00 9.63 322 ALA A C 1
ATOM 2705 O O . ALA A 1 325 ? 1.233 9.710 57.574 1.00 10.81 322 ALA A O 1
ATOM 2707 N N . MET A 1 326 ? 3.060 10.806 58.290 1.00 10.38 323 MET A N 1
ATOM 2708 C CA . MET A 1 326 ? 2.328 11.995 58.711 1.00 11.27 323 MET A CA 1
ATOM 2709 C C . MET A 1 326 ? 1.628 12.639 57.509 1.00 11.05 323 MET A C 1
ATOM 2710 O O . MET A 1 326 ? 0.469 13.040 57.579 1.00 12.15 323 MET A O 1
ATOM 2715 N N . HIS A 1 327 ? 2.342 12.694 56.383 1.00 11.04 324 HIS A N 1
ATOM 2716 C CA . HIS A 1 327 ? 1.823 13.314 55.184 1.00 11.47 324 HIS A CA 1
ATOM 2717 C C . HIS A 1 327 ? 0.628 12.536 54.605 1.00 11.75 324 HIS A C 1
ATOM 2718 O O . HIS A 1 327 ? -0.436 13.098 54.367 1.00 13.15 324 HIS A O 1
ATOM 2725 N N . ILE A 1 328 ? 0.805 11.231 54.396 1.00 11.82 325 ILE A N 1
ATOM 2726 C CA . ILE A 1 328 ? -0.225 10.406 53.769 1.00 14.62 325 ILE A CA 1
ATOM 2727 C C . ILE A 1 328 ? -1.417 10.257 54.711 1.00 13.74 325 ILE A C 1
ATOM 2728 O O . ILE A 1 328 ? -2.546 10.130 54.241 1.00 17.94 325 ILE A O 1
ATOM 2733 N N . ALA A 1 329 ? -1.157 10.319 56.018 1.00 13.42 326 ALA A N 1
ATOM 2734 C CA . ALA A 1 329 ? -2.228 10.185 57.028 1.00 15.43 326 ALA A CA 1
ATOM 2735 C C . ALA A 1 329 ? -3.245 11.324 56.930 1.00 15.32 326 ALA A C 1
ATOM 2736 O O . ALA A 1 329 ? -4.341 11.189 57.446 1.00 18.68 326 ALA A O 1
ATOM 2738 N N . GLN A 1 330 ? -2.845 12.462 56.348 1.00 13.34 327 GLN A N 1
ATOM 2739 C CA . GLN A 1 330 ? -3.723 13.630 56.320 1.00 14.30 327 GLN A CA 1
ATOM 2740 C C . GLN A 1 330 ? -4.836 13.491 55.282 1.00 19.16 327 GLN A C 1
ATOM 2741 O O . GLN A 1 330 ? -5.706 14.335 55.217 1.00 20.35 327 GLN A O 1
ATOM 2747 N N . GLU A 1 331 ? -4.839 12.439 54.467 1.00 20.06 328 GLU A N 1
ATOM 2748 C CA . GLU A 1 331 ? -5.944 12.444 53.524 1.00 27.70 328 GLU A CA 1
ATOM 2749 C C . GLU A 1 331 ? -7.211 11.914 54.206 1.00 29.82 328 GLU A C 1
ATOM 2750 O O . GLU A 1 331 ? -7.222 11.435 55.337 1.00 34.08 328 GLU A O 1
ATOM 2757 N N . SER B 1 5 ? 39.923 14.730 10.621 1.00 71.43 2 SER B N 1
ATOM 2758 C CA . SER B 1 5 ? 38.445 14.600 10.827 1.00 66.54 2 SER B CA 1
ATOM 2759 C C . SER B 1 5 ? 38.020 13.131 10.708 1.00 44.39 2 SER B C 1
ATOM 2760 O O . SER B 1 5 ? 38.052 12.555 9.620 1.00 53.35 2 SER B O 1
ATOM 2763 N N . LYS B 1 6 ? 37.634 12.545 11.847 1.00 31.99 3 LYS B N 1
ATOM 2764 C CA . LYS B 1 6 ? 37.161 11.171 11.903 1.00 24.16 3 LYS B CA 1
ATOM 2765 C C . LYS B 1 6 ? 35.731 11.129 11.356 1.00 22.10 3 LYS B C 1
ATOM 2766 O O . LYS B 1 6 ? 34.861 11.864 11.805 1.00 28.06 3 LYS B O 1
ATOM 2772 N N . MET B 1 7 ? 35.502 10.258 10.377 1.00 15.46 4 MET B N 1
ATOM 2773 C CA . MET B 1 7 ? 34.216 10.161 9.722 1.00 14.07 4 MET B CA 1
ATOM 2774 C C . MET B 1 7 ? 33.422 8.956 10.229 1.00 13.35 4 MET B C 1
ATOM 2775 O O . MET B 1 7 ? 33.981 7.941 10.649 1.00 15.38 4 MET B O 1
ATOM 2780 N N . ILE B 1 8 ? 32.098 9.094 10.141 1.00 11.30 5 ILE B N 1
ATOM 2781 C CA . ILE B 1 8 ? 31.121 8.041 10.453 1.00 13.03 5 ILE B CA 1
ATOM 2782 C C . ILE B 1 8 ? 30.450 7.616 9.151 1.00 11.45 5 ILE B C 1
ATOM 2783 O O . ILE B 1 8 ? 30.107 8.472 8.355 1.00 13.84 5 ILE B O 1
ATOM 2788 N N . ALA B 1 9 ? 30.289 6.314 8.942 1.00 9.45 6 ALA B N 1
ATOM 2789 C CA . ALA B 1 9 ? 29.429 5.838 7.869 1.00 9.24 6 ALA B CA 1
ATOM 2790 C C . ALA B 1 9 ? 28.036 5.583 8.445 1.00 9.06 6 ALA B C 1
ATOM 2791 O O . ALA B 1 9 ? 27.904 5.050 9.547 1.00 11.26 6 ALA B O 1
ATOM 2793 N N . VAL B 1 10 ? 27.009 5.943 7.685 1.00 8.32 7 VAL B N 1
ATOM 2794 C CA . VAL B 1 10 ? 25.636 5.667 8.013 1.00 8.54 7 VAL B CA 1
ATOM 2795 C C . VAL B 1 10 ? 25.058 4.766 6.933 1.00 8.58 7 VAL B C 1
ATOM 2796 O O . VAL B 1 10 ? 25.151 5.105 5.753 1.00 9.80 7 VAL B O 1
ATOM 2800 N N . THR B 1 11 ? 24.509 3.609 7.330 1.00 8.33 8 THR B N 1
ATOM 2801 C CA . THR B 1 11 ? 23.928 2.703 6.362 1.00 8.47 8 THR B CA 1
ATOM 2802 C C . THR B 1 11 ? 22.439 2.996 6.178 1.00 9.25 8 THR B C 1
ATOM 2803 O O . THR B 1 11 ? 21.720 3.271 7.140 1.00 10.25 8 THR B O 1
ATOM 2807 N N . MET B 1 12 ? 21.978 2.875 4.935 1.00 8.86 9 MET B N 1
ATOM 2808 C CA . MET B 1 12 ? 20.600 3.205 4.582 1.00 8.96 9 MET B CA 1
ATOM 2809 C C . MET B 1 12 ? 19.563 2.313 5.266 1.00 9.38 9 MET B C 1
ATOM 2810 O O . MET B 1 12 ? 18.450 2.771 5.494 1.00 10.42 9 MET B O 1
ATOM 2815 N N . GLY B 1 13 ? 19.906 1.056 5.535 1.00 9.64 10 GLY B N 1
ATOM 2816 C CA . GLY B 1 13 ? 18.886 0.143 5.988 1.00 10.39 10 GLY B CA 1
ATOM 2817 C C . GLY B 1 13 ? 17.940 -0.232 4.860 1.00 10.33 10 GLY B C 1
ATOM 2818 O O . GLY B 1 13 ? 18.265 -0.102 3.675 1.00 10.86 10 GLY B O 1
ATOM 2819 N N . ASP B 1 14 ? 16.735 -0.678 5.223 1.00 10.15 11 ASP B N 1
ATOM 2820 C CA . ASP B 1 14 ? 15.755 -1.060 4.217 1.00 11.32 11 ASP B CA 1
ATOM 2821 C C . ASP B 1 14 ? 15.230 0.210 3.557 1.00 11.81 11 ASP B C 1
ATOM 2822 O O . ASP B 1 14 ? 14.640 1.070 4.207 1.00 12.08 11 ASP B O 1
ATOM 2827 N N . PRO B 1 15 ? 15.414 0.379 2.232 1.00 11.48 12 PRO B N 1
ATOM 2828 C CA . PRO B 1 15 ? 15.005 1.619 1.578 1.00 11.16 12 PRO B CA 1
ATOM 2829 C C . PRO B 1 15 ? 13.488 1.844 1.523 1.00 11.95 12 PRO B C 1
ATOM 2830 O O . PRO B 1 15 ? 13.065 2.967 1.317 1.00 13.53 12 PRO B O 1
ATOM 2834 N N . ALA B 1 16 ? 12.706 0.774 1.709 1.00 12.80 13 ALA B N 1
ATOM 2835 C CA . ALA B 1 16 ? 11.248 0.864 1.716 1.00 14.36 13 ALA B CA 1
ATOM 2836 C C . ALA B 1 16 ? 10.751 1.325 3.091 1.00 14.50 13 ALA B C 1
ATOM 2837 O O . ALA B 1 16 ? 9.563 1.623 3.244 1.00 15.79 13 ALA B O 1
ATOM 2839 N N . GLY B 1 17 ? 11.651 1.341 4.083 1.00 13.96 14 GLY B N 1
ATOM 2840 C CA . GLY B 1 17 ? 11.320 1.800 5.430 1.00 14.46 14 GLY B CA 1
ATOM 2841 C C . GLY B 1 17 ? 11.638 3.272 5.627 1.00 14.47 14 GLY B C 1
ATOM 2842 O O . GLY B 1 17 ? 11.839 4.020 4.660 1.00 14.75 14 GLY B O 1
ATOM 2843 N N . ILE B 1 18 ? 11.726 3.677 6.898 1.00 15.06 15 ILE B N 1
ATOM 2844 C CA . ILE B 1 18 ? 11.956 5.069 7.259 1.00 14.86 15 ILE B CA 1
ATOM 2845 C C . ILE B 1 18 ? 13.439 5.451 7.210 1.00 13.18 15 ILE B C 1
ATOM 2846 O O . ILE B 1 18 ? 13.738 6.618 7.365 1.00 14.31 15 ILE B O 1
ATOM 2851 N N . GLY B 1 19 ? 14.352 4.501 6.965 1.00 12.74 16 GLY B N 1
ATOM 2852 C CA . GLY B 1 19 ? 15.775 4.818 6.993 1.00 11.93 16 GLY B CA 1
ATOM 2853 C C . GLY B 1 19 ? 16.143 6.008 6.107 1.00 12.01 16 GLY B C 1
ATOM 2854 O O . GLY B 1 19 ? 16.763 6.972 6.562 1.00 12.66 16 GLY B O 1
ATOM 2855 N N . PRO B 1 20 ? 15.793 5.989 4.806 1.00 12.15 17 PRO B N 1
ATOM 2856 C CA . PRO B 1 20 ? 16.145 7.111 3.936 1.00 12.22 17 PRO B CA 1
ATOM 2857 C C . PRO B 1 20 ? 15.697 8.479 4.475 1.00 12.66 17 PRO B C 1
ATOM 2858 O O . PRO B 1 20 ? 16.506 9.424 4.546 1.00 12.91 17 PRO B O 1
ATOM 2862 N N . GLU B 1 21 ? 14.432 8.577 4.896 1.00 13.52 18 GLU B N 1
ATOM 2863 C CA . GLU B 1 21 ? 13.925 9.882 5.296 1.00 14.90 18 GLU B CA 1
ATOM 2864 C C . GLU B 1 21 ? 14.542 10.342 6.625 1.00 14.60 18 GLU B C 1
ATOM 2865 O O . GLU B 1 21 ? 14.806 11.540 6.781 1.00 15.77 18 GLU B O 1
ATOM 2871 N N . ILE B 1 22 ? 14.801 9.420 7.566 1.00 14.60 19 ILE B N 1
ATOM 2872 C CA . ILE B 1 22 ? 15.373 9.869 8.860 1.00 15.00 19 ILE B CA 1
ATOM 2873 C C . ILE B 1 22 ? 16.861 10.214 8.685 1.00 14.30 19 ILE B C 1
ATOM 2874 O O . ILE B 1 22 ? 17.384 11.075 9.400 1.00 14.44 19 ILE B O 1
ATOM 2879 N N . ILE B 1 23 ? 17.530 9.590 7.707 1.00 12.57 20 ILE B N 1
ATOM 2880 C CA . ILE B 1 23 ? 18.903 9.964 7.405 1.00 12.44 20 ILE B CA 1
ATOM 2881 C C . ILE B 1 23 ? 18.919 11.390 6.836 1.00 13.02 20 ILE B C 1
ATOM 2882 O O . ILE B 1 23 ? 19.712 12.226 7.270 1.00 13.16 20 ILE B O 1
ATOM 2887 N N . ILE B 1 24 ? 18.016 11.685 5.888 1.00 12.92 21 ILE B N 1
ATOM 2888 C CA . ILE B 1 24 ? 17.993 13.015 5.284 1.00 13.22 21 ILE B CA 1
ATOM 2889 C C . ILE B 1 24 ? 17.670 14.053 6.372 1.00 14.12 21 ILE B C 1
ATOM 2890 O O . ILE B 1 24 ? 18.316 15.094 6.463 1.00 15.19 21 ILE B O 1
ATOM 2895 N N . LYS B 1 25 ? 16.665 13.768 7.203 1.00 14.88 22 LYS B N 1
ATOM 2896 C CA . LYS B 1 25 ? 16.270 14.732 8.229 1.00 16.57 22 LYS B CA 1
ATOM 2897 C C . LYS B 1 25 ? 17.422 15.006 9.204 1.00 16.61 22 LYS B C 1
ATOM 2898 O O . LYS B 1 25 ? 17.625 16.139 9.620 1.00 20.40 22 LYS B O 1
ATOM 2904 N N A SER B 1 26 ? 18.155 13.946 9.562 0.70 15.18 23 SER B N 1
ATOM 2905 N N B SER B 1 26 ? 18.187 13.967 9.551 0.30 15.94 23 SER B N 1
ATOM 2906 C CA A SER B 1 26 ? 19.269 14.040 10.511 0.70 15.26 23 SER B CA 1
ATOM 2907 C CA B SER B 1 26 ? 19.248 14.112 10.558 0.30 16.18 23 SER B CA 1
ATOM 2908 C C A SER B 1 26 ? 20.411 14.906 9.967 0.70 15.69 23 SER B C 1
ATOM 2909 C C B SER B 1 26 ? 20.503 14.798 9.994 0.30 16.06 23 SER B C 1
ATOM 2910 O O A SER B 1 26 ? 21.029 15.664 10.716 0.70 17.33 23 SER B O 1
ATOM 2911 O O B SER B 1 26 ? 21.303 15.322 10.772 0.30 15.98 23 SER B O 1
ATOM 2916 N N . LEU B 1 27 ? 20.689 14.773 8.667 1.00 14.73 24 LEU B N 1
ATOM 2917 C CA . LEU B 1 27 ? 21.892 15.386 8.065 1.00 15.91 24 LEU B CA 1
ATOM 2918 C C . LEU B 1 27 ? 21.612 16.671 7.289 1.00 15.70 24 LEU B C 1
ATOM 2919 O O . LEU B 1 27 ? 22.555 17.398 6.996 1.00 17.87 24 LEU B O 1
ATOM 2924 N N . ALA B 1 28 ? 20.348 16.953 6.963 1.00 16.67 25 ALA B N 1
ATOM 2925 C CA . ALA B 1 28 ? 20.053 18.091 6.070 1.00 17.10 25 ALA B CA 1
ATOM 2926 C C . ALA B 1 28 ? 20.037 19.420 6.823 1.00 20.14 25 ALA B C 1
ATOM 2927 O O . ALA B 1 28 ? 20.252 20.467 6.217 1.00 22.69 25 ALA B O 1
ATOM 2929 N N . GLU B 1 29 ? 19.751 19.364 8.124 1.00 21.58 26 GLU B N 1
ATOM 2930 C CA . GLU B 1 29 ? 19.635 20.577 8.918 1.00 24.44 26 GLU B CA 1
ATOM 2931 C C . GLU B 1 29 ? 19.899 20.240 10.384 1.00 23.37 26 GLU B C 1
ATOM 2932 O O . GLU B 1 29 ? 19.925 19.072 10.768 1.00 24.98 26 GLU B O 1
ATOM 2938 N N . GLY B 1 30 ? 20.073 21.282 11.194 1.00 24.44 27 GLY B N 1
ATOM 2939 C CA . GLY B 1 30 ? 20.302 21.065 12.606 1.00 24.27 27 GLY B CA 1
ATOM 2940 C C . GLY B 1 30 ? 21.768 20.817 12.928 1.00 24.69 27 GLY B C 1
ATOM 2941 O O . GLY B 1 30 ? 22.658 21.083 12.119 1.00 23.72 27 GLY B O 1
ATOM 2942 N N . ALA B 1 31 ? 22.001 20.218 14.101 1.00 24.23 28 ALA B N 1
ATOM 2943 C CA . ALA B 1 31 ? 23.344 20.051 14.671 1.00 24.87 28 ALA B CA 1
ATOM 2944 C C . ALA B 1 31 ? 24.292 19.232 13.781 1.00 21.73 28 ALA B C 1
ATOM 2945 O O . ALA B 1 31 ? 25.502 19.471 13.802 1.00 24.30 28 ALA B O 1
ATOM 2947 N N . LEU B 1 32 ? 23.764 18.277 13.005 1.00 20.36 29 LEU B N 1
ATOM 2948 C CA . LEU B 1 32 ? 24.633 17.411 12.190 1.00 18.86 29 LEU B CA 1
ATOM 2949 C C . LEU B 1 32 ? 24.804 17.941 10.764 1.00 18.10 29 LEU B C 1
ATOM 2950 O O . LEU B 1 32 ? 25.473 17.307 9.963 1.00 17.50 29 LEU B O 1
ATOM 2955 N N . SER B 1 33 ? 24.197 19.085 10.441 1.00 17.18 30 SER B N 1
ATOM 2956 C CA . SER B 1 33 ? 24.367 19.647 9.111 1.00 17.36 30 SER B CA 1
ATOM 2957 C C . SER B 1 33 ? 25.852 19.967 8.887 1.00 17.50 30 SER B C 1
ATOM 2958 O O . SER B 1 33 ? 26.448 20.712 9.640 1.00 20.14 30 SER B O 1
ATOM 2961 N N . GLY B 1 34 ? 26.442 19.361 7.853 1.00 15.39 31 GLY B N 1
ATOM 2962 C CA . GLY B 1 34 ? 27.861 19.548 7.543 1.00 15.66 31 GLY B CA 1
ATOM 2963 C C . GLY B 1 34 ? 28.798 18.687 8.387 1.00 15.47 31 GLY B C 1
ATOM 2964 O O . GLY B 1 34 ? 30.018 18.852 8.288 1.00 17.16 31 GLY B O 1
ATOM 2965 N N . ALA B 1 35 ? 28.246 17.763 9.186 1.00 15.41 32 ALA B N 1
ATOM 2966 C CA . ALA B 1 35 ? 29.055 16.865 10.021 1.00 15.91 32 ALA B CA 1
ATOM 2967 C C . ALA B 1 35 ? 29.792 15.841 9.161 1.00 14.06 32 ALA B C 1
ATOM 2968 O O . ALA B 1 35 ? 29.400 15.568 8.038 1.00 13.50 32 ALA B O 1
ATOM 2970 N N . PRO B 1 36 ? 30.902 15.250 9.656 1.00 14.01 33 PRO B N 1
ATOM 2971 C CA . PRO B 1 36 ? 31.692 14.309 8.861 1.00 13.49 33 PRO B CA 1
ATOM 2972 C C . PRO B 1 36 ? 31.059 12.917 8.810 1.00 12.34 33 PRO B C 1
ATOM 2973 O O . PRO B 1 36 ? 31.519 11.990 9.471 1.00 13.90 33 PRO B O 1
ATOM 2977 N N . VAL B 1 37 ? 30.000 12.816 8.014 1.00 11.93 34 VAL B N 1
ATOM 2978 C CA . VAL B 1 37 ? 29.197 11.627 7.898 1.00 11.50 34 VAL B CA 1
ATOM 2979 C C . VAL B 1 37 ? 29.069 11.262 6.421 1.00 11.00 34 VAL B C 1
ATOM 2980 O O . VAL B 1 37 ? 28.780 12.122 5.595 1.00 12.89 34 VAL B O 1
ATOM 2984 N N . VAL B 1 38 ? 29.301 9.987 6.104 1.00 9.45 35 VAL B N 1
ATOM 2985 C CA . VAL B 1 38 ? 29.153 9.496 4.749 1.00 9.62 35 VAL B CA 1
ATOM 2986 C C . VAL B 1 38 ? 28.032 8.464 4.743 1.00 8.69 35 VAL B C 1
ATOM 2987 O O . VAL B 1 38 ? 28.077 7.497 5.514 1.00 10.19 35 VAL B O 1
ATOM 2991 N N . VAL B 1 39 ? 27.023 8.677 3.903 1.00 8.23 36 VAL B N 1
ATOM 2992 C CA . VAL B 1 39 ? 25.932 7.733 3.781 1.00 8.08 36 VAL B CA 1
ATOM 2993 C C . VAL B 1 39 ? 26.294 6.666 2.751 1.00 8.26 36 VAL B C 1
ATOM 2994 O O . VAL B 1 39 ? 26.701 7.003 1.640 1.00 9.72 36 VAL B O 1
ATOM 2998 N N . VAL B 1 40 ? 26.124 5.394 3.122 1.00 7.51 37 VAL B N 1
ATOM 2999 C CA . VAL B 1 40 ? 26.256 4.272 2.190 1.00 7.77 37 VAL B CA 1
ATOM 3000 C C . VAL B 1 40 ? 24.825 3.826 1.906 1.00 7.62 37 VAL B C 1
ATOM 3001 O O . VAL B 1 40 ? 24.156 3.297 2.790 1.00 8.44 37 VAL B O 1
ATOM 3005 N N . GLY B 1 41 ? 24.348 4.127 0.701 1.00 7.56 38 GLY B N 1
ATOM 3006 C CA . GLY B 1 41 ? 22.958 3.898 0.381 1.00 7.94 38 GLY B CA 1
ATOM 3007 C C . GLY B 1 41 ? 22.678 4.156 -1.077 1.00 7.72 38 GLY B C 1
ATOM 3008 O O . GLY B 1 41 ? 23.552 4.601 -1.818 1.00 8.19 38 GLY B O 1
ATOM 3009 N N . CYS B 1 42 ? 21.435 3.884 -1.467 1.00 8.19 39 CYS B N 1
ATOM 3010 C CA . CYS B 1 42 ? 20.990 4.085 -2.834 1.00 8.10 39 CYS B CA 1
ATOM 3011 C C . CYS B 1 42 ? 20.688 5.572 -3.042 1.00 8.50 39 CYS B C 1
ATOM 3012 O O . CYS B 1 42 ? 19.711 6.108 -2.513 1.00 8.89 39 CYS B O 1
ATOM 3015 N N . ALA B 1 43 ? 21.538 6.236 -3.833 1.00 8.03 40 ALA B N 1
ATOM 3016 C CA . ALA B 1 43 ? 21.346 7.672 -4.072 1.00 8.32 40 ALA B CA 1
ATOM 3017 C C . ALA B 1 43 ? 20.014 7.945 -4.782 1.00 9.29 40 ALA B C 1
ATOM 3018 O O . ALA B 1 43 ? 19.343 8.933 -4.482 1.00 9.68 40 ALA B O 1
ATOM 3020 N N . GLN B 1 44 ? 19.655 7.094 -5.747 1.00 8.55 41 GLN B N 1
ATOM 3021 C CA . GLN B 1 44 ? 18.390 7.304 -6.448 1.00 9.82 41 GLN B CA 1
ATOM 3022 C C . GLN B 1 44 ? 17.209 7.252 -5.470 1.00 10.33 41 GLN B C 1
ATOM 3023 O O . GLN B 1 44 ? 16.250 8.014 -5.617 1.00 11.15 41 GLN B O 1
ATOM 3029 N N . THR B 1 45 ? 17.292 6.381 -4.461 1.00 9.88 42 THR B N 1
ATOM 3030 C CA . THR B 1 45 ? 16.246 6.317 -3.439 1.00 10.47 42 THR B CA 1
ATOM 3031 C C . THR B 1 45 ? 16.193 7.640 -2.671 1.00 10.66 42 THR B C 1
ATOM 3032 O O . THR B 1 45 ? 15.116 8.181 -2.418 1.00 11.95 42 THR B O 1
ATOM 3036 N N . LEU B 1 46 ? 17.355 8.141 -2.246 1.00 9.87 43 LEU B N 1
ATOM 3037 C CA . LEU B 1 46 ? 17.372 9.436 -1.543 1.00 10.46 43 LEU B CA 1
ATOM 3038 C C . LEU B 1 46 ? 16.731 10.524 -2.412 1.00 10.94 43 LEU B C 1
ATOM 3039 O O . LEU B 1 46 ? 15.990 11.366 -1.900 1.00 11.87 43 LEU B O 1
ATOM 3044 N N . ARG B 1 47 ? 16.998 10.490 -3.722 1.00 10.74 44 ARG B N 1
ATOM 3045 C CA . ARG B 1 47 ? 16.415 11.514 -4.603 1.00 11.03 44 ARG B CA 1
ATOM 3046 C C . ARG B 1 47 ? 14.893 11.361 -4.668 1.00 12.85 44 ARG B C 1
ATOM 3047 O O . ARG B 1 47 ? 14.178 12.365 -4.732 1.00 13.88 44 ARG B O 1
ATOM 3055 N N . ARG B 1 48 ? 14.397 10.115 -4.687 1.00 12.29 45 ARG B N 1
ATOM 3056 C CA . ARG B 1 48 ? 12.936 9.927 -4.691 1.00 14.07 45 ARG B CA 1
ATOM 3057 C C . ARG B 1 48 ? 12.330 10.533 -3.416 1.00 14.28 45 ARG B C 1
ATOM 3058 O O . ARG B 1 48 ? 11.260 11.147 -3.474 1.00 15.73 45 ARG B O 1
ATOM 3066 N N . ILE B 1 49 ? 12.981 10.309 -2.265 1.00 13.82 46 ILE B N 1
ATOM 3067 C CA . ILE B 1 49 ? 12.492 10.869 -1.001 1.00 14.79 46 ILE B CA 1
ATOM 3068 C C . ILE B 1 49 ? 12.485 12.397 -1.081 1.00 15.66 46 ILE B C 1
ATOM 3069 O O . ILE B 1 49 ? 11.504 13.025 -0.697 1.00 16.43 46 ILE B O 1
ATOM 3074 N N . LEU B 1 50 ? 13.573 12.984 -1.583 1.00 14.89 47 LEU B N 1
ATOM 3075 C CA . LEU B 1 50 ? 13.650 14.440 -1.657 1.00 15.93 47 LEU B CA 1
ATOM 3076 C C . LEU B 1 50 ? 12.515 14.988 -2.532 1.00 17.19 47 LEU B C 1
ATOM 3077 O O . LEU B 1 50 ? 11.916 16.016 -2.204 1.00 19.00 47 LEU B O 1
ATOM 3082 N N . ALA B 1 51 ? 12.191 14.280 -3.619 1.00 16.50 48 ALA B N 1
ATOM 3083 C CA . ALA B 1 51 ? 11.155 14.765 -4.542 1.00 18.02 48 ALA B CA 1
ATOM 3084 C C . ALA B 1 51 ? 9.749 14.704 -3.922 1.00 19.36 48 ALA B C 1
ATOM 3085 O O . ALA B 1 51 ? 8.832 15.356 -4.428 1.00 22.01 48 ALA B O 1
ATOM 3087 N N . LEU B 1 52 ? 9.582 13.944 -2.833 1.00 19.34 49 LEU B N 1
ATOM 3088 C CA . LEU B 1 52 ? 8.258 13.809 -2.184 1.00 21.26 49 LEU B CA 1
ATOM 3089 C C . LEU B 1 52 ? 7.969 14.969 -1.221 1.00 22.00 49 LEU B C 1
ATOM 3090 O O . LEU B 1 52 ? 6.846 15.077 -0.730 1.00 23.86 49 LEU B O 1
ATOM 3095 N N . ASN B 1 53 ? 8.962 15.820 -0.940 1.00 21.69 50 ASN B N 1
ATOM 3096 C CA . ASN B 1 53 ? 8.745 16.983 -0.043 1.00 22.95 50 ASN B CA 1
ATOM 3097 C C . ASN B 1 53 ? 8.196 16.524 1.316 1.00 23.87 50 ASN B C 1
ATOM 3098 O O . ASN B 1 53 ? 7.174 17.033 1.800 1.00 26.51 50 ASN B O 1
ATOM 3103 N N . ILE B 1 54 ? 8.896 15.568 1.929 1.00 21.84 51 ILE B N 1
ATOM 3104 C CA . ILE B 1 54 ? 8.557 15.028 3.248 1.00 21.81 51 ILE B CA 1
ATOM 3105 C C . ILE B 1 54 ? 9.754 15.201 4.191 1.00 21.79 51 ILE B C 1
ATOM 3106 O O . ILE B 1 54 ? 9.753 14.685 5.312 1.00 23.24 51 ILE B O 1
ATOM 3111 N N . THR B 1 55 ? 10.763 15.936 3.724 1.00 20.18 52 THR B N 1
ATOM 3112 C CA . THR B 1 55 ? 11.974 16.203 4.474 1.00 19.64 52 THR B CA 1
ATOM 3113 C C . THR B 1 55 ? 12.471 17.600 4.136 1.00 20.23 52 THR B C 1
ATOM 3114 O O . THR B 1 55 ? 12.031 18.191 3.156 1.00 19.93 52 THR B O 1
ATOM 3118 N N . PRO B 1 56 ? 13.414 18.170 4.911 1.00 19.64 53 PRO B N 1
ATOM 3119 C CA . PRO B 1 56 ? 14.094 19.381 4.474 1.00 21.38 53 PRO B CA 1
ATOM 3120 C C . PRO B 1 56 ? 14.833 19.107 3.152 1.00 19.37 53 PRO B C 1
ATOM 3121 O O . PRO B 1 56 ? 15.050 17.945 2.762 1.00 18.67 53 PRO B O 1
ATOM 3125 N N . ARG B 1 57 ? 15.245 20.188 2.499 1.00 19.61 54 ARG B N 1
ATOM 3126 C CA . ARG B 1 57 ? 15.987 20.120 1.277 1.00 19.50 54 ARG B CA 1
ATOM 3127 C C . ARG B 1 57 ? 17.435 19.712 1.581 1.00 18.24 54 ARG B C 1
ATOM 3128 O O . ARG B 1 57 ? 17.971 20.012 2.644 1.00 19.56 54 ARG B O 1
ATOM 3136 N N . ALA B 1 58 ? 18.064 19.038 0.620 1.00 16.68 55 ALA B N 1
ATOM 3137 C CA . ALA B 1 58 ? 19.460 18.699 0.726 1.00 15.97 55 ALA B CA 1
ATOM 3138 C C . ALA B 1 58 ? 20.017 18.463 -0.669 1.00 15.16 55 ALA B C 1
ATOM 3139 O O . ALA B 1 58 ? 19.324 17.942 -1.535 1.00 17.07 55 ALA B O 1
ATOM 3141 N N . GLU B 1 59 ? 21.274 18.856 -0.857 1.00 14.61 56 GLU B N 1
ATOM 3142 C CA . GLU B 1 59 ? 22.008 18.503 -2.064 1.00 13.50 56 GLU B CA 1
ATOM 3143 C C . GLU B 1 59 ? 22.783 17.219 -1.763 1.00 12.37 56 GLU B C 1
ATOM 3144 O O . GLU B 1 59 ? 23.311 17.061 -0.667 1.00 13.83 56 GLU B O 1
ATOM 3150 N N . LEU B 1 60 ? 22.836 16.309 -2.736 1.00 11.13 57 LEU B N 1
ATOM 3151 C CA . LEU B 1 60 ? 23.651 15.122 -2.563 1.00 10.28 57 LEU B CA 1
ATOM 3152 C C . LEU B 1 60 ? 24.983 15.341 -3.273 1.00 9.73 57 LEU B C 1
ATOM 3153 O O . LEU B 1 60 ? 25.014 15.872 -4.391 1.00 11.11 57 LEU B O 1
ATOM 3158 N N A ARG B 1 61 ? 26.061 14.959 -2.599 0.60 9.30 58 ARG B N 1
ATOM 3159 N N B ARG B 1 61 ? 26.081 14.975 -2.599 0.40 9.58 58 ARG B N 1
ATOM 3160 C CA A ARG B 1 61 ? 27.350 14.929 -3.214 0.60 9.37 58 ARG B CA 1
ATOM 3161 C CA B ARG B 1 61 ? 27.415 14.943 -3.211 0.40 9.74 58 ARG B CA 1
ATOM 3162 C C A ARG B 1 61 ? 27.731 13.456 -3.262 0.60 8.17 58 ARG B C 1
ATOM 3163 C C B ARG B 1 61 ? 27.832 13.475 -3.272 0.40 8.51 58 ARG B C 1
ATOM 3164 O O A ARG B 1 61 ? 27.869 12.827 -2.216 0.60 8.06 58 ARG B O 1
ATOM 3165 O O B ARG B 1 61 ? 28.176 12.886 -2.248 0.40 9.07 58 ARG B O 1
ATOM 3180 N N . ILE B 1 62 ? 27.762 12.895 -4.471 1.00 8.09 59 ILE B N 1
ATOM 3181 C CA . ILE B 1 62 ? 28.094 11.486 -4.645 1.00 7.82 59 ILE B CA 1
ATOM 3182 C C . ILE B 1 62 ? 29.614 11.357 -4.642 1.00 7.77 59 ILE B C 1
ATOM 3183 O O . ILE B 1 62 ? 30.300 12.180 -5.248 1.00 8.82 59 ILE B O 1
ATOM 3188 N N . ILE B 1 63 ? 30.111 10.324 -3.958 1.00 7.54 60 ILE B N 1
ATOM 3189 C CA . ILE B 1 63 ? 31.539 10.078 -3.854 1.00 7.90 60 ILE B CA 1
ATOM 3190 C C . ILE B 1 63 ? 31.809 8.583 -3.994 1.00 7.85 60 ILE B C 1
ATOM 3191 O O . ILE B 1 63 ? 30.912 7.760 -3.872 1.00 8.36 60 ILE B O 1
ATOM 3196 N N . ASP B 1 64 ? 33.086 8.255 -4.205 1.00 8.14 61 ASP B N 1
ATOM 3197 C CA . ASP B 1 64 ? 33.544 6.884 -4.393 1.00 8.86 61 ASP B CA 1
ATOM 3198 C C . ASP B 1 64 ? 34.210 6.300 -3.134 1.00 9.62 61 ASP B C 1
ATOM 3199 O O . ASP B 1 64 ? 34.345 5.095 -3.020 1.00 12.34 61 ASP B O 1
ATOM 3204 N N . HIS B 1 65 ? 34.649 7.158 -2.219 1.00 9.21 62 HIS B N 1
ATOM 3205 C CA . HIS B 1 65 ? 35.424 6.735 -1.074 1.00 9.98 62 HIS B CA 1
ATOM 3206 C C . HIS B 1 65 ? 35.328 7.825 -0.027 1.00 9.76 62 HIS B C 1
ATOM 3207 O O . HIS B 1 65 ? 35.316 9.001 -0.379 1.00 10.42 62 HIS B O 1
ATOM 3214 N N . PRO B 1 66 ? 35.311 7.500 1.282 1.00 10.08 63 PRO B N 1
ATOM 3215 C CA . PRO B 1 66 ? 35.213 8.540 2.307 1.00 11.09 63 PRO B CA 1
ATOM 3216 C C . PRO B 1 66 ? 36.273 9.647 2.216 1.00 11.37 63 PRO B C 1
ATOM 3217 O O . PRO B 1 66 ? 35.978 10.786 2.579 1.00 12.18 63 PRO B O 1
ATOM 3221 N N . ALA B 1 67 ? 37.495 9.309 1.769 1.00 11.54 64 ALA B N 1
ATOM 3222 C CA . ALA B 1 67 ? 38.557 10.315 1.681 1.00 13.20 64 ALA B CA 1
ATOM 3223 C C . ALA B 1 67 ? 38.222 11.410 0.664 1.00 12.63 64 ALA B C 1
ATOM 3224 O O . ALA B 1 67 ? 38.884 12.447 0.651 1.00 15.88 64 ALA B O 1
ATOM 3226 N N . GLU B 1 68 ? 37.213 11.170 -0.185 1.00 11.33 65 GLU B N 1
ATOM 3227 C CA . GLU B 1 68 ? 36.820 12.130 -1.220 1.00 11.90 65 GLU B CA 1
ATOM 3228 C C . GLU B 1 68 ? 35.596 12.942 -0.778 1.00 12.33 65 GLU B C 1
ATOM 3229 O O . GLU B 1 68 ? 35.064 13.715 -1.566 1.00 14.00 65 GLU B O 1
ATOM 3235 N N . ALA B 1 69 ? 35.140 12.746 0.462 1.00 11.56 66 ALA B N 1
ATOM 3236 C CA . ALA B 1 69 ? 34.030 13.523 0.961 1.00 11.44 66 ALA B CA 1
ATOM 3237 C C . ALA B 1 69 ? 34.439 14.987 1.134 1.00 13.90 66 ALA B C 1
ATOM 3238 O O . ALA B 1 69 ? 35.600 15.303 1.389 1.00 16.35 66 ALA B O 1
ATOM 3240 N N A SER B 1 70 ? 33.459 15.872 0.985 0.70 12.26 67 SER B N 1
ATOM 3241 N N B SER B 1 70 ? 33.449 15.867 0.959 0.30 13.43 67 SER B N 1
ATOM 3242 C CA A SER B 1 70 ? 33.631 17.292 1.228 0.70 14.42 67 SER B CA 1
ATOM 3243 C CA B SER B 1 70 ? 33.563 17.308 1.164 0.30 15.55 67 SER B CA 1
ATOM 3244 C C A SER B 1 70 ? 32.380 17.745 1.975 0.70 13.32 67 SER B C 1
ATOM 3245 C C B SER B 1 70 ? 32.344 17.733 1.980 0.30 14.13 67 SER B C 1
ATOM 3246 O O A SER B 1 70 ? 31.283 17.741 1.412 0.70 13.35 67 SER B O 1
ATOM 3247 O O B SER B 1 70 ? 31.221 17.714 1.467 0.30 14.25 67 SER B O 1
ATOM 3252 N N . PHE B 1 71 ? 32.566 18.091 3.248 1.00 13.64 68 PHE B N 1
ATOM 3253 C CA . PHE B 1 71 ? 31.460 18.362 4.133 1.00 14.80 68 PHE B CA 1
ATOM 3254 C C . PHE B 1 71 ? 31.090 19.836 4.141 1.00 15.60 68 PHE B C 1
ATOM 3255 O O . PHE B 1 71 ? 31.948 20.698 4.214 1.00 18.28 68 PHE B O 1
ATOM 3263 N N . SER B 1 72 ? 29.783 20.072 4.063 1.00 15.02 69 SER B N 1
ATOM 3264 C CA . SER B 1 72 ? 29.253 21.413 4.143 1.00 15.83 69 SER B CA 1
ATOM 3265 C C . SER B 1 72 ? 27.789 21.355 4.560 1.00 15.50 69 SER B C 1
ATOM 3266 O O . SER B 1 72 ? 27.081 20.375 4.322 1.00 15.41 69 SER B O 1
ATOM 3269 N N . PRO B 1 73 ? 27.266 22.437 5.161 1.00 16.60 70 PRO B N 1
ATOM 3270 C CA . PRO B 1 73 ? 25.869 22.453 5.565 1.00 17.87 70 PRO B CA 1
ATOM 3271 C C . PRO B 1 73 ? 24.907 22.194 4.398 1.00 16.98 70 PRO B C 1
ATOM 3272 O O . PRO B 1 73 ? 25.119 22.693 3.295 1.00 18.22 70 PRO B O 1
ATOM 3276 N N . ALA B 1 74 ? 23.894 21.359 4.670 1.00 17.28 71 ALA B N 1
ATOM 3277 C CA . ALA B 1 74 ? 22.787 21.067 3.741 1.00 18.92 71 ALA B CA 1
ATOM 3278 C C . ALA B 1 74 ? 23.225 20.216 2.540 1.00 17.17 71 ALA B C 1
ATOM 3279 O O . ALA B 1 74 ? 22.457 20.084 1.587 1.00 18.88 71 ALA B O 1
ATOM 3281 N N . THR B 1 75 ? 24.448 19.667 2.590 1.00 15.47 72 THR B N 1
ATOM 3282 C CA . THR B 1 75 ? 24.908 18.679 1.612 1.00 13.94 72 THR B CA 1
ATOM 3283 C C . THR B 1 75 ? 25.084 17.342 2.336 1.00 12.64 72 THR B C 1
ATOM 3284 O O . THR B 1 75 ? 25.564 17.298 3.470 1.00 13.53 72 THR B O 1
ATOM 3288 N N . ILE B 1 76 ? 24.687 16.261 1.669 1.00 11.38 73 ILE B N 1
ATOM 3289 C CA . ILE B 1 76 ? 24.883 14.914 2.187 1.00 10.87 73 ILE B CA 1
ATOM 3290 C C . ILE B 1 76 ? 25.819 14.181 1.230 1.00 9.54 73 ILE B C 1
ATOM 3291 O O . ILE B 1 76 ? 25.502 14.070 0.038 1.00 10.34 73 ILE B O 1
ATOM 3296 N N . ASN B 1 77 ? 26.952 13.712 1.759 1.00 9.34 74 ASN B N 1
ATOM 3297 C CA . ASN B 1 77 ? 27.900 12.924 1.002 1.00 9.33 74 ASN B CA 1
ATOM 3298 C C . ASN B 1 77 ? 27.431 11.470 0.986 1.00 8.99 74 ASN B C 1
ATOM 3299 O O . ASN B 1 77 ? 27.182 10.891 2.048 1.00 10.07 74 ASN B O 1
ATOM 3304 N N . VAL B 1 78 ? 27.317 10.911 -0.222 1.00 7.87 75 VAL B N 1
ATOM 3305 C CA . VAL B 1 78 ? 26.763 9.579 -0.413 1.00 7.61 75 VAL B CA 1
ATOM 3306 C C . VAL B 1 78 ? 27.698 8.714 -1.254 1.00 7.23 75 VAL B C 1
ATOM 3307 O O . VAL B 1 78 ? 28.079 9.114 -2.357 1.00 8.40 75 VAL B O 1
ATOM 3311 N N . ILE B 1 79 ? 28.033 7.533 -0.727 1.00 7.29 76 ILE B N 1
ATOM 3312 C CA . ILE B 1 79 ? 28.641 6.492 -1.533 1.00 7.53 76 ILE B CA 1
ATOM 3313 C C . ILE B 1 79 ? 27.453 5.686 -2.064 1.00 7.70 76 ILE B C 1
ATOM 3314 O O . ILE B 1 79 ? 26.731 5.033 -1.300 1.00 7.95 76 ILE B O 1
ATOM 3319 N N . ASP B 1 80 ? 27.226 5.770 -3.377 1.00 7.20 77 ASP B N 1
ATOM 3320 C CA . ASP B 1 80 ? 26.070 5.145 -3.984 1.00 7.57 77 ASP B CA 1
ATOM 3321 C C . ASP B 1 80 ? 26.235 3.629 -4.069 1.00 8.26 77 ASP B C 1
ATOM 3322 O O . ASP B 1 80 ? 27.142 3.130 -4.719 1.00 9.65 77 ASP B O 1
ATOM 3327 N N . GLU B 1 81 ? 25.329 2.933 -3.383 1.00 8.45 78 GLU B N 1
ATOM 3328 C CA . GLU B 1 81 ? 25.184 1.487 -3.425 1.00 8.43 78 GLU B CA 1
ATOM 3329 C C . GLU B 1 81 ? 23.784 1.291 -3.983 1.00 9.39 78 GLU B C 1
ATOM 3330 O O . GLU B 1 81 ? 22.805 1.494 -3.275 1.00 10.13 78 GLU B O 1
ATOM 3336 N N . PRO B 1 82 ? 23.643 1.032 -5.297 1.00 8.96 79 PRO B N 1
ATOM 3337 C CA . PRO B 1 82 ? 22.331 1.149 -5.914 1.00 10.45 79 PRO B CA 1
ATOM 3338 C C . PRO B 1 82 ? 21.387 -0.037 -5.754 1.00 9.82 79 PRO B C 1
ATOM 3339 O O . PRO B 1 82 ? 21.808 -1.178 -5.732 1.00 11.24 79 PRO B O 1
ATOM 3343 N N . LEU B 1 83 ? 20.094 0.278 -5.661 1.00 10.59 80 LEU B N 1
ATOM 3344 C CA . LEU B 1 83 ? 19.073 -0.744 -5.797 1.00 11.71 80 LEU B CA 1
ATOM 3345 C C . LEU B 1 83 ? 19.120 -1.313 -7.212 1.00 12.24 80 LEU B C 1
ATOM 3346 O O . LEU B 1 83 ? 19.540 -0.633 -8.151 1.00 13.25 80 LEU B O 1
ATOM 3351 N N A SER B 1 84 ? 18.682 -2.559 -7.372 0.70 12.68 81 SER B N 1
ATOM 3352 N N B SER B 1 84 ? 18.602 -2.539 -7.349 0.30 13.28 81 SER B N 1
ATOM 3353 C CA A SER B 1 84 ? 18.585 -3.098 -8.725 0.70 14.96 81 SER B CA 1
ATOM 3354 C CA B SER B 1 84 ? 18.461 -3.236 -8.633 0.30 14.33 81 SER B CA 1
ATOM 3355 C C A SER B 1 84 ? 17.493 -2.361 -9.517 0.70 14.79 81 SER B C 1
ATOM 3356 C C B SER B 1 84 ? 17.397 -2.558 -9.506 0.30 14.88 81 SER B C 1
ATOM 3357 O O A SER B 1 84 ? 17.654 -2.148 -10.719 0.70 16.43 81 SER B O 1
ATOM 3358 O O B SER B 1 84 ? 17.459 -2.621 -10.735 0.30 15.38 81 SER B O 1
ATOM 3363 N N . ASP B 1 85 ? 16.406 -1.947 -8.850 1.00 14.31 82 ASP B N 1
ATOM 3364 C CA . ASP B 1 85 ? 15.285 -1.278 -9.532 1.00 15.16 82 ASP B CA 1
ATOM 3365 C C . ASP B 1 85 ? 14.762 -0.143 -8.654 1.00 14.83 82 ASP B C 1
ATOM 3366 O O . ASP B 1 85 ? 13.679 -0.228 -8.083 1.00 15.24 82 ASP B O 1
ATOM 3371 N N . PRO B 1 86 ? 15.497 0.985 -8.551 1.00 14.52 83 PRO B N 1
ATOM 3372 C CA . PRO B 1 86 ? 15.106 2.053 -7.637 1.00 14.35 83 PRO B CA 1
ATOM 3373 C C . PRO B 1 86 ? 13.738 2.676 -7.929 1.00 14.79 83 PRO B C 1
ATOM 3374 O O . PRO B 1 86 ? 13.035 3.004 -6.992 1.00 15.11 83 PRO B O 1
ATOM 3378 N N . GLN B 1 87 ? 13.364 2.811 -9.207 1.00 15.12 84 GLN B N 1
ATOM 3379 C CA . GLN B 1 87 ? 12.084 3.458 -9.521 1.00 15.99 84 GLN B CA 1
ATOM 3380 C C . GLN B 1 87 ? 10.902 2.513 -9.259 1.00 17.10 84 GLN B C 1
ATOM 3381 O O . GLN B 1 87 ? 9.781 2.978 -9.105 1.00 20.38 84 GLN B O 1
ATOM 3387 N N . GLY B 1 88 ? 11.168 1.202 -9.185 1.00 16.86 85 GLY B N 1
ATOM 3388 C CA . GLY B 1 88 ? 10.114 0.208 -8.944 1.00 18.79 85 GLY B CA 1
ATOM 3389 C C . GLY B 1 88 ? 9.884 -0.077 -7.467 1.00 18.66 85 GLY B C 1
ATOM 3390 O O . GLY B 1 88 ? 8.895 -0.703 -7.099 1.00 20.84 85 GLY B O 1
ATOM 3391 N N . LEU B 1 89 ? 10.795 0.383 -6.608 1.00 16.01 86 LEU B N 1
ATOM 3392 C CA . LEU B 1 89 ? 10.622 0.146 -5.171 1.00 16.14 86 LEU B CA 1
ATOM 3393 C C . LEU B 1 89 ? 9.309 0.771 -4.694 1.00 17.48 86 LEU B C 1
ATOM 3394 O O . LEU B 1 89 ? 9.001 1.919 -5.021 1.00 18.14 86 LEU B O 1
ATOM 3399 N N . ARG B 1 90 ? 8.568 0.006 -3.889 1.00 18.14 87 ARG B N 1
ATOM 3400 C CA . ARG B 1 90 ? 7.319 0.468 -3.315 1.00 19.43 87 ARG B CA 1
ATOM 3401 C C . ARG B 1 90 ? 7.548 0.776 -1.840 1.00 18.69 87 ARG B C 1
ATOM 3402 O O . ARG B 1 90 ? 8.226 0.026 -1.142 1.00 19.56 87 ARG B O 1
ATOM 3410 N N . PRO B 1 91 ? 7.016 1.895 -1.309 1.00 20.07 88 PRO B N 1
ATOM 3411 C CA . PRO B 1 91 ? 7.214 2.215 0.101 1.00 20.42 88 PRO B CA 1
ATOM 3412 C C . PRO B 1 91 ? 6.454 1.272 1.042 1.00 20.59 88 PRO B C 1
ATOM 3413 O O . PRO B 1 91 ? 5.327 0.876 0.754 1.00 22.61 88 PRO B O 1
ATOM 3417 N N . GLY B 1 92 ? 7.102 0.896 2.145 1.00 19.96 89 GLY B N 1
ATOM 3418 C CA . GLY B 1 92 ? 6.407 0.181 3.223 1.00 20.88 89 GLY B CA 1
ATOM 3419 C C . GLY B 1 92 ? 5.990 -1.243 2.888 1.00 21.22 89 GLY B C 1
ATOM 3420 O O . GLY B 1 92 ? 5.018 -1.752 3.453 1.00 23.34 89 GLY B O 1
ATOM 3421 N N . GLU B 1 93 ? 6.728 -1.898 1.992 1.00 20.07 90 GLU B N 1
ATOM 3422 C CA . GLU B 1 93 ? 6.432 -3.276 1.639 1.00 21.15 90 GLU B CA 1
ATOM 3423 C C . GLU B 1 93 ? 7.724 -4.098 1.666 1.00 18.92 90 GLU B C 1
ATOM 3424 O O . GLU B 1 93 ? 8.804 -3.588 1.406 1.00 17.87 90 GLU B O 1
ATOM 3430 N N . VAL B 1 94 ? 7.577 -5.373 2.023 1.00 19.83 91 VAL B N 1
ATOM 3431 C CA . VAL B 1 94 ? 8.650 -6.346 2.043 1.00 18.77 91 VAL B CA 1
ATOM 3432 C C . VAL B 1 94 ? 9.020 -6.678 0.593 1.00 19.26 91 VAL B C 1
ATOM 3433 O O . VAL B 1 94 ? 8.208 -7.202 -0.171 1.00 21.42 91 VAL B O 1
ATOM 3437 N N . GLN B 1 95 ? 10.258 -6.347 0.220 1.00 17.47 92 GLN B N 1
ATOM 3438 C CA . GLN B 1 95 ? 10.761 -6.528 -1.141 1.00 17.10 92 GLN B CA 1
ATOM 3439 C C . GLN B 1 95 ? 12.183 -7.080 -1.080 1.00 16.55 92 GLN B C 1
ATOM 3440 O O . GLN B 1 95 ? 13.021 -6.562 -0.339 1.00 16.03 92 GLN B O 1
ATOM 3446 N N . ALA B 1 96 ? 12.446 -8.121 -1.873 1.00 16.92 93 ALA B N 1
ATOM 3447 C CA . ALA B 1 96 ? 13.765 -8.744 -1.905 1.00 16.00 93 ALA B CA 1
ATOM 3448 C C . ALA B 1 96 ? 14.842 -7.703 -2.246 1.00 14.88 93 ALA B C 1
ATOM 3449 O O . ALA B 1 96 ? 15.906 -7.696 -1.628 1.00 15.07 93 ALA B O 1
ATOM 3451 N N . GLN B 1 97 ? 14.573 -6.817 -3.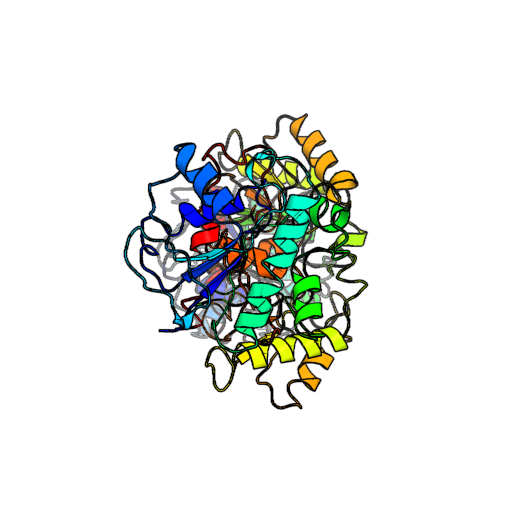216 1.00 14.94 94 GLN B N 1
ATOM 3452 C CA . GLN B 1 97 ? 15.640 -5.883 -3.626 1.00 14.01 94 GLN B CA 1
ATOM 3453 C C . GLN B 1 97 ? 16.000 -4.944 -2.465 1.00 12.78 94 GLN B C 1
ATOM 3454 O O . GLN B 1 97 ? 17.142 -4.490 -2.375 1.00 12.04 94 GLN B O 1
ATOM 3460 N N . ALA B 1 98 ? 15.022 -4.651 -1.600 1.00 12.82 95 ALA B N 1
ATOM 3461 C CA . ALA B 1 98 ? 15.240 -3.781 -0.447 1.00 12.08 95 ALA B CA 1
ATOM 3462 C C . ALA B 1 98 ? 16.089 -4.489 0.614 1.00 12.17 95 ALA B C 1
ATOM 3463 O O . ALA B 1 98 ? 17.002 -3.901 1.204 1.00 11.90 95 ALA B O 1
ATOM 3465 N N . GLY B 1 99 ? 15.768 -5.751 0.884 1.00 11.96 96 GLY B N 1
ATOM 3466 C CA . GLY B 1 99 ? 16.561 -6.522 1.833 1.00 12.58 96 GLY B CA 1
ATOM 3467 C C . GLY B 1 99 ? 17.984 -6.705 1.334 1.00 12.28 96 GLY B C 1
ATOM 3468 O O . GLY B 1 99 ? 18.959 -6.694 2.105 1.00 11.96 96 GLY B O 1
ATOM 3469 N N . ASP B 1 100 ? 18.120 -6.875 0.015 1.00 11.49 97 ASP B N 1
ATOM 3470 C CA . ASP B 1 100 ? 19.440 -7.041 -0.550 1.00 11.50 97 ASP B CA 1
ATOM 3471 C C . ASP B 1 100 ? 20.249 -5.751 -0.381 1.00 10.57 97 ASP B C 1
ATOM 3472 O O . ASP B 1 100 ? 21.453 -5.793 -0.074 1.00 10.78 97 ASP B O 1
ATOM 3477 N N . LEU B 1 101 ? 19.605 -4.604 -0.605 1.00 10.12 98 LEU B N 1
ATOM 3478 C CA . LEU B 1 101 ? 20.322 -3.356 -0.442 1.00 9.88 98 LEU B CA 1
ATOM 3479 C C . LEU B 1 101 ? 20.766 -3.172 1.015 1.00 10.31 98 LEU B C 1
ATOM 3480 O O . LEU B 1 101 ? 21.883 -2.744 1.272 1.00 9.48 98 LEU B O 1
ATOM 3485 N N . ALA B 1 102 ? 19.877 -3.473 1.962 1.00 9.85 99 ALA B N 1
ATOM 3486 C CA . ALA B 1 102 ? 20.239 -3.304 3.374 1.00 10.04 99 ALA B CA 1
ATOM 3487 C C . ALA B 1 102 ? 21.517 -4.094 3.667 1.00 9.74 99 ALA B C 1
ATOM 3488 O O . ALA B 1 102 ? 22.437 -3.590 4.304 1.00 10.22 99 ALA B O 1
ATOM 3490 N N . PHE B 1 103 ? 21.543 -5.344 3.199 1.00 9.62 100 PHE B N 1
ATOM 3491 C CA . PHE B 1 103 ? 22.703 -6.196 3.361 1.00 9.20 100 PHE B CA 1
ATOM 3492 C C . PHE B 1 103 ? 23.952 -5.571 2.718 1.00 9.19 100 PHE B C 1
ATOM 3493 O O . PHE B 1 103 ? 25.020 -5.490 3.335 1.00 9.03 100 PHE B O 1
ATOM 3501 N N . ARG B 1 104 ? 23.823 -5.137 1.457 1.00 8.77 101 ARG B N 1
ATOM 3502 C CA . ARG B 1 104 ? 24.996 -4.630 0.739 1.00 8.92 101 ARG B CA 1
ATOM 3503 C C . ARG B 1 104 ? 25.541 -3.354 1.382 1.00 8.98 101 ARG B C 1
ATOM 3504 O O . ARG B 1 104 ? 26.757 -3.143 1.377 1.00 9.00 101 ARG B O 1
ATOM 3512 N N . CYS B 1 105 ? 24.667 -2.506 1.923 1.00 8.14 102 CYS B N 1
ATOM 3513 C CA . CYS B 1 105 ? 25.175 -1.282 2.546 1.00 8.64 102 CYS B CA 1
ATOM 3514 C C . CYS B 1 105 ? 25.971 -1.618 3.815 1.00 8.39 102 CYS B C 1
ATOM 3515 O O . CYS B 1 105 ? 26.996 -1.004 4.088 1.00 8.84 102 CYS B O 1
ATOM 3518 N N A ILE B 1 106 ? 25.471 -2.577 4.596 0.70 8.18 103 ILE B N 1
ATOM 3519 N N B ILE B 1 106 ? 25.485 -2.594 4.588 0.30 8.23 103 ILE B N 1
ATOM 3520 C CA A ILE B 1 106 ? 26.188 -3.022 5.796 0.70 8.82 103 ILE B CA 1
ATOM 3521 C CA B ILE B 1 106 ? 26.209 -3.016 5.793 0.30 8.60 103 ILE B CA 1
ATOM 3522 C C A ILE B 1 106 ? 27.532 -3.651 5.393 0.70 8.79 103 ILE B C 1
ATOM 3523 C C B ILE B 1 106 ? 27.545 -3.649 5.392 0.30 8.66 103 ILE B C 1
ATOM 3524 O O A ILE B 1 106 ? 28.557 -3.375 6.004 0.70 9.30 103 ILE B O 1
ATOM 3525 O O B ILE B 1 106 ? 28.572 -3.378 6.010 0.30 9.16 103 ILE B O 1
ATOM 3534 N N . ARG B 1 107 ? 27.519 -4.493 4.356 1.00 8.56 104 ARG B N 1
ATOM 3535 C CA . ARG B 1 107 ? 28.742 -5.143 3.898 1.00 9.12 104 ARG B CA 1
ATOM 3536 C C . ARG B 1 107 ? 29.774 -4.081 3.489 1.00 9.12 104 ARG B C 1
ATOM 3537 O O . ARG B 1 107 ? 30.945 -4.151 3.870 1.00 9.76 104 ARG B O 1
ATOM 3545 N N . ARG B 1 108 ? 29.330 -3.098 2.712 1.00 8.87 105 ARG B N 1
ATOM 3546 C CA . ARG B 1 108 ? 30.245 -2.100 2.183 1.00 9.48 105 ARG B CA 1
ATOM 3547 C C . ARG B 1 108 ? 30.767 -1.174 3.284 1.00 9.00 105 ARG B C 1
ATOM 3548 O O . ARG B 1 108 ? 31.967 -0.854 3.341 1.00 9.84 105 ARG B O 1
ATOM 3556 N N . ALA B 1 109 ? 29.874 -0.737 4.167 1.00 8.48 106 ALA B N 1
ATOM 3557 C CA . ALA B 1 109 ? 30.301 0.122 5.273 1.00 8.78 106 ALA B CA 1
ATOM 3558 C C . ALA B 1 109 ? 31.252 -0.621 6.208 1.00 9.14 106 ALA B C 1
ATOM 3559 O O . ALA B 1 109 ? 32.192 -0.025 6.721 1.00 9.47 106 ALA B O 1
ATOM 3561 N N . THR B 1 110 ? 30.983 -1.909 6.432 1.00 8.66 107 THR B N 1
ATOM 3562 C CA . THR B 1 110 ? 31.833 -2.700 7.301 1.00 8.90 107 THR B CA 1
ATOM 3563 C C . THR B 1 110 ? 33.239 -2.790 6.694 1.00 9.49 107 THR B C 1
ATOM 3564 O O . THR B 1 110 ? 34.241 -2.668 7.396 1.00 10.26 107 THR B O 1
ATOM 3568 N N . ALA B 1 111 ? 33.314 -3.030 5.380 1.00 9.48 108 ALA B N 1
ATOM 3569 C CA . ALA B 1 111 ? 34.631 -3.112 4.744 1.00 10.35 108 ALA B CA 1
ATOM 3570 C C . ALA B 1 111 ? 35.382 -1.787 4.923 1.00 10.49 108 ALA B C 1
ATOM 3571 O O . ALA B 1 111 ? 36.584 -1.767 5.218 1.00 12.19 108 ALA B O 1
ATOM 3573 N N . LEU B 1 112 ? 34.678 -0.667 4.751 1.00 9.58 109 LEU B N 1
ATOM 3574 C CA . LEU B 1 112 ? 35.332 0.629 4.915 1.00 10.96 109 LEU B CA 1
ATOM 3575 C C . LEU B 1 112 ? 35.816 0.832 6.351 1.00 10.47 109 LEU B C 1
ATOM 3576 O O . LEU B 1 112 ? 36.902 1.369 6.573 1.00 11.87 109 LEU B O 1
ATOM 3581 N N . ALA B 1 113 ? 35.002 0.426 7.327 1.00 10.23 110 ALA B N 1
ATOM 3582 C CA . ALA B 1 113 ? 35.397 0.590 8.730 1.00 10.80 110 ALA B CA 1
ATOM 3583 C C . ALA B 1 113 ? 36.608 -0.298 9.051 1.00 11.59 110 ALA B C 1
ATOM 3584 O O . ALA B 1 113 ? 37.517 0.121 9.755 1.00 13.81 110 ALA B O 1
ATOM 3586 N N . LEU B 1 114 ? 36.640 -1.516 8.508 1.00 12.10 111 LEU B N 1
ATOM 3587 C CA . LEU B 1 114 ? 37.767 -2.420 8.778 1.00 13.78 111 LEU B CA 1
ATOM 3588 C C . LEU B 1 114 ? 39.059 -1.872 8.149 1.00 16.46 111 LEU B C 1
ATOM 3589 O O . LEU B 1 114 ? 40.139 -2.091 8.689 1.00 18.61 111 LEU B O 1
ATOM 3594 N N A GLU B 1 115 ? 38.948 -1.182 7.012 0.50 15.18 112 GLU B N 1
ATOM 3595 N N B GLU B 1 115 ? 38.895 -1.174 7.009 0.50 15.15 112 GLU B N 1
ATOM 3596 C CA A GLU B 1 115 ? 40.126 -0.615 6.361 0.50 16.90 112 GLU B CA 1
ATOM 3597 C CA B GLU B 1 115 ? 39.960 -0.522 6.216 0.50 16.91 112 GLU B CA 1
ATOM 3598 C C A GLU B 1 115 ? 40.591 0.653 7.093 0.50 16.59 112 GLU B C 1
ATOM 3599 C C B GLU B 1 115 ? 40.429 0.785 6.874 0.50 16.14 112 GLU B C 1
ATOM 3600 O O A GLU B 1 115 ? 41.730 1.072 6.923 0.50 19.88 112 GLU B O 1
ATOM 3601 O O B GLU B 1 115 ? 41.408 1.372 6.424 0.50 16.21 112 GLU B O 1
ATOM 3612 N N . GLY B 1 116 ? 39.708 1.249 7.904 1.00 15.16 113 GLY B N 1
ATOM 3613 C CA . GLY B 1 116 ? 40.007 2.500 8.600 1.00 16.32 113 GLY B CA 1
ATOM 3614 C C . GLY B 1 116 ? 39.599 3.733 7.800 1.00 14.81 113 GLY B C 1
ATOM 3615 O O . GLY B 1 116 ? 39.976 4.851 8.149 1.00 16.35 113 GLY B O 1
ATOM 3616 N N . ALA B 1 117 ? 38.812 3.545 6.731 1.00 12.58 114 ALA B N 1
ATOM 3617 C CA . ALA B 1 117 ? 38.372 4.676 5.902 1.00 13.05 114 ALA B CA 1
ATOM 3618 C C . ALA B 1 117 ? 37.308 5.505 6.636 1.00 12.14 114 ALA B C 1
ATOM 3619 O O . ALA B 1 117 ? 37.119 6.680 6.324 1.00 13.40 114 ALA B O 1
ATOM 3621 N N . VAL B 1 118 ? 36.560 4.851 7.534 1.00 11.55 115 VAL B N 1
ATOM 3622 C CA . VAL B 1 118 ? 35.667 5.528 8.474 1.00 11.10 115 VAL B CA 1
ATOM 3623 C C . VAL B 1 118 ? 36.010 4.974 9.851 1.00 11.70 115 VAL B C 1
ATOM 3624 O O . VAL B 1 118 ? 36.561 3.874 9.953 1.00 12.96 115 VAL B O 1
ATOM 3628 N N . ALA B 1 119 ? 35.631 5.718 10.888 1.00 12.28 116 ALA B N 1
ATOM 3629 C CA . ALA B 1 119 ? 35.959 5.369 12.262 1.00 13.81 116 ALA B CA 1
ATOM 3630 C C . ALA B 1 119 ? 34.883 4.492 12.910 1.00 14.21 116 ALA B C 1
ATOM 3631 O O . ALA B 1 119 ? 35.175 3.758 13.850 1.00 19.99 116 ALA B O 1
ATOM 3633 N N . ALA B 1 120 ? 33.638 4.624 12.455 1.00 12.31 117 ALA B N 1
ATOM 3634 C CA . ALA B 1 120 ? 32.508 3.979 13.103 1.00 11.94 117 ALA B CA 1
ATOM 3635 C C . ALA B 1 120 ? 31.334 3.954 12.134 1.00 11.24 117 ALA B C 1
ATOM 3636 O O . ALA B 1 120 ? 31.379 4.619 11.091 1.00 11.49 117 ALA B O 1
ATOM 3638 N N A ILE B 1 121 ? 30.329 3.123 12.443 0.50 10.34 118 ILE B N 1
ATOM 3639 N N B ILE B 1 121 ? 30.272 3.247 12.522 0.50 10.91 118 ILE B N 1
ATOM 3640 C CA A ILE B 1 121 ? 29.088 3.018 11.664 0.50 9.84 118 ILE B CA 1
ATOM 3641 C CA B ILE B 1 121 ? 29.107 3.190 11.690 0.50 11.13 118 ILE B CA 1
ATOM 3642 C C A ILE B 1 121 ? 27.916 3.362 12.589 0.50 9.61 118 ILE B C 1
ATOM 3643 C C B ILE B 1 121 ? 27.839 3.244 12.535 0.50 10.28 118 ILE B C 1
ATOM 3644 O O A ILE B 1 121 ? 28.005 3.124 13.806 0.50 9.40 118 ILE B O 1
ATOM 3645 O O B ILE B 1 121 ? 27.697 2.569 13.563 0.50 10.07 118 ILE B O 1
ATOM 3654 N N . ALA B 1 122 ? 26.888 4.010 12.019 1.00 9.42 119 ALA B N 1
ATOM 3655 C CA . ALA B 1 122 ? 25.585 4.171 12.625 1.00 9.26 119 ALA B CA 1
ATOM 3656 C C . ALA B 1 122 ? 24.591 3.576 11.625 1.00 9.80 119 ALA B C 1
ATOM 3657 O O . ALA B 1 122 ? 24.613 3.948 10.455 1.00 11.98 119 ALA B O 1
ATOM 3659 N N . THR B 1 123 ? 23.735 2.652 12.070 1.00 9.48 120 THR B N 1
ATOM 3660 C CA . THR B 1 123 ? 22.874 1.934 11.144 1.00 9.90 120 THR B CA 1
ATOM 3661 C C . THR B 1 123 ? 21.415 2.373 11.223 1.00 10.99 120 THR B C 1
ATOM 3662 O O . THR B 1 123 ? 20.876 2.521 12.300 1.00 14.57 120 THR B O 1
ATOM 3666 N N . ALA B 1 124 ? 20.797 2.571 10.060 1.00 10.18 121 ALA B N 1
ATOM 3667 C CA . ALA B 1 124 ? 19.361 2.777 9.972 1.00 10.69 121 ALA B CA 1
ATOM 3668 C C . ALA B 1 124 ? 18.680 1.407 9.986 1.00 10.68 121 ALA B C 1
ATOM 3669 O O . ALA B 1 124 ? 19.289 0.377 9.695 1.00 12.23 121 ALA B O 1
ATOM 3671 N N . PRO B 1 125 ? 17.380 1.323 10.325 1.00 11.80 122 PRO B N 1
ATOM 3672 C CA . PRO B 1 125 ? 16.735 0.024 10.487 1.00 12.97 122 PRO B CA 1
ATOM 3673 C C . PRO B 1 125 ? 16.594 -0.816 9.210 1.00 11.40 122 PRO B C 1
ATOM 3674 O O . PRO B 1 125 ? 16.361 -0.272 8.123 1.00 12.04 122 PRO B O 1
ATOM 3678 N N . LEU B 1 126 ? 16.714 -2.136 9.377 1.00 12.33 123 LEU B N 1
ATOM 3679 C CA . LEU B 1 126 ? 16.427 -3.078 8.298 1.00 12.61 123 LEU B CA 1
ATOM 3680 C C . LEU B 1 126 ? 15.190 -3.897 8.670 1.00 14.17 123 LEU B C 1
ATOM 3681 O O . LEU B 1 126 ? 14.740 -3.910 9.835 1.00 14.99 123 LEU B O 1
ATOM 3686 N N . ASN B 1 127 ? 14.615 -4.529 7.645 1.00 14.93 124 ASN B N 1
ATOM 3687 C CA . ASN B 1 127 ? 13.454 -5.394 7.786 1.00 15.35 124 ASN B CA 1
ATOM 3688 C C . ASN B 1 127 ? 13.960 -6.831 7.652 1.00 14.86 124 ASN B C 1
ATOM 3689 O O . ASN B 1 127 ? 14.445 -7.210 6.604 1.00 14.94 124 ASN B O 1
ATOM 3694 N N A LYS B 1 128 ? 13.837 -7.631 8.716 0.50 16.71 125 LYS B N 1
ATOM 3695 N N B LYS B 1 128 ? 13.801 -7.601 8.733 0.50 16.03 125 LYS B N 1
ATOM 3696 C CA A LYS B 1 128 ? 14.432 -8.969 8.681 0.50 17.03 125 LYS B CA 1
ATOM 3697 C CA B LYS B 1 128 ? 14.296 -8.963 8.827 0.50 15.87 125 LYS B CA 1
ATOM 3698 C C A LYS B 1 128 ? 13.702 -9.874 7.676 0.50 17.52 125 LYS B C 1
ATOM 3699 C C B LYS B 1 128 ? 13.693 -9.845 7.726 0.50 17.17 125 LYS B C 1
ATOM 3700 O O A LYS B 1 128 ? 14.338 -10.722 7.065 0.50 17.53 125 LYS B O 1
ATOM 3701 O O B LYS B 1 128 ? 14.396 -10.631 7.107 0.50 17.22 125 LYS B O 1
ATOM 3712 N N . GLU B 1 129 ? 12.383 -9.707 7.507 1.00 17.68 126 GLU B N 1
ATOM 3713 C CA . GLU B 1 129 ? 11.675 -10.529 6.516 1.00 18.99 126 GLU B CA 1
ATOM 3714 C C . GLU B 1 129 ? 12.274 -10.294 5.120 1.00 17.28 126 GLU B C 1
ATOM 3715 O O . GLU B 1 129 ? 12.547 -11.241 4.384 1.00 18.22 126 GLU B O 1
ATOM 3721 N N . ALA B 1 130 ? 12.490 -9.022 4.775 1.00 16.51 127 ALA B N 1
ATOM 3722 C CA . ALA B 1 130 ? 13.026 -8.672 3.451 1.00 15.67 127 ALA B CA 1
ATOM 3723 C C . ALA B 1 130 ? 14.480 -9.140 3.326 1.00 14.19 127 ALA B C 1
ATOM 3724 O O . ALA B 1 130 ? 14.914 -9.587 2.266 1.00 14.83 127 ALA B O 1
ATOM 3726 N N . LEU B 1 131 ? 15.242 -9.006 4.415 1.00 14.42 128 LEU B N 1
ATOM 3727 C CA . LEU B 1 131 ? 16.627 -9.451 4.437 1.00 13.21 128 LEU B CA 1
ATOM 3728 C C . LEU B 1 131 ? 16.696 -10.950 4.109 1.00 14.37 128 LEU B C 1
ATOM 3729 O O . LEU B 1 131 ? 17.517 -11.385 3.303 1.00 14.49 128 LEU B O 1
ATOM 3734 N N . HIS B 1 132 ? 15.821 -11.733 4.745 1.00 14.86 129 HIS B N 1
ATOM 3735 C CA . HIS B 1 132 ? 15.772 -13.171 4.529 1.00 16.61 129 HIS B CA 1
ATOM 3736 C C . HIS B 1 132 ? 15.311 -13.507 3.106 1.00 17.10 129 HIS B C 1
ATOM 3737 O O . HIS B 1 132 ? 15.862 -14.412 2.473 1.00 18.63 129 HIS B O 1
ATOM 3744 N N . LEU B 1 133 ? 14.300 -12.780 2.618 1.00 18.02 130 LEU B N 1
ATOM 3745 C CA . LEU B 1 133 ? 13.769 -12.998 1.268 1.00 20.45 130 LEU B CA 1
ATOM 3746 C C . LEU B 1 133 ? 14.874 -12.776 0.222 1.00 19.10 130 LEU B C 1
ATOM 3747 O O . LEU B 1 133 ? 14.874 -13.393 -0.839 1.00 22.18 130 LEU B O 1
ATOM 3752 N N . ALA B 1 134 ? 15.810 -11.874 0.529 1.00 16.52 131 ALA B N 1
ATOM 3753 C CA . ALA B 1 134 ? 16.935 -11.558 -0.355 1.00 15.70 131 ALA B CA 1
ATOM 3754 C C . ALA B 1 134 ? 18.076 -12.587 -0.253 1.00 16.14 131 ALA B C 1
ATOM 3755 O O . ALA B 1 134 ? 19.091 -12.444 -0.926 1.00 18.64 131 ALA B O 1
ATOM 3757 N N . GLY B 1 135 ? 17.940 -13.586 0.620 1.00 16.00 132 GLY B N 1
ATOM 3758 C CA . GLY B 1 135 ? 18.961 -14.629 0.760 1.00 16.41 132 GLY B CA 1
ATOM 3759 C C . GLY B 1 135 ? 20.031 -14.325 1.795 1.00 15.30 132 GLY B C 1
ATOM 3760 O O . GLY B 1 135 ? 21.117 -14.887 1.718 1.00 17.01 132 GLY B O 1
ATOM 3761 N N . HIS B 1 136 ? 19.741 -13.427 2.744 1.00 13.40 133 HIS B N 1
ATOM 3762 C CA . HIS B 1 136 ? 20.717 -13.097 3.782 1.00 12.71 133 HIS B CA 1
ATOM 3763 C C . HIS B 1 136 ? 20.162 -13.620 5.108 1.00 12.60 133 HIS B C 1
ATOM 3764 O O . HIS B 1 136 ? 19.366 -12.956 5.759 1.00 13.23 133 HIS B O 1
ATOM 3771 N N A ALA B 1 137 ? 20.564 -14.839 5.481 0.50 12.26 134 ALA B N 1
ATOM 3772 N N B ALA B 1 137 ? 20.675 -14.788 5.499 0.50 12.62 134 ALA B N 1
ATOM 3773 C CA A ALA B 1 137 ? 19.904 -15.568 6.584 0.50 12.24 134 ALA B CA 1
ATOM 3774 C CA B ALA B 1 137 ? 20.205 -15.535 6.646 0.50 13.90 134 ALA B CA 1
ATOM 3775 C C A ALA B 1 137 ? 20.477 -15.202 7.960 0.50 12.45 134 ALA B C 1
ATOM 3776 C C B ALA B 1 137 ? 20.880 -15.038 7.927 0.50 15.01 134 ALA B C 1
ATOM 3777 O O A ALA B 1 137 ? 20.957 -16.077 8.698 0.50 13.03 134 ALA B O 1
ATOM 3778 O O B ALA B 1 137 ? 21.852 -15.635 8.403 0.50 16.20 134 ALA B O 1
ATOM 3781 N N A TYR B 1 138 ? 20.364 -13.913 8.301 0.50 12.33 135 TYR B N 1
ATOM 3782 N N B TYR B 1 138 ? 20.339 -13.944 8.469 0.50 14.35 135 TYR B N 1
ATOM 3783 C CA A TYR B 1 138 ? 20.808 -13.372 9.578 0.50 12.35 135 TYR B CA 1
ATOM 3784 C CA B TYR B 1 138 ? 20.808 -13.362 9.711 0.50 14.06 135 TYR B CA 1
ATOM 3785 C C A TYR B 1 138 ? 19.593 -12.942 10.391 0.50 12.39 135 TYR B C 1
ATOM 3786 C C B TYR B 1 138 ? 19.630 -12.779 10.470 0.50 14.42 135 TYR B C 1
ATOM 3787 O O A TYR B 1 138 ? 18.608 -12.470 9.823 0.50 13.26 135 TYR B O 1
ATOM 3788 O O B TYR B 1 138 ? 18.830 -12.034 9.901 0.50 14.06 135 TYR B O 1
ATOM 3805 N N A PRO B 1 139 ? 19.587 -13.114 11.731 0.50 12.09 136 PRO B N 1
ATOM 3806 N N B PRO B 1 139 ? 19.507 -13.094 11.777 0.50 13.07 136 PRO B N 1
ATOM 3807 C CA A PRO B 1 139 ? 18.466 -12.619 12.526 0.50 13.12 136 PRO B CA 1
ATOM 3808 C CA B PRO B 1 139 ? 18.397 -12.590 12.584 0.50 13.93 136 PRO B CA 1
ATOM 3809 C C A PRO B 1 139 ? 18.342 -11.091 12.445 0.50 12.96 136 PRO B C 1
ATOM 3810 C C B PRO B 1 139 ? 18.346 -11.057 12.657 0.50 13.84 136 PRO B C 1
ATOM 3811 O O A PRO B 1 139 ? 17.241 -10.556 12.382 0.50 15.26 136 PRO B O 1
ATOM 3812 O O B PRO B 1 139 ? 17.305 -10.494 12.980 0.50 15.50 136 PRO B O 1
ATOM 3819 N N . GLY B 1 140 ? 19.490 -10.412 12.416 1.00 12.94 137 GLY B N 1
ATOM 3820 C CA . GLY B 1 140 ? 19.535 -8.959 12.410 1.00 12.94 137 GLY B CA 1
ATOM 3821 C C . GLY B 1 140 ? 20.942 -8.453 12.182 1.00 11.59 137 GLY B C 1
ATOM 3822 O O . GLY B 1 140 ? 21.839 -9.222 11.847 1.00 11.53 137 GLY B O 1
ATOM 3823 N N . HIS B 1 141 ? 21.123 -7.152 12.408 1.00 11.42 138 HIS B N 1
ATOM 3824 C CA . HIS B 1 141 ? 22.415 -6.523 12.232 1.00 10.94 138 HIS B CA 1
ATOM 3825 C C . HIS B 1 141 ? 23.518 -7.197 13.049 1.00 10.79 138 HIS B C 1
ATOM 3826 O O . HIS B 1 141 ? 24.644 -7.276 12.604 1.00 11.92 138 HIS B O 1
ATOM 3833 N N . THR B 1 142 ? 23.214 -7.565 14.293 1.00 11.51 139 THR B N 1
ATOM 3834 C CA . THR B 1 142 ? 24.268 -8.031 15.190 1.00 13.23 139 THR B CA 1
ATOM 3835 C C . THR B 1 142 ? 24.986 -9.251 14.602 1.00 11.72 139 THR B C 1
ATOM 3836 O O . THR B 1 142 ? 26.226 -9.276 14.525 1.00 12.11 139 THR B O 1
ATOM 3840 N N . GLU B 1 143 ? 24.224 -10.277 14.217 1.00 11.81 140 GLU B N 1
ATOM 3841 C CA . GLU B 1 143 ? 24.836 -11.493 13.683 1.00 12.30 140 GLU B CA 1
ATOM 3842 C C . GLU B 1 143 ? 25.525 -11.214 12.347 1.00 11.51 140 GLU B C 1
ATOM 3843 O O . GLU B 1 143 ? 26.550 -11.808 12.056 1.00 12.59 140 GLU B O 1
ATOM 3849 N N . LEU B 1 144 ? 24.956 -10.308 11.547 1.00 11.05 141 LEU B N 1
ATOM 3850 C CA . LEU B 1 144 ? 25.564 -9.971 10.257 1.00 10.50 141 LEU B CA 1
ATOM 3851 C C . LEU B 1 144 ? 26.923 -9.289 10.481 1.00 10.37 141 LEU B C 1
ATOM 3852 O O . LEU B 1 144 ? 27.935 -9.663 9.866 1.00 11.31 141 LEU B O 1
ATOM 3857 N N . LEU B 1 145 ? 26.944 -8.282 11.366 1.00 10.77 142 LEU B N 1
ATOM 3858 C CA . LEU B 1 145 ? 28.195 -7.574 11.651 1.00 10.81 142 LEU B CA 1
ATOM 3859 C C . LEU B 1 145 ? 29.226 -8.540 12.244 1.00 11.31 142 LEU B C 1
ATOM 3860 O O . LEU B 1 145 ? 30.421 -8.443 11.936 1.00 11.79 142 LEU B O 1
ATOM 3865 N N . ALA B 1 146 ? 28.782 -9.430 13.139 1.00 11.62 143 ALA B N 1
ATOM 3866 C CA . ALA B 1 146 ? 29.704 -10.397 13.741 1.00 13.77 143 ALA B CA 1
ATOM 3867 C C . ALA B 1 146 ? 30.329 -11.271 12.643 1.00 13.58 143 ALA B C 1
ATOM 3868 O O . ALA B 1 146 ? 31.543 -11.521 12.645 1.00 14.57 143 ALA B O 1
ATOM 3870 N N . HIS B 1 147 ? 29.505 -11.736 11.702 1.00 12.54 144 HIS B N 1
ATOM 3871 C CA . HIS B 1 147 ? 29.998 -12.573 10.607 1.00 13.42 144 HIS B CA 1
ATOM 3872 C C . HIS B 1 147 ? 31.007 -11.807 9.741 1.00 12.14 144 HIS B C 1
ATOM 3873 O O . HIS B 1 147 ? 32.084 -12.312 9.438 1.00 14.07 144 HIS B O 1
ATOM 3880 N N . LEU B 1 148 ? 30.661 -10.572 9.376 1.00 11.29 145 LEU B N 1
ATOM 3881 C CA . LEU B 1 148 ? 31.503 -9.808 8.442 1.00 10.85 145 LEU B CA 1
ATOM 3882 C C . LEU B 1 148 ? 32.837 -9.396 9.067 1.00 11.66 145 LEU B C 1
ATOM 3883 O O . LEU B 1 148 ? 33.763 -9.070 8.323 1.00 14.27 145 LEU B O 1
ATOM 3888 N N . THR B 1 149 ? 32.911 -9.375 10.403 1.00 11.56 146 THR B N 1
ATOM 3889 C CA . THR B 1 149 ? 34.115 -8.934 11.104 1.00 12.07 146 THR B CA 1
ATOM 3890 C C . THR B 1 149 ? 34.809 -10.088 11.838 1.00 13.54 146 THR B C 1
ATOM 3891 O O . THR B 1 149 ? 35.785 -9.863 12.533 1.00 15.28 146 THR B O 1
ATOM 3895 N N . GLN B 1 150 ? 34.277 -11.308 11.690 1.00 13.93 147 GLN B N 1
ATOM 3896 C CA . GLN B 1 150 ? 34.817 -12.500 12.364 1.00 16.06 147 GLN B CA 1
ATOM 3897 C C . GLN B 1 150 ? 34.911 -12.245 13.873 1.00 14.57 147 GLN B C 1
ATOM 3898 O O . GLN B 1 150 ? 35.905 -12.577 14.529 1.00 16.89 147 GLN B O 1
ATOM 3904 N N . THR B 1 151 ? 33.850 -11.651 14.415 1.00 12.61 148 THR B N 1
ATOM 3905 C CA . THR B 1 151 ? 33.762 -11.401 15.838 1.00 12.79 148 THR B CA 1
ATOM 3906 C C . THR B 1 151 ? 32.859 -12.453 16.490 1.00 12.42 148 THR B C 1
ATOM 3907 O O . THR B 1 151 ? 31.728 -12.638 16.062 1.00 14.47 148 THR B O 1
ATOM 3911 N N A THR B 1 152 ? 33.412 -13.190 17.457 0.50 12.04 149 THR B N 1
ATOM 3912 N N B THR B 1 152 ? 33.349 -13.090 17.561 0.50 13.21 149 THR B N 1
ATOM 3913 C CA A THR B 1 152 ? 32.648 -14.197 18.185 0.50 13.26 149 THR B CA 1
ATOM 3914 C CA B THR B 1 152 ? 32.533 -14.070 18.301 0.50 13.62 149 THR B CA 1
ATOM 3915 C C A THR B 1 152 ? 31.919 -13.556 19.369 0.50 12.02 149 THR B C 1
ATOM 3916 C C B THR B 1 152 ? 32.065 -13.504 19.650 0.50 13.64 149 THR B C 1
ATOM 3917 O O A THR B 1 152 ? 30.724 -13.813 19.608 0.50 13.15 149 THR B O 1
ATOM 3918 O O B THR B 1 152 ? 31.062 -13.967 20.202 0.50 14.29 149 THR B O 1
ATOM 3925 N N A ASP B 1 153 ? 32.652 -12.703 20.090 0.50 12.06 150 ASP B N 1
ATOM 3926 N N B ASP B 1 153 ? 32.788 -12.509 20.177 0.50 12.74 150 ASP B N 1
ATOM 3927 C CA A ASP B 1 153 ? 32.186 -12.143 21.343 0.50 12.84 150 ASP B CA 1
ATOM 3928 C CA B ASP B 1 153 ? 32.494 -11.954 21.509 0.50 12.58 150 ASP B CA 1
ATOM 3929 C C A ASP B 1 153 ? 31.804 -10.675 21.187 0.50 11.92 150 ASP B C 1
ATOM 3930 C C B ASP B 1 153 ? 31.887 -10.547 21.373 0.50 11.83 150 ASP B C 1
ATOM 3931 O O A ASP B 1 153 ? 32.610 -9.826 20.823 0.50 12.71 150 ASP B O 1
ATOM 3932 O O B ASP B 1 153 ? 32.620 -9.599 21.114 0.50 12.63 150 ASP B O 1
ATOM 3941 N N . TYR B 1 154 ? 30.560 -10.405 21.566 1.00 11.84 151 TYR B N 1
ATOM 3942 C CA . TYR B 1 154 ? 29.965 -9.081 21.466 1.00 11.49 151 TYR B CA 1
ATOM 3943 C C . TYR B 1 154 ? 28.838 -8.948 22.495 1.00 10.98 151 TYR B C 1
ATOM 3944 O O . TYR B 1 154 ? 28.347 -9.936 23.027 1.00 11.62 151 TYR B O 1
ATOM 3953 N N . ALA B 1 155 ? 28.424 -7.702 22.741 1.00 10.41 152 ALA B N 1
ATOM 3954 C CA . ALA B 1 155 ? 27.365 -7.438 23.713 1.00 9.85 152 ALA B CA 1
ATOM 3955 C C . ALA B 1 155 ? 26.821 -6.034 23.494 1.00 10.12 152 ALA B C 1
ATOM 3956 O O . ALA B 1 155 ? 27.529 -5.159 23.000 1.00 11.57 152 ALA B O 1
ATOM 3958 N N A MET B 1 156 ? 25.550 -5.843 23.872 0.60 10.27 153 MET B N 1
ATOM 3959 N N B MET B 1 156 ? 25.570 -5.830 23.901 0.40 9.97 153 MET B N 1
ATOM 3960 C CA A MET B 1 156 ? 24.893 -4.538 23.747 0.60 10.33 153 MET B CA 1
ATOM 3961 C CA B MET B 1 156 ? 24.898 -4.560 23.711 0.40 9.94 153 MET B CA 1
ATOM 3962 C C A MET B 1 156 ? 25.294 -3.634 24.911 0.60 9.61 153 MET B C 1
ATOM 3963 C C B MET B 1 156 ? 25.203 -3.617 24.886 0.40 9.41 153 MET B C 1
ATOM 3964 O O A MET B 1 156 ? 25.153 -3.994 26.092 0.60 10.36 153 MET B O 1
ATOM 3965 O O B MET B 1 156 ? 24.980 -3.958 26.058 0.40 10.21 153 MET B O 1
ATOM 3974 N N . VAL B 1 157 ? 25.694 -2.418 24.550 1.00 10.13 154 VAL B N 1
ATOM 3975 C CA . VAL B 1 157 ? 26.026 -1.377 25.490 1.00 9.89 154 VAL B CA 1
ATOM 3976 C C . VAL B 1 157 ? 25.019 -0.230 25.359 1.00 10.99 154 VAL B C 1
ATOM 3977 O O . VAL B 1 157 ? 24.611 0.124 24.258 1.00 12.62 154 VAL B O 1
ATOM 3981 N N . LEU B 1 158 ? 24.616 0.321 26.512 1.00 11.29 155 LEU B N 1
ATOM 3982 C CA . LEU B 1 158 ? 23.925 1.624 26.556 1.00 12.13 155 LEU B CA 1
ATOM 3983 C C . LEU B 1 158 ? 24.928 2.613 27.144 1.00 12.99 155 LEU B C 1
ATOM 3984 O O . LEU B 1 158 ? 25.496 2.366 28.218 1.00 13.67 155 LEU B O 1
ATOM 3989 N N . TYR B 1 159 ? 25.115 3.738 26.454 1.00 14.08 156 TYR B N 1
ATOM 3990 C CA . TYR B 1 159 ? 26.196 4.639 26.776 1.00 15.60 156 TYR B CA 1
ATOM 3991 C C . TYR B 1 159 ? 25.701 6.066 27.005 1.00 17.33 156 TYR B C 1
ATOM 3992 O O . TYR B 1 159 ? 25.111 6.651 26.120 1.00 18.49 156 TYR B O 1
ATOM 4001 N N . THR B 1 160 ? 25.951 6.585 28.213 1.00 15.65 157 THR B N 1
ATOM 4002 C CA . THR B 1 160 ? 25.724 7.990 28.563 1.00 16.92 157 THR B CA 1
ATOM 4003 C C . THR B 1 160 ? 26.962 8.429 29.345 1.00 18.23 157 THR B C 1
ATOM 4004 O O . THR B 1 160 ? 27.751 7.600 29.756 1.00 18.57 157 THR B O 1
ATOM 4008 N N A GLU B 1 161 ? 27.099 9.742 29.537 0.50 19.77 158 GLU B N 1
ATOM 4009 N N B GLU B 1 161 ? 27.119 9.735 29.567 0.50 19.90 158 GLU B N 1
ATOM 4010 C CA A GLU B 1 161 ? 28.245 10.312 30.227 0.50 22.03 158 GLU B CA 1
ATOM 4011 C CA B GLU B 1 161 ? 28.344 10.225 30.207 0.50 22.13 158 GLU B CA 1
ATOM 4012 C C A GLU B 1 161 ? 28.399 9.701 31.625 0.50 20.35 158 GLU B C 1
ATOM 4013 C C B GLU B 1 161 ? 28.430 9.783 31.679 0.50 20.81 158 GLU B C 1
ATOM 4014 O O A GLU B 1 161 ? 29.486 9.244 31.988 0.50 21.30 158 GLU B O 1
ATOM 4015 O O B GLU B 1 161 ? 29.536 9.540 32.168 0.50 23.76 158 GLU B O 1
ATOM 4026 N N . LYS B 1 162 ? 27.289 9.639 32.369 1.00 20.92 159 LYS B N 1
ATOM 4027 C CA . LYS B 1 162 ? 27.327 9.263 33.807 1.00 20.44 159 LYS B CA 1
ATOM 4028 C C . LYS B 1 162 ? 26.945 7.807 34.098 1.00 19.70 159 LYS B C 1
ATOM 4029 O O . LYS B 1 162 ? 27.190 7.340 35.219 1.00 22.34 159 LYS B O 1
ATOM 4035 N N . LEU B 1 163 ? 26.311 7.119 33.151 1.00 16.69 160 LEU B N 1
ATOM 4036 C CA . LEU B 1 163 ? 25.929 5.728 33.388 1.00 14.30 160 LEU B CA 1
ATOM 4037 C C . LEU B 1 163 ? 26.102 4.952 32.089 1.00 13.22 160 LEU B C 1
ATOM 4038 O O . LEU B 1 163 ? 25.574 5.345 31.057 1.00 13.61 160 LEU B O 1
ATOM 4043 N N . LYS B 1 164 ? 26.872 3.867 32.172 1.00 12.03 161 LYS B N 1
ATOM 4044 C CA . LYS B 1 164 ? 27.120 2.992 31.045 1.00 10.69 161 LYS B CA 1
ATOM 4045 C C . LYS B 1 164 ? 26.822 1.568 31.504 1.00 10.20 161 LYS B C 1
ATOM 4046 O O . LYS B 1 164 ? 27.188 1.185 32.620 1.00 11.23 161 LYS B O 1
ATOM 4052 N N A VAL B 1 165 ? 26.204 0.796 30.616 0.60 9.66 162 VAL B N 1
ATOM 4053 N N B VAL B 1 165 ? 26.116 0.795 30.664 0.40 10.03 162 VAL B N 1
ATOM 4054 C CA A VAL B 1 165 ? 25.819 -0.544 30.937 0.60 8.85 162 VAL B CA 1
ATOM 4055 C CA B VAL B 1 165 ? 25.779 -0.602 31.003 0.40 9.62 162 VAL B CA 1
ATOM 4056 C C A VAL B 1 165 ? 26.160 -1.448 29.756 0.60 8.53 162 VAL B C 1
ATOM 4057 C C B VAL B 1 165 ? 25.967 -1.508 29.785 0.40 9.07 162 VAL B C 1
ATOM 4058 O O A VAL B 1 165 ? 26.145 -1.000 28.613 0.60 9.13 162 VAL B O 1
ATOM 4059 O O B VAL B 1 165 ? 25.560 -1.169 28.667 0.40 9.24 162 VAL B O 1
ATOM 4066 N N . ILE B 1 166 ? 26.497 -2.704 30.053 1.00 8.71 163 ILE B N 1
ATOM 4067 C CA . ILE B 1 166 ? 26.684 -3.727 29.043 1.00 8.35 163 ILE B CA 1
ATOM 4068 C C . ILE B 1 166 ? 25.842 -4.922 29.499 1.00 8.49 163 ILE B C 1
ATOM 4069 O O . ILE B 1 166 ? 25.741 -5.175 30.698 1.00 9.77 163 ILE B O 1
ATOM 4074 N N . HIS B 1 167 ? 25.260 -5.660 28.546 1.00 8.29 164 HIS B N 1
ATOM 4075 C CA . HIS B 1 167 ? 24.284 -6.684 28.887 1.00 8.88 164 HIS B CA 1
ATOM 4076 C C . HIS B 1 167 ? 24.772 -8.103 28.600 1.00 9.05 164 HIS B C 1
ATOM 4077 O O . HIS B 1 167 ? 25.267 -8.399 27.522 1.00 9.79 164 HIS B O 1
ATOM 4084 N N . ILE B 1 168 ? 24.523 -9.005 29.561 1.00 9.15 165 ILE B N 1
ATOM 4085 C CA . ILE B 1 168 ? 24.805 -10.416 29.365 1.00 10.41 165 ILE B CA 1
ATOM 4086 C C . ILE B 1 168 ? 23.902 -10.959 28.249 1.00 11.88 165 ILE B C 1
ATOM 4087 O O . ILE B 1 168 ? 24.372 -11.678 27.354 1.00 11.44 165 ILE B O 1
ATOM 4092 N N A THR B 1 169 ? 22.612 -10.642 28.297 0.60 13.35 166 THR B N 1
ATOM 4093 N N B THR B 1 169 ? 22.604 -10.628 28.405 0.40 11.86 166 THR B N 1
ATOM 4094 C CA A THR B 1 169 ? 21.727 -10.964 27.183 0.60 15.48 166 THR B CA 1
ATOM 4095 C CA B THR B 1 169 ? 21.464 -11.062 27.581 0.40 12.23 166 THR B CA 1
ATOM 4096 C C A THR B 1 169 ? 20.754 -9.798 27.046 0.60 14.84 166 THR B C 1
ATOM 4097 C C B THR B 1 169 ? 20.583 -9.861 27.201 0.40 14.36 166 THR B C 1
ATOM 4098 O O A THR B 1 169 ? 20.712 -8.894 27.874 0.60 15.23 166 THR B O 1
ATOM 4099 O O B THR B 1 169 ? 20.498 -8.907 27.976 0.40 13.69 166 THR B O 1
ATOM 4106 N N . THR B 1 170 ? 19.912 -9.910 26.031 1.00 15.16 167 THR B N 1
ATOM 4107 C CA . THR B 1 170 ? 18.965 -8.857 25.704 1.00 14.59 167 THR B CA 1
ATOM 4108 C C . THR B 1 170 ? 17.563 -9.437 25.476 1.00 13.39 167 THR B C 1
ATOM 4109 O O . THR B 1 170 ? 16.841 -9.663 26.437 1.00 13.33 167 THR B O 1
ATOM 4113 N N . HIS B 1 171 ? 17.190 -9.674 24.216 1.00 12.62 168 HIS B N 1
ATOM 4114 C CA . HIS B 1 171 ? 15.789 -9.974 23.871 1.00 12.09 168 HIS B CA 1
ATOM 4115 C C . HIS B 1 171 ? 15.438 -11.458 23.999 1.00 12.39 168 HIS B C 1
ATOM 4116 O O . HIS B 1 171 ? 15.201 -12.149 23.021 1.00 14.58 168 HIS B O 1
ATOM 4123 N N . ILE B 1 172 ? 15.343 -11.908 25.247 1.00 10.99 169 ILE B N 1
ATOM 4124 C CA . ILE B 1 172 ? 14.902 -13.238 25.608 1.00 10.47 169 ILE B CA 1
ATOM 4125 C C . ILE B 1 172 ? 14.026 -13.102 26.851 1.00 10.41 169 ILE B C 1
ATOM 4126 O O . ILE B 1 172 ? 14.116 -12.096 27.585 1.00 10.34 169 ILE B O 1
ATOM 4131 N N . SER B 1 173 ? 13.195 -14.113 27.092 1.00 9.96 170 SER B N 1
ATOM 4132 C CA . SER B 1 173 ? 12.365 -14.120 28.285 1.00 9.83 170 SER B CA 1
ATOM 4133 C C . SER B 1 173 ? 13.241 -14.095 29.540 1.00 9.60 170 SER B C 1
ATOM 4134 O O . SER B 1 173 ? 14.384 -14.555 29.555 1.00 9.48 170 SER B O 1
ATOM 4137 N N . LEU B 1 174 ? 12.672 -13.551 30.619 1.00 9.68 171 LEU B N 1
ATOM 4138 C CA . LEU B 1 174 ? 13.371 -13.539 31.893 1.00 9.93 171 LEU B CA 1
ATOM 4139 C C . LEU B 1 174 ? 13.710 -14.974 32.328 1.00 9.66 171 LEU B C 1
ATOM 4140 O O . LEU B 1 174 ? 14.820 -15.255 32.789 1.00 9.85 171 LEU B O 1
ATOM 4145 N N . ARG B 1 175 ? 12.790 -15.916 32.096 1.00 9.86 172 ARG B N 1
ATOM 4146 C CA . ARG B 1 175 ? 13.079 -17.299 32.466 1.00 10.30 172 ARG B CA 1
ATOM 4147 C C . ARG B 1 175 ? 14.248 -17.861 31.644 1.00 9.92 172 ARG B C 1
ATOM 4148 O O . ARG B 1 175 ? 15.116 -18.541 32.188 1.00 10.24 172 ARG B O 1
ATOM 4156 N N . GLN B 1 176 ? 14.270 -17.569 30.339 1.00 9.16 173 GLN B N 1
ATOM 4157 C CA . GLN B 1 176 ? 15.375 -18.053 29.503 1.00 9.64 173 GLN B CA 1
ATOM 4158 C C . GLN B 1 176 ? 16.711 -17.466 29.970 1.00 9.13 173 GLN B C 1
ATOM 4159 O O . GLN B 1 176 ? 17.726 -18.138 29.909 1.00 9.94 173 GLN B O 1
ATOM 4165 N N A PHE B 1 177 ? 16.695 -16.202 30.400 0.50 8.64 174 PHE B N 1
ATOM 4166 N N B PHE B 1 177 ? 16.708 -16.201 30.405 0.50 8.81 174 PHE B N 1
ATOM 4167 C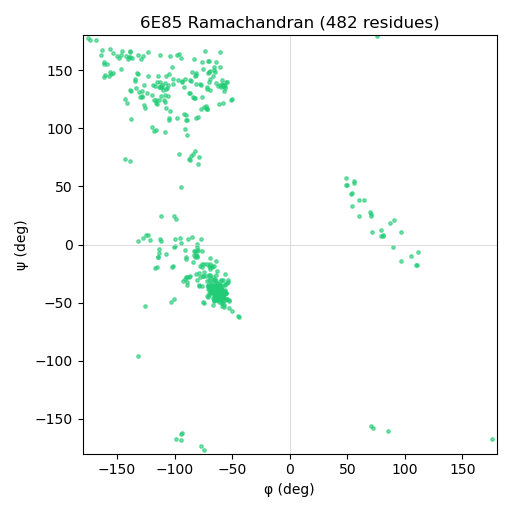 CA A PHE B 1 177 ? 17.895 -15.611 30.942 0.50 8.73 174 PHE B CA 1
ATOM 4168 C CA B PHE B 1 177 ? 17.928 -15.611 30.954 0.50 9.02 174 PHE B CA 1
ATOM 4169 C C A PHE B 1 177 ? 18.401 -16.471 32.113 0.50 8.67 174 PHE B C 1
ATOM 4170 C C B PHE B 1 177 ? 18.417 -16.458 32.138 0.50 8.84 174 PHE B C 1
ATOM 4171 O O A PHE B 1 177 ? 19.572 -16.826 32.169 0.50 9.33 174 PHE B O 1
ATOM 4172 O O B PHE B 1 177 ? 19.594 -16.786 32.228 0.50 9.52 174 PHE B O 1
ATOM 4187 N N . LEU B 1 178 ? 17.498 -16.836 33.029 1.00 9.27 175 LEU B N 1
ATOM 4188 C CA . LEU B 1 178 ? 17.922 -17.623 34.192 1.00 9.51 175 LEU B CA 1
ATOM 4189 C C . LEU B 1 178 ? 18.423 -19.013 33.789 1.00 10.64 175 LEU B C 1
ATOM 4190 O O . LEU B 1 178 ? 19.393 -19.498 34.349 1.00 11.89 175 LEU B O 1
ATOM 4195 N N . ASP B 1 179 ? 17.762 -19.639 32.807 1.00 10.49 176 ASP B N 1
ATOM 4196 C CA . ASP B 1 179 ? 18.097 -21.011 32.411 1.00 10.89 176 ASP B CA 1
ATOM 4197 C C . ASP B 1 179 ? 19.316 -21.086 31.480 1.00 11.33 176 ASP B C 1
ATOM 4198 O O . ASP B 1 179 ? 19.805 -22.188 31.236 1.00 13.58 176 ASP B O 1
ATOM 4203 N N . THR B 1 180 ? 19.802 -19.947 30.980 1.00 9.66 177 THR B N 1
ATOM 4204 C CA . THR B 1 180 ? 20.985 -19.943 30.123 1.00 9.52 177 THR B CA 1
ATOM 4205 C C . THR B 1 180 ? 22.175 -19.244 30.799 1.00 9.57 177 THR B C 1
ATOM 4206 O O . THR B 1 180 ? 23.270 -19.293 30.264 1.00 10.11 177 THR B O 1
ATOM 4210 N N . LEU B 1 181 ? 21.967 -18.614 31.967 1.00 9.41 178 LEU B N 1
ATOM 4211 C CA . LEU B 1 181 ? 23.051 -17.870 32.613 1.00 9.94 178 LEU B CA 1
ATOM 4212 C C . LEU B 1 181 ? 24.244 -18.803 32.817 1.00 9.20 178 LEU B C 1
ATOM 4213 O O . LEU B 1 181 ? 24.102 -19.919 33.275 1.00 10.77 178 LEU B O 1
ATOM 4218 N N . ASN B 1 182 ? 25.435 -18.299 32.489 1.00 9.42 179 ASN B N 1
ATOM 4219 C CA . ASN B 1 182 ? 26.607 -19.143 32.530 1.00 9.51 179 ASN B CA 1
ATOM 4220 C C . ASN B 1 182 ? 27.861 -18.300 32.772 1.00 9.86 179 ASN B C 1
ATOM 4221 O O . ASN B 1 182 ? 27.964 -17.164 32.312 1.00 9.59 179 ASN B O 1
ATOM 4226 N N . GLN B 1 183 ? 28.823 -18.907 33.466 1.00 9.79 180 GLN B N 1
ATOM 4227 C CA . GLN B 1 183 ? 30.050 -18.238 33.830 1.00 9.87 180 GLN B CA 1
ATOM 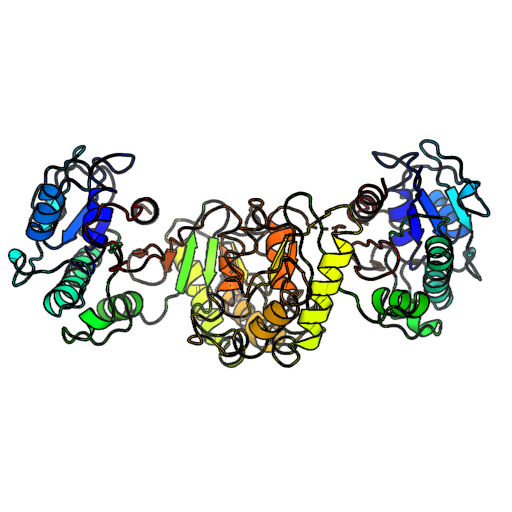4228 C C . GLN B 1 183 ? 30.859 -17.816 32.604 1.00 9.19 180 GLN B C 1
ATOM 4229 O O . GLN B 1 183 ? 31.357 -16.693 32.585 1.00 9.42 180 GLN B O 1
ATOM 4235 N N . PRO B 1 184 ? 31.064 -18.658 31.561 1.00 9.56 181 PRO B N 1
ATOM 4236 C CA . PRO B 1 184 ? 31.868 -18.208 30.418 1.00 9.51 181 PRO B CA 1
ATOM 4237 C C . PRO B 1 184 ? 31.328 -16.921 29.775 1.00 9.06 181 PRO B C 1
ATOM 4238 O O . PRO B 1 184 ? 32.100 -16.038 29.427 1.00 9.78 181 PRO B O 1
ATOM 4242 N N . ARG B 1 185 ? 30.000 -16.824 29.626 1.00 8.85 182 ARG B N 1
ATOM 4243 C CA . ARG B 1 185 ? 29.440 -15.641 28.994 1.00 8.43 182 ARG B CA 1
ATOM 4244 C C . ARG B 1 185 ? 29.697 -14.399 29.861 1.00 8.22 182 ARG B C 1
ATOM 4245 O O . ARG B 1 185 ? 29.994 -13.325 29.352 1.00 8.49 182 ARG B O 1
ATOM 4253 N N . ILE B 1 186 ? 29.563 -14.535 31.186 1.00 8.25 183 ILE B N 1
ATOM 4254 C CA . ILE B 1 186 ? 29.812 -13.382 32.052 1.00 8.07 183 ILE B CA 1
ATOM 4255 C C . ILE B 1 186 ? 31.283 -12.961 31.959 1.00 8.48 183 ILE B C 1
ATOM 4256 O O . ILE B 1 186 ? 31.575 -11.765 31.841 1.00 8.60 183 ILE B O 1
ATOM 4261 N N . GLU B 1 187 ? 32.203 -13.926 31.998 1.00 8.24 184 GLU B N 1
ATOM 4262 C CA . GLU B 1 187 ? 33.622 -13.575 31.842 1.00 8.81 184 GLU B CA 1
ATOM 4263 C C . GLU B 1 187 ? 33.838 -12.860 30.503 1.00 9.39 184 GLU B C 1
ATOM 4264 O O . GLU B 1 187 ? 34.554 -11.854 30.432 1.00 9.66 184 GLU B O 1
ATOM 4270 N N . THR B 1 188 ? 33.236 -13.402 29.438 1.00 8.80 185 THR B N 1
ATOM 4271 C CA . THR B 1 188 ? 33.390 -12.818 28.120 1.00 8.87 185 THR B CA 1
ATOM 4272 C C . THR B 1 188 ? 32.933 -11.362 28.123 1.00 8.72 185 THR B C 1
ATOM 4273 O O . THR B 1 188 ? 33.600 -10.494 27.569 1.00 9.38 185 THR B O 1
ATOM 4277 N N . VAL B 1 189 ? 31.751 -11.117 28.684 1.00 8.32 186 VAL B N 1
ATOM 4278 C CA . VAL B 1 189 ? 31.193 -9.774 28.647 1.00 8.23 186 VAL B CA 1
ATOM 4279 C C . VAL B 1 189 ? 32.024 -8.812 29.496 1.00 8.33 186 VAL B C 1
ATOM 4280 O O . VAL B 1 189 ? 32.201 -7.654 29.121 1.00 8.82 186 VAL B O 1
ATOM 4284 N N . ILE B 1 190 ? 32.532 -9.274 30.641 1.00 8.28 187 ILE B N 1
ATOM 4285 C CA . ILE B 1 190 ? 33.449 -8.407 31.424 1.00 8.80 187 ILE B CA 1
ATOM 4286 C C . ILE B 1 190 ? 34.650 -8.014 30.545 1.00 9.60 187 ILE B C 1
ATOM 4287 O O . ILE B 1 190 ? 35.078 -6.866 30.540 1.00 9.72 187 ILE B O 1
ATOM 4292 N N . GLY B 1 191 ? 35.183 -8.984 29.793 1.00 9.32 188 GLY B N 1
ATOM 4293 C CA . GLY B 1 191 ? 36.311 -8.702 28.912 1.00 9.55 188 GLY B CA 1
ATOM 4294 C C . GLY B 1 191 ? 35.947 -7.728 27.797 1.00 9.65 188 GLY B C 1
ATOM 4295 O O . GLY B 1 191 ? 36.733 -6.837 27.457 1.00 10.99 188 GLY B O 1
ATOM 4296 N N . VAL B 1 192 ? 34.771 -7.916 27.192 1.00 8.85 189 VAL B N 1
ATOM 4297 C CA . VAL B 1 192 ? 34.300 -6.999 26.156 1.00 9.03 189 VAL B CA 1
ATOM 4298 C C . VAL B 1 192 ? 34.186 -5.585 26.740 1.00 9.50 189 VAL B C 1
ATOM 4299 O O . VAL B 1 192 ? 34.560 -4.599 26.101 1.00 9.75 189 VAL B O 1
ATOM 4303 N N . ALA B 1 193 ? 33.650 -5.490 27.961 1.00 8.90 190 ALA B N 1
ATOM 4304 C CA . ALA B 1 193 ? 33.505 -4.194 28.618 1.00 9.37 190 ALA B CA 1
ATOM 4305 C C . ALA B 1 193 ? 34.869 -3.523 28.820 1.00 9.52 190 ALA B C 1
ATOM 4306 O O . ALA B 1 193 ? 35.029 -2.328 28.564 1.00 10.25 190 ALA B O 1
ATOM 4308 N N . ASP B 1 194 ? 35.828 -4.284 29.343 1.00 9.70 191 ASP B N 1
ATOM 4309 C CA . ASP B 1 194 ? 37.144 -3.749 29.623 1.00 10.40 191 ASP B CA 1
ATOM 4310 C C . ASP B 1 194 ? 37.782 -3.215 28.327 1.00 10.34 191 ASP B C 1
ATOM 4311 O O . ASP B 1 194 ? 38.314 -2.113 28.307 1.00 11.16 191 ASP B O 1
ATOM 4316 N N . ARG B 1 195 ? 37.723 -4.011 27.253 1.00 10.52 192 ARG B N 1
ATOM 4317 C CA . ARG B 1 195 ? 38.340 -3.605 25.993 1.00 11.11 192 ARG B CA 1
ATOM 4318 C C . ARG B 1 195 ? 37.605 -2.397 25.400 1.00 10.95 192 ARG B C 1
ATOM 4319 O O . ARG B 1 195 ? 38.232 -1.481 24.875 1.00 11.87 192 ARG B O 1
ATOM 4327 N N . PHE B 1 196 ? 36.275 -2.413 25.488 1.00 10.40 193 PHE B N 1
ATOM 4328 C CA . PHE B 1 196 ? 35.473 -1.326 24.967 1.00 10.96 193 PHE B CA 1
ATOM 4329 C C . PHE B 1 196 ? 35.848 -0.023 25.675 1.00 10.68 193 PHE B C 1
ATOM 4330 O O . PHE B 1 196 ? 36.084 1.011 25.038 1.00 11.84 193 PHE B O 1
ATOM 4338 N N . LEU B 1 197 ? 35.916 -0.075 27.011 1.00 10.35 194 LEU B N 1
ATOM 4339 C CA . LEU B 1 197 ? 36.231 1.129 27.761 1.00 11.08 194 LEU B CA 1
ATOM 4340 C C . LEU B 1 197 ? 37.672 1.596 27.493 1.00 11.98 194 LEU B C 1
ATOM 4341 O O . LEU B 1 197 ? 37.924 2.797 27.402 1.00 12.66 194 LEU B O 1
ATOM 4346 N N A ARG B 1 198 ? 38.607 0.642 27.377 0.70 10.99 195 ARG B N 1
ATOM 4347 N N B ARG B 1 198 ? 38.599 0.642 27.347 0.30 11.96 195 ARG B N 1
ATOM 4348 C CA A ARG B 1 198 ? 39.995 1.003 27.030 0.70 11.90 195 ARG B CA 1
ATOM 4349 C CA B ARG B 1 198 ? 39.996 0.980 27.046 0.30 13.08 195 ARG B CA 1
ATOM 4350 C C A ARG B 1 198 ? 39.997 1.735 25.681 0.70 12.68 195 ARG B C 1
ATOM 4351 C C B ARG B 1 198 ? 40.090 1.639 25.657 0.30 13.19 195 ARG B C 1
ATOM 4352 O O A ARG B 1 198 ? 40.620 2.798 25.533 0.70 12.93 195 ARG B O 1
ATOM 4353 O O B ARG B 1 198 ? 40.904 2.543 25.459 0.30 13.45 195 ARG B O 1
ATOM 4368 N N . ARG B 1 199 ? 39.251 1.192 24.710 1.00 12.82 196 ARG B N 1
ATOM 4369 C CA . ARG B 1 199 ? 39.258 1.751 23.352 1.00 13.76 196 ARG B CA 1
ATOM 4370 C C . ARG B 1 199 ? 38.561 3.125 23.303 1.00 14.22 196 ARG B C 1
ATOM 4371 O O . ARG B 1 199 ? 38.863 3.929 22.425 1.00 16.51 196 ARG B O 1
ATOM 4379 N N A VAL B 1 200 ? 37.661 3.424 24.246 0.50 14.88 197 VAL B N 1
ATOM 4380 N N B VAL B 1 200 ? 37.654 3.379 24.250 0.50 15.02 197 VAL B N 1
ATOM 4381 C CA A VAL B 1 200 ? 37.086 4.769 24.256 0.50 15.94 197 VAL B CA 1
ATOM 4382 C CA B VAL B 1 200 ? 36.984 4.663 24.362 0.50 15.85 197 VAL B CA 1
ATOM 4383 C C A VAL B 1 200 ? 37.993 5.685 25.092 0.50 17.58 197 VAL B C 1
ATOM 4384 C C B VAL B 1 200 ? 37.982 5.704 24.884 0.50 17.80 197 VAL B C 1
ATOM 4385 O O A VAL B 1 200 ? 37.717 6.876 25.224 0.50 21.03 197 VAL B O 1
ATOM 4386 O O B VAL B 1 200 ? 38.069 6.802 24.352 0.50 17.38 197 VAL B O 1
ATOM 4393 N N A GLY B 1 201 ? 39.066 5.118 25.663 0.50 14.06 198 GLY B N 1
ATOM 4394 N N B GLY B 1 201 ? 38.715 5.355 25.946 0.50 16.60 198 GLY B N 1
ATOM 4395 C CA A GLY B 1 201 ? 40.086 5.955 26.291 0.50 14.15 198 GLY B CA 1
ATOM 4396 C CA B GLY B 1 201 ? 39.690 6.272 26.517 0.50 18.89 198 GLY B CA 1
ATOM 4397 C C A GLY B 1 201 ? 40.279 5.804 27.796 0.50 14.82 198 GLY B C 1
ATOM 4398 C C B GLY B 1 201 ? 39.815 6.160 28.031 0.50 18.57 198 GLY B C 1
ATOM 4399 O O A GLY B 1 201 ? 41.180 6.473 28.340 0.50 14.23 198 GLY B O 1
ATOM 4400 O O B GLY B 1 201 ? 40.152 7.144 28.707 0.50 20.37 198 GLY B O 1
ATOM 4401 N N A TYR B 1 202 ? 39.438 5.015 28.489 0.50 14.18 199 TYR B N 1
ATOM 4402 N N B TYR B 1 202 ? 39.543 4.969 28.573 0.50 15.47 199 TYR B N 1
ATOM 4403 C CA A TYR B 1 202 ? 39.628 4.804 29.945 0.50 14.64 199 TYR B CA 1
ATOM 4404 C CA B TYR B 1 202 ? 39.753 4.738 29.994 0.50 14.97 199 TYR B CA 1
ATOM 4405 C C A TYR B 1 202 ? 40.840 3.913 30.169 0.50 15.97 199 TYR B C 1
ATOM 4406 C C B TYR B 1 202 ? 41.019 3.902 30.143 0.50 15.52 199 TYR B C 1
ATOM 4407 O O A TYR B 1 202 ? 40.753 2.714 29.918 0.50 16.13 199 TYR B O 1
ATOM 4408 O O B TYR B 1 202 ? 41.098 2.796 29.615 0.50 14.81 199 TYR B O 1
ATOM 4425 N N A PRO B 1 203 ? 41.975 4.422 30.698 0.50 15.74 200 PRO B N 1
ATOM 4426 N N B PRO B 1 203 ? 42.094 4.420 30.769 0.50 15.72 200 PRO B N 1
ATOM 4427 C CA A PRO B 1 203 ? 43.159 3.580 30.867 0.50 16.57 200 PRO B CA 1
ATOM 4428 C CA B PRO B 1 203 ? 43.295 3.608 30.954 0.50 16.59 200 PRO B CA 1
ATOM 4429 C C A PRO B 1 203 ? 42.937 2.380 31.798 0.50 15.93 200 PRO B C 1
ATOM 4430 C C B PRO B 1 203 ? 43.087 2.428 31.913 0.50 16.52 200 PRO B C 1
ATOM 4431 O O A PRO B 1 203 ? 43.442 1.290 31.519 0.50 16.58 200 PRO B O 1
ATOM 4432 O O B PRO B 1 203 ? 43.745 1.400 31.760 0.50 17.47 200 PRO B O 1
ATOM 4439 N N . ARG B 1 204 ? 42.163 2.583 32.872 1.00 15.21 201 ARG B N 1
ATOM 4440 C CA . ARG B 1 204 ? 41.941 1.560 33.886 1.00 15.94 201 ARG B CA 1
ATOM 4441 C C . ARG B 1 204 ? 40.451 1.499 34.206 1.00 15.06 201 ARG B C 1
ATOM 4442 O O . ARG B 1 204 ? 39.992 1.960 35.252 1.00 15.77 201 ARG B O 1
ATOM 4450 N N . PRO B 1 205 ? 39.644 0.887 33.322 1.00 14.48 202 PRO B N 1
ATOM 4451 C CA . PRO B 1 205 ? 38.201 0.850 33.519 1.00 14.43 202 PRO B CA 1
ATOM 4452 C C . PRO B 1 205 ? 37.778 0.201 34.842 1.00 13.66 202 PRO B C 1
ATOM 4453 O O . PRO B 1 205 ? 38.293 -0.850 35.196 1.00 14.33 202 PRO B O 1
ATOM 4457 N N . ARG B 1 206 ? 36.821 0.832 35.522 1.00 12.11 203 ARG B N 1
ATOM 4458 C CA . ARG B 1 206 ? 36.268 0.303 36.761 1.00 12.48 203 ARG B CA 1
ATOM 4459 C C . ARG B 1 206 ? 34.896 -0.286 36.426 1.00 11.64 203 ARG B C 1
ATOM 4460 O O . ARG B 1 206 ? 33.980 0.437 36.051 1.00 12.42 203 ARG B O 1
ATOM 4468 N N . ILE B 1 207 ? 34.772 -1.605 36.573 1.00 10.51 204 ILE B N 1
ATOM 4469 C CA . ILE B 1 207 ? 33.572 -2.317 36.173 1.00 10.22 204 ILE B CA 1
ATOM 4470 C C . ILE B 1 207 ? 32.926 -2.961 37.395 1.00 10.11 204 ILE B C 1
ATOM 4471 O O . ILE B 1 207 ? 33.604 -3.566 38.223 1.00 11.48 204 ILE B O 1
ATOM 4476 N N . ALA B 1 208 ? 31.601 -2.839 37.472 1.00 9.33 205 ALA B N 1
ATOM 4477 C CA . ALA B 1 208 ? 30.811 -3.519 38.493 1.00 9.83 205 ALA B CA 1
ATOM 4478 C C . ALA B 1 208 ? 29.918 -4.539 37.793 1.00 9.59 205 ALA B C 1
ATOM 4479 O O . ALA B 1 208 ? 29.461 -4.289 36.676 1.00 11.38 205 ALA B O 1
ATOM 4481 N N . VAL B 1 209 ? 29.696 -5.676 38.445 1.00 9.41 206 VAL B N 1
ATOM 4482 C CA . VAL B 1 209 ? 28.856 -6.709 37.898 1.00 8.93 206 VAL B CA 1
ATOM 4483 C C . VAL B 1 209 ? 27.629 -6.862 38.798 1.00 9.33 206 VAL B C 1
ATOM 4484 O O . VAL B 1 209 ? 27.753 -7.159 39.996 1.00 10.09 206 VAL B O 1
ATOM 4488 N N . ALA B 1 210 ? 26.445 -6.671 38.219 1.00 9.02 207 ALA B N 1
ATOM 4489 C CA . ALA B 1 210 ? 25.209 -6.812 38.973 1.00 9.09 207 ALA B CA 1
ATOM 4490 C C . ALA B 1 210 ? 24.952 -8.276 39.317 1.00 8.96 207 ALA B C 1
ATOM 4491 O O . ALA B 1 210 ? 25.295 -9.190 38.575 1.00 9.86 207 ALA B O 1
ATOM 4493 N N . GLY B 1 211 ? 24.303 -8.468 40.467 1.00 9.56 208 GLY B N 1
ATOM 4494 C CA . GLY B 1 211 ? 23.760 -9.765 40.789 1.00 9.74 208 GLY B CA 1
ATOM 4495 C C . GLY B 1 211 ? 22.469 -10.030 40.013 1.00 9.67 208 GLY B C 1
ATOM 4496 O O . GLY B 1 211 ? 22.067 -9.256 39.119 1.00 10.15 208 GLY B O 1
ATOM 4497 N N . VAL B 1 212 ? 21.834 -11.148 40.356 1.00 9.99 209 VAL B N 1
ATOM 4498 C CA . VAL B 1 212 ? 20.614 -11.616 39.739 1.00 9.68 209 VAL B CA 1
ATOM 4499 C C . VAL B 1 212 ? 19.397 -11.348 40.631 1.00 10.68 209 VAL B C 1
ATOM 4500 O O . VAL B 1 212 ? 18.349 -10.875 40.164 1.00 11.98 209 VAL B O 1
ATOM 4504 N N . ASN B 1 213 ? 19.530 -11.739 41.894 1.00 10.27 210 ASN B N 1
ATOM 4505 C CA . ASN B 1 213 ? 18.459 -11.754 42.857 1.00 11.27 210 ASN B CA 1
ATOM 4506 C C . ASN B 1 213 ? 18.451 -10.502 43.715 1.00 11.27 210 ASN B C 1
ATOM 4507 O O . ASN B 1 213 ? 19.440 -9.775 43.776 1.00 11.57 210 ASN B O 1
ATOM 4512 N N . PRO B 1 214 ? 17.336 -10.224 44.424 1.00 12.80 211 PRO B N 1
ATOM 4513 C CA . PRO B 1 214 ? 17.301 -9.062 45.294 1.00 13.20 211 PRO B CA 1
ATOM 4514 C C . PRO B 1 214 ? 18.471 -9.128 46.282 1.00 12.68 211 PRO B C 1
ATOM 4515 O O . PRO B 1 214 ? 18.781 -10.191 46.821 1.00 13.73 211 PRO B O 1
ATOM 4519 N N . HIS B 1 215 ? 19.085 -7.973 46.522 1.00 12.80 212 HIS B N 1
ATOM 4520 C CA . HIS B 1 215 ? 20.197 -7.878 47.469 1.00 12.88 212 HIS B CA 1
ATOM 4521 C C . HIS B 1 215 ? 21.364 -8.783 47.028 1.00 12.95 212 HIS B C 1
ATOM 4522 O O . HIS B 1 215 ? 22.180 -9.203 47.860 1.00 14.92 212 HIS B O 1
ATOM 4529 N N . ALA B 1 216 ? 21.443 -9.071 45.722 1.00 12.11 213 ALA B N 1
ATOM 4530 C CA . ALA B 1 216 ? 22.451 -10.006 45.173 1.00 12.49 213 ALA B CA 1
ATOM 4531 C C . ALA B 1 216 ? 22.385 -11.355 45.907 1.00 13.54 213 ALA B C 1
ATOM 4532 O O . ALA B 1 216 ? 23.394 -12.038 46.072 1.00 14.09 213 ALA B O 1
ATOM 4534 N N . GLY B 1 217 ? 21.174 -11.739 46.321 1.00 13.42 214 GLY B N 1
ATOM 4535 C CA . GLY B 1 217 ? 20.929 -13.066 46.892 1.00 14.51 214 GLY B CA 1
ATOM 4536 C C . GLY B 1 217 ? 20.941 -13.129 48.411 1.00 15.39 214 GLY B C 1
ATOM 4537 O O . GLY B 1 217 ? 20.517 -14.133 48.968 1.00 16.13 214 GLY B O 1
ATOM 4538 N N . GLU B 1 218 ? 21.451 -12.085 49.077 1.00 16.23 215 GLU B N 1
ATOM 4539 C CA . GLU B 1 218 ? 21.514 -12.021 50.551 1.00 17.92 215 GLU B CA 1
ATOM 4540 C C . GLU B 1 218 ? 22.122 -13.321 51.104 1.00 17.30 215 GLU B C 1
ATOM 4541 O O . GLU B 1 218 ? 21.517 -14.042 51.897 1.00 19.02 215 GLU B O 1
ATOM 4547 N N . ASN B 1 219 ? 23.336 -13.616 50.637 1.00 18.03 216 ASN B N 1
ATOM 4548 C CA . ASN B 1 219 ? 24.145 -14.754 51.097 1.00 17.99 216 ASN B CA 1
ATOM 4549 C C . ASN B 1 219 ? 23.410 -16.078 50.840 1.00 19.08 216 ASN B C 1
ATOM 4550 O O . ASN B 1 219 ? 23.477 -17.001 51.662 1.00 20.81 216 ASN B O 1
ATOM 4555 N N . GLY B 1 220 ? 22.726 -16.164 49.694 1.00 17.46 217 GLY B N 1
ATOM 4556 C CA . GLY B 1 220 ? 22.054 -17.410 49.283 1.00 18.89 217 GLY B CA 1
ATOM 4557 C C . GLY B 1 220 ? 20.622 -17.537 49.777 1.00 19.43 217 GLY B C 1
ATOM 4558 O O . GLY B 1 220 ? 19.953 -18.514 49.460 1.00 25.59 217 GLY B O 1
ATOM 4559 N N . LEU B 1 221 ? 20.144 -16.552 50.546 1.00 18.23 218 LEU B N 1
ATOM 4560 C CA . LEU B 1 221 ? 18.760 -16.576 51.035 1.00 19.05 218 LEU B CA 1
ATOM 4561 C C . LEU B 1 221 ? 17.790 -16.515 49.847 1.00 19.78 218 LEU B C 1
ATOM 4562 O O . LEU B 1 221 ? 16.696 -17.090 49.894 1.00 21.75 218 LEU B O 1
ATOM 4567 N N . PHE B 1 222 ? 18.190 -15.805 48.790 1.00 18.17 219 PHE B N 1
ATOM 4568 C CA . PHE B 1 222 ? 17.402 -15.724 47.554 1.00 19.44 219 PHE B CA 1
ATOM 4569 C C . PHE B 1 222 ? 18.236 -16.272 46.382 1.00 18.94 219 PHE B C 1
ATOM 4570 O O . PHE B 1 222 ? 19.160 -15.615 45.889 1.00 23.80 219 PHE B O 1
ATOM 4578 N N . GLY B 1 223 ? 17.976 -17.510 45.965 1.00 22.00 220 GLY B N 1
ATOM 4579 C CA . GLY B 1 223 ? 18.659 -18.067 44.776 1.00 21.52 220 GLY B CA 1
ATOM 4580 C C . GLY B 1 223 ? 20.100 -18.491 45.022 1.00 22.81 220 GLY B C 1
ATOM 4581 O O . GLY B 1 223 ? 20.622 -18.363 46.116 1.00 27.73 220 GLY B O 1
ATOM 4582 N N . ASP B 1 224 ? 20.734 -19.014 43.971 1.00 20.91 221 ASP B N 1
ATOM 4583 C CA . ASP B 1 224 ? 22.111 -19.508 44.031 1.00 19.72 221 ASP B CA 1
ATOM 4584 C C . ASP B 1 224 ? 22.981 -18.978 42.876 1.00 17.92 221 ASP B C 1
ATOM 4585 O O . ASP B 1 224 ? 24.158 -19.331 42.775 1.00 18.41 221 ASP B O 1
ATOM 4590 N N . GLU B 1 225 ? 22.424 -18.119 42.021 1.00 13.64 222 GLU B N 1
ATOM 4591 C CA . GLU B 1 225 ? 23.159 -17.713 40.834 1.00 11.81 222 GLU B CA 1
ATOM 4592 C C . GLU B 1 225 ? 24.435 -16.951 41.196 1.00 10.91 222 GLU B C 1
ATOM 4593 O O . GLU B 1 225 ? 25.448 -17.099 40.520 1.00 11.37 222 GLU B O 1
ATOM 4599 N N . GLU B 1 226 ? 24.378 -16.104 42.229 1.00 10.91 223 GLU B N 1
ATOM 4600 C CA . GLU B 1 226 ? 25.547 -15.324 42.578 1.00 11.33 223 GLU B CA 1
ATOM 4601 C C . GLU B 1 226 ? 26.716 -16.228 42.998 1.00 11.82 223 GLU B C 1
ATOM 4602 O O . GLU B 1 226 ? 27.853 -16.016 42.558 1.00 13.16 223 GLU B O 1
ATOM 4608 N N . ILE B 1 227 ? 26.450 -17.222 43.855 1.00 12.93 224 ILE B N 1
ATOM 4609 C CA . ILE B 1 227 ? 27.566 -18.038 44.359 1.00 14.50 224 ILE B CA 1
ATOM 4610 C C . ILE B 1 227 ? 28.083 -19.010 43.292 1.00 15.41 224 ILE B C 1
ATOM 4611 O O . ILE B 1 227 ? 29.287 -19.225 43.189 1.00 16.70 224 ILE B O 1
ATOM 4616 N N A ARG B 1 228 ? 27.188 -19.532 42.458 0.50 14.26 225 ARG B N 1
ATOM 4617 N N B ARG B 1 228 ? 27.160 -19.592 42.512 0.50 14.95 225 ARG B N 1
ATOM 4618 C CA A ARG B 1 228 ? 27.608 -20.608 41.592 0.50 15.97 225 ARG B CA 1
ATOM 4619 C CA B ARG B 1 228 ? 27.476 -20.652 41.539 0.50 16.55 225 ARG B CA 1
ATOM 4620 C C A ARG B 1 228 ? 28.035 -20.109 40.213 0.50 14.27 225 ARG B C 1
ATOM 4621 C C B ARG B 1 228 ? 28.025 -20.110 40.220 0.50 14.63 225 ARG B C 1
ATOM 4622 O O A ARG B 1 228 ? 28.786 -20.807 39.541 0.50 15.10 225 ARG B O 1
ATOM 4623 O O B ARG B 1 228 ? 28.844 -20.778 39.597 0.50 15.48 225 ARG B O 1
ATOM 4638 N N . ILE B 1 229 ? 27.566 -18.923 39.807 1.00 12.46 226 ILE B N 1
ATOM 4639 C CA . ILE B 1 229 ? 27.842 -18.459 38.440 1.00 12.22 226 ILE B CA 1
ATOM 4640 C C . ILE B 1 229 ? 28.498 -17.077 38.391 1.00 10.98 226 ILE B C 1
ATOM 4641 O O . ILE B 1 229 ? 29.549 -16.908 37.748 1.00 12.17 226 ILE B O 1
ATOM 4646 N N . VAL B 1 230 ? 27.882 -16.084 39.043 1.00 10.28 227 VAL B N 1
ATOM 4647 C CA . VAL B 1 230 ? 28.349 -14.713 38.854 1.00 10.65 227 VAL B CA 1
ATOM 4648 C C . VAL B 1 230 ? 29.666 -14.449 39.594 1.00 10.42 227 VAL B C 1
ATOM 4649 O O . VAL B 1 230 ? 30.608 -13.906 39.008 1.00 11.10 227 VAL B O 1
ATOM 4653 N N . ALA B 1 231 ? 29.729 -14.799 40.882 1.00 10.55 228 ALA B N 1
ATOM 4654 C CA . ALA B 1 231 ? 30.939 -14.504 41.655 1.00 11.32 228 ALA B CA 1
ATOM 4655 C C . ALA B 1 231 ? 32.168 -15.183 41.049 1.00 10.44 228 ALA B C 1
ATOM 4656 O O . ALA B 1 231 ? 33.228 -14.564 40.956 1.00 11.37 228 ALA B O 1
ATOM 4658 N N . PRO B 1 232 ? 32.106 -16.461 40.615 1.00 11.24 229 PRO B N 1
ATOM 4659 C CA . PRO B 1 232 ? 33.286 -17.083 40.004 1.00 11.65 229 PRO B CA 1
ATOM 4660 C C . PRO B 1 232 ? 33.750 -16.351 38.730 1.00 11.27 229 PRO B C 1
ATOM 4661 O O . PRO B 1 232 ? 34.951 -16.276 38.461 1.00 11.28 229 PRO B O 1
ATOM 4665 N N . ALA B 1 233 ? 32.807 -15.815 37.947 1.00 10.67 230 ALA B N 1
ATOM 4666 C CA . ALA B 1 233 ? 33.183 -15.049 36.745 1.00 10.38 230 ALA B CA 1
ATOM 4667 C C . ALA B 1 233 ? 33.943 -13.773 37.133 1.00 10.72 230 ALA B C 1
ATOM 4668 O O . ALA B 1 233 ? 34.960 -13.405 36.510 1.00 10.72 230 ALA B O 1
ATOM 4670 N N . VAL B 1 234 ? 33.455 -13.083 38.166 1.00 10.18 231 VAL B N 1
ATOM 4671 C CA . VAL B 1 234 ? 34.135 -11.872 38.634 1.00 10.97 231 VAL B CA 1
ATOM 4672 C C . VAL B 1 234 ? 35.556 -12.226 39.095 1.00 10.82 231 VAL B C 1
ATOM 4673 O O . VAL B 1 234 ? 36.528 -11.541 38.747 1.00 12.06 231 VAL B O 1
ATOM 4677 N N . ALA B 1 235 ? 35.675 -13.293 39.891 1.00 10.86 232 ALA B N 1
ATOM 4678 C CA . ALA B 1 235 ? 36.979 -13.669 40.422 1.00 11.22 232 ALA B CA 1
ATOM 4679 C C . ALA B 1 235 ? 37.960 -13.980 39.291 1.00 11.19 232 ALA B C 1
ATOM 4680 O O . ALA B 1 235 ? 39.139 -13.598 39.336 1.00 11.97 232 ALA B O 1
ATOM 4682 N N . ALA B 1 236 ? 37.474 -14.693 38.276 1.00 11.00 233 ALA B N 1
ATOM 4683 C CA . ALA B 1 236 ? 38.359 -15.095 37.172 1.00 11.30 233 ALA B CA 1
ATOM 4684 C C . ALA B 1 236 ? 38.881 -13.854 36.435 1.00 11.26 233 ALA B C 1
ATOM 4685 O O . ALA B 1 236 ? 40.044 -13.798 36.036 1.00 11.98 233 ALA B O 1
ATOM 4687 N N . MET B 1 237 ? 38.016 -12.851 36.256 1.00 10.94 234 MET B N 1
ATOM 4688 C CA . MET B 1 237 ? 38.413 -11.668 35.507 1.00 11.24 234 MET B CA 1
ATOM 4689 C C . MET B 1 237 ? 39.299 -10.745 36.354 1.00 11.24 234 MET B C 1
ATOM 4690 O O . MET B 1 237 ? 40.206 -10.116 35.814 1.00 11.86 234 MET B O 1
ATOM 4695 N N A ARG B 1 238 ? 39.043 -10.692 37.666 0.50 11.19 235 ARG B N 1
ATOM 4696 N N B ARG B 1 238 ? 39.050 -10.670 37.668 0.50 11.06 235 ARG B N 1
ATOM 4697 C CA A ARG B 1 238 ? 39.920 -9.958 38.577 0.50 12.02 235 ARG B CA 1
ATOM 4698 C CA B ARG B 1 238 ? 39.982 -9.922 38.516 0.50 11.92 235 ARG B CA 1
ATOM 4699 C C A ARG B 1 238 ? 41.334 -10.564 38.511 0.50 12.68 235 ARG B C 1
ATOM 4700 C C B ARG B 1 238 ? 41.368 -10.565 38.426 0.50 12.43 235 ARG B C 1
ATOM 4701 O O A ARG B 1 238 ? 42.332 -9.840 38.505 0.50 14.09 235 ARG B O 1
ATOM 4702 O O B ARG B 1 238 ? 42.382 -9.870 38.321 0.50 13.12 235 ARG B O 1
ATOM 4717 N N . ALA B 1 239 ? 41.409 -11.901 38.453 1.00 12.43 236 ALA B N 1
ATOM 4718 C CA . ALA B 1 239 ? 42.698 -12.594 38.385 1.00 13.12 236 ALA B CA 1
ATOM 4719 C C . ALA B 1 239 ? 43.435 -12.232 37.079 1.00 14.06 236 ALA B C 1
ATOM 4720 O O . ALA B 1 239 ? 44.656 -12.204 37.050 1.00 15.20 236 ALA B O 1
ATOM 4722 N N A LYS B 1 240 ? 42.666 -11.937 36.023 0.50 14.16 237 LYS B N 1
ATOM 4723 N N B LYS B 1 240 ? 42.678 -11.955 36.011 0.50 14.54 237 LYS B N 1
ATOM 4724 C CA A LYS B 1 240 ? 43.225 -11.568 34.718 0.50 14.33 237 LYS B CA 1
ATOM 4725 C CA B LYS B 1 240 ? 43.269 -11.587 34.717 0.50 15.32 237 LYS B CA 1
ATOM 4726 C C A LYS B 1 240 ? 43.482 -10.056 34.617 0.50 15.21 237 LYS B C 1
ATOM 4727 C C B LYS B 1 240 ? 43.738 -10.126 34.699 0.50 16.87 237 LYS B C 1
ATOM 4728 O O A LYS B 1 240 ? 43.672 -9.533 33.520 0.50 15.08 237 LYS B O 1
ATOM 4729 O O B LYS B 1 240 ? 44.355 -9.698 33.721 0.50 16.75 237 LYS B O 1
ATOM 4740 N N . GLY B 1 241 ? 43.449 -9.363 35.760 1.00 14.72 238 GLY B N 1
ATOM 4741 C CA . GLY B 1 241 ? 43.875 -7.959 35.833 1.00 15.94 238 GLY B CA 1
ATOM 4742 C C . GLY B 1 241 ? 42.795 -6.934 35.547 1.00 14.54 238 GLY B C 1
ATOM 4743 O O . GLY B 1 241 ? 43.096 -5.752 35.468 1.00 16.19 238 GLY B O 1
ATOM 4744 N N . VAL B 1 242 ? 41.537 -7.362 35.408 1.00 12.93 239 VAL B N 1
ATOM 4745 C CA . VAL B 1 242 ? 40.466 -6.395 35.199 1.00 12.63 239 VAL B CA 1
ATOM 4746 C C . VAL B 1 242 ? 40.061 -5.808 36.557 1.00 11.69 239 VAL B C 1
ATOM 4747 O O . VAL B 1 242 ? 39.951 -6.534 37.536 1.00 12.82 239 VAL B O 1
ATOM 4751 N N . GLU B 1 243 ? 39.827 -4.492 36.591 1.00 11.97 240 GLU B N 1
ATOM 4752 C CA . GLU B 1 243 ? 39.349 -3.819 37.795 1.00 12.35 240 GLU B CA 1
ATOM 4753 C C . GLU B 1 243 ? 37.831 -4.023 37.855 1.00 11.63 240 GLU B C 1
ATOM 4754 O O . GLU B 1 243 ? 37.056 -3.148 37.449 1.00 14.14 240 GLU B O 1
ATOM 4760 N N . VAL B 1 244 ? 37.434 -5.206 38.332 1.00 11.24 241 VAL B N 1
ATOM 4761 C CA . VAL B 1 244 ? 36.048 -5.594 38.358 1.00 11.08 241 VAL B CA 1
ATOM 4762 C C . VAL B 1 244 ? 35.663 -6.059 39.767 1.00 11.10 241 VAL B C 1
ATOM 4763 O O . VAL B 1 244 ? 36.435 -6.700 40.454 1.00 13.50 241 VAL B O 1
ATOM 4767 N N A THR B 1 245 ? 34.433 -5.710 40.154 0.60 10.51 242 THR B N 1
ATOM 4768 N N B THR B 1 245 ? 34.440 -5.740 40.183 0.40 10.54 242 THR B N 1
ATOM 4769 C CA A THR B 1 245 ? 33.864 -6.041 41.450 0.60 11.37 242 THR B CA 1
ATOM 4770 C CA B THR B 1 245 ? 33.991 -6.214 41.473 0.40 11.08 242 THR B CA 1
ATOM 4771 C C A THR B 1 245 ? 32.464 -6.618 41.281 0.60 10.46 242 THR B C 1
ATOM 4772 C C B THR B 1 245 ? 32.499 -6.541 41.369 0.40 10.66 242 THR B C 1
ATOM 4773 O O A THR B 1 245 ? 31.757 -6.294 40.327 0.60 10.02 242 THR B O 1
ATOM 4774 O O B THR B 1 245 ? 31.777 -6.014 40.517 0.40 10.59 242 THR B O 1
ATOM 4781 N N . GLY B 1 246 ? 32.068 -7.443 42.245 1.00 11.65 243 GLY B N 1
ATOM 4782 C CA . GLY B 1 246 ? 30.719 -7.937 42.268 1.00 11.29 243 GLY B CA 1
ATOM 4783 C C . GLY B 1 246 ? 30.688 -9.355 42.799 1.00 11.39 243 GLY B C 1
ATOM 4784 O O . GLY B 1 246 ? 31.734 -9.878 43.173 1.00 12.57 243 GLY B O 1
ATOM 4785 N N . PRO B 1 247 ? 29.496 -9.949 42.833 1.00 11.10 244 PRO B N 1
ATOM 4786 C CA . PRO B 1 247 ? 28.232 -9.379 42.400 1.00 10.66 244 PRO B CA 1
ATOM 4787 C C . PRO B 1 247 ? 27.777 -8.247 43.329 1.00 10.97 244 PRO B C 1
ATOM 4788 O O . PRO B 1 247 ? 28.048 -8.277 44.527 1.00 12.97 244 PRO B O 1
ATOM 4792 N N . CYS B 1 248 ? 27.060 -7.288 42.759 1.00 10.44 245 CYS B N 1
ATOM 4793 C CA . CYS B 1 248 ? 26.562 -6.121 43.458 1.00 10.26 245 CYS B CA 1
ATOM 4794 C C . CYS B 1 248 ? 25.039 -6.143 43.487 1.00 10.64 245 CYS B C 1
ATOM 4795 O O . CYS B 1 248 ? 24.408 -6.467 42.488 1.00 11.42 245 CYS B O 1
ATOM 4798 N N . PRO B 1 249 ? 24.389 -5.754 44.607 1.00 11.73 246 PRO B N 1
ATOM 4799 C CA . PRO B 1 249 ? 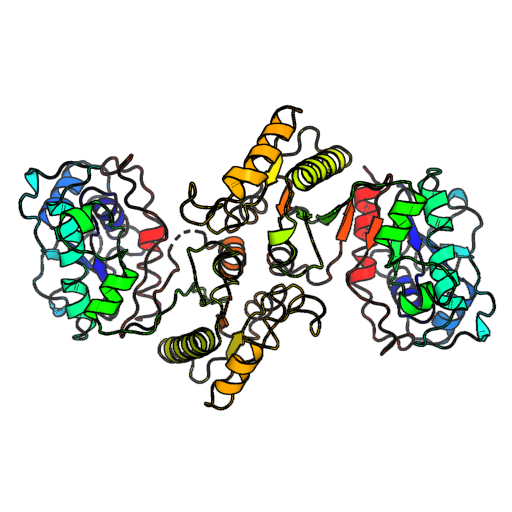22.928 -5.659 44.636 1.00 11.79 246 PRO B CA 1
ATOM 4800 C C . PRO B 1 249 ? 22.413 -4.856 43.447 1.00 11.49 246 PRO B C 1
ATOM 4801 O O . PRO B 1 249 ? 22.835 -3.720 43.218 1.00 11.45 246 PRO B O 1
ATOM 4805 N N . PRO B 1 250 ? 21.486 -5.420 42.648 1.00 11.04 247 PRO B N 1
ATOM 4806 C CA . PRO B 1 250 ? 21.017 -4.698 41.475 1.00 11.18 247 PRO B CA 1
ATOM 4807 C C . PRO B 1 250 ? 20.444 -3.313 41.779 1.00 11.39 247 PRO B C 1
ATOM 4808 O O . PRO B 1 250 ? 20.605 -2.399 40.965 1.00 12.04 247 PRO B O 1
ATOM 4812 N N . ASP B 1 251 ? 19.776 -3.168 42.928 1.00 11.61 248 ASP B N 1
ATOM 4813 C CA . ASP B 1 251 ? 19.108 -1.893 43.170 1.00 12.75 248 ASP B CA 1
ATOM 4814 C C . ASP B 1 251 ? 20.054 -0.792 43.657 1.00 14.26 248 ASP B C 1
ATOM 4815 O O . ASP B 1 251 ? 19.618 0.342 43.794 1.00 17.84 248 ASP B O 1
ATOM 4820 N N . THR B 1 252 ? 21.324 -1.108 43.905 1.00 11.93 249 THR B N 1
ATOM 4821 C CA . THR B 1 252 ? 22.258 -0.036 44.229 1.00 12.93 249 THR B CA 1
ATOM 4822 C C . THR B 1 252 ? 23.391 0.119 43.204 1.00 11.83 249 THR B C 1
ATOM 4823 O O . THR B 1 252 ? 23.984 1.188 43.143 1.00 14.13 249 THR B O 1
ATOM 4827 N N . VAL B 1 253 ? 23.672 -0.910 42.403 1.00 11.42 250 VAL B N 1
ATOM 4828 C CA . VAL B 1 253 ? 24.882 -0.860 41.563 1.00 10.93 250 VAL B CA 1
ATOM 4829 C C . VAL B 1 253 ? 24.774 0.206 40.462 1.00 11.10 250 VAL B C 1
ATOM 4830 O O . VAL B 1 253 ? 25.778 0.852 40.146 1.00 11.61 250 VAL B O 1
ATOM 4834 N N . PHE B 1 254 ? 23.591 0.364 39.856 1.00 11.40 251 PHE B N 1
ATOM 4835 C CA . PHE B 1 254 ? 23.452 1.367 38.789 1.00 11.45 251 PHE B CA 1
ATOM 4836 C C . PHE B 1 254 ? 23.562 2.768 39.388 1.00 12.56 251 PHE B C 1
ATOM 4837 O O . PHE B 1 254 ? 24.130 3.675 38.779 1.00 13.54 251 PHE B O 1
ATOM 4845 N N A MET B 1 255 ? 22.990 2.923 40.583 0.50 13.72 252 MET B N 1
ATOM 4846 N N B MET B 1 255 ? 23.006 2.933 40.591 0.50 14.14 252 MET B N 1
ATOM 4847 C CA A MET B 1 255 ? 23.072 4.160 41.335 0.50 15.36 252 MET B CA 1
ATOM 4848 C CA B MET B 1 255 ? 23.081 4.202 41.306 0.50 15.93 252 MET B CA 1
ATOM 4849 C C A MET B 1 255 ? 24.550 4.506 41.578 0.50 14.63 252 MET B C 1
ATOM 4850 C C B MET B 1 255 ? 24.552 4.529 41.621 0.50 15.12 252 MET B C 1
ATOM 4851 O O A MET B 1 255 ? 24.983 5.628 41.302 0.50 16.56 252 MET B O 1
ATOM 4852 O O B MET B 1 255 ? 24.986 5.667 41.430 0.50 17.44 252 MET B O 1
ATOM 4861 N N . GLN B 1 256 ? 25.319 3.517 42.054 1.00 14.36 253 GLN B N 1
ATOM 4862 C CA . GLN B 1 256 ? 26.762 3.690 42.364 1.00 14.84 253 GLN B CA 1
ATOM 4863 C C . GLN B 1 256 ? 27.516 4.117 41.092 1.00 14.41 253 GLN B C 1
ATOM 4864 O O . GLN B 1 256 ? 28.343 5.027 41.125 1.00 16.17 253 GLN B O 1
ATOM 4870 N N . CYS B 1 257 ? 27.221 3.468 39.964 1.00 13.82 254 CYS B N 1
ATOM 4871 C CA . CYS B 1 257 ? 27.880 3.824 38.704 1.00 13.57 254 CYS B CA 1
ATOM 4872 C C . CYS B 1 257 ? 27.541 5.274 38.327 1.00 14.10 254 CYS B C 1
ATOM 4873 O O . CYS B 1 257 ? 28.415 6.064 37.995 1.00 15.67 254 CYS B O 1
ATOM 4876 N N . HIS B 1 258 ? 26.262 5.626 38.452 1.00 14.33 255 HIS B N 1
ATOM 4877 C CA . HIS B 1 258 ? 25.782 6.953 38.129 1.00 15.64 255 HIS B CA 1
ATOM 4878 C C . HIS B 1 258 ? 26.463 8.022 38.995 1.00 18.00 255 HIS B C 1
ATOM 4879 O O . HIS B 1 258 ? 26.679 9.143 38.522 1.00 20.51 255 HIS B O 1
ATOM 4886 N N A GLU B 1 259 ? 26.806 7.646 40.237 0.60 16.83 256 GLU B N 1
ATOM 4887 N N B GLU B 1 259 ? 26.793 7.690 40.249 0.40 17.84 256 GLU B N 1
ATOM 4888 C CA A GLU B 1 259 ? 27.459 8.537 41.211 0.60 19.77 256 GLU B CA 1
ATOM 4889 C CA B GLU B 1 259 ? 27.430 8.694 41.104 0.40 21.26 256 GLU B CA 1
ATOM 4890 C C A GLU B 1 259 ? 28.981 8.573 41.006 0.60 19.46 256 GLU B C 1
ATOM 4891 C C B GLU B 1 259 ? 28.940 8.757 40.815 0.40 20.91 256 GLU B C 1
ATOM 4892 O O A GLU B 1 259 ? 29.687 9.245 41.753 0.60 22.54 256 GLU B O 1
ATOM 4893 O O B GLU B 1 259 ? 29.603 9.683 41.279 0.40 23.04 256 GLU B O 1
ATOM 4904 N N . GLY B 1 260 ? 29.473 7.807 40.026 1.00 19.42 257 GLY B N 1
ATOM 4905 C CA . GLY B 1 260 ? 30.899 7.823 39.636 1.00 20.88 257 GLY B CA 1
ATOM 4906 C C . GLY B 1 260 ? 31.785 6.781 40.306 1.00 18.03 257 GLY B C 1
ATOM 4907 O O . GLY B 1 260 ? 32.988 6.840 40.154 1.00 22.04 257 GLY B O 1
ATOM 4908 N N A MET B 1 261 ? 31.196 5.812 41.022 0.50 16.64 258 MET B N 1
ATOM 4909 N N B MET B 1 261 ? 31.179 5.798 40.974 0.50 16.86 258 MET B N 1
ATOM 4910 C CA A MET B 1 261 ? 32.001 4.770 41.697 0.50 16.06 258 MET B CA 1
ATOM 4911 C CA B MET B 1 261 ? 31.929 4.772 41.690 0.50 16.51 258 MET B CA 1
ATOM 4912 C C A MET B 1 261 ? 32.564 3.789 40.659 0.50 15.18 258 MET B C 1
ATOM 4913 C C B MET B 1 261 ? 32.481 3.723 40.712 0.50 15.85 258 MET B C 1
ATOM 4914 O O A MET B 1 261 ? 33.620 3.188 40.871 0.50 15.89 258 MET B O 1
ATOM 4915 O O B MET B 1 261 ? 33.421 2.989 41.033 0.50 16.11 258 MET B O 1
ATOM 4924 N N . TYR B 1 262 ? 31.852 3.643 39.536 1.00 13.05 259 TYR B N 1
ATOM 4925 C CA . TYR B 1 262 ? 32.239 2.724 38.483 1.00 13.02 259 TYR B CA 1
ATOM 4926 C C . TYR B 1 262 ? 32.074 3.432 37.147 1.00 11.75 259 TYR B C 1
ATOM 4927 O O . TYR B 1 262 ? 31.296 4.386 37.054 1.00 14.23 259 TYR B O 1
ATOM 4936 N N . ASP B 1 263 ? 32.747 2.902 36.122 1.00 12.18 260 ASP B N 1
ATOM 4937 C CA . ASP B 1 263 ? 32.608 3.427 34.764 1.00 11.74 260 ASP B CA 1
ATOM 4938 C C . ASP B 1 263 ? 31.494 2.701 34.005 1.00 11.77 260 ASP B C 1
ATOM 4939 O O . ASP B 1 263 ? 30.863 3.294 33.123 1.00 13.46 260 ASP B O 1
ATOM 4944 N N . MET B 1 264 ? 31.256 1.428 34.333 1.00 10.74 261 MET B N 1
ATOM 4945 C CA . MET B 1 264 ? 30.238 0.645 33.628 1.00 10.67 261 MET B CA 1
ATOM 4946 C C . MET B 1 264 ? 29.763 -0.488 34.533 1.00 10.07 261 MET B C 1
ATOM 4947 O O . MET B 1 264 ? 30.530 -1.013 35.353 1.00 11.11 261 MET B O 1
ATOM 4952 N N . VAL B 1 265 ? 28.486 -0.846 34.357 1.00 9.53 262 VAL B N 1
ATOM 4953 C CA . VAL B 1 265 ? 27.902 -1.969 35.032 1.00 9.38 262 VAL B CA 1
ATOM 4954 C C . VAL B 1 265 ? 27.611 -3.065 34.009 1.00 8.71 262 VAL B C 1
ATOM 4955 O O . VAL B 1 265 ? 27.063 -2.777 32.923 1.00 9.45 262 VAL B O 1
ATOM 4959 N N . VAL B 1 266 ? 27.924 -4.308 34.377 1.00 8.86 263 VAL B N 1
ATOM 4960 C CA . VAL B 1 266 ? 27.509 -5.478 33.626 1.00 8.95 263 VAL B CA 1
ATOM 4961 C C . VAL B 1 266 ? 26.135 -5.892 34.178 1.00 8.81 263 VAL B C 1
ATOM 4962 O O . VAL B 1 266 ? 26.032 -6.380 35.321 1.00 9.11 263 VAL B O 1
ATOM 4966 N N . ALA B 1 267 ? 25.088 -5.643 33.384 1.00 8.94 264 ALA B N 1
ATOM 4967 C CA . ALA B 1 267 ? 23.713 -5.991 33.704 1.00 8.69 264 ALA B CA 1
ATOM 4968 C C . ALA B 1 267 ? 23.462 -7.434 33.269 1.00 8.68 264 ALA B C 1
ATOM 4969 O O . ALA B 1 267 ? 23.875 -7.853 32.186 1.00 9.99 264 ALA B O 1
ATOM 4971 N N . MET B 1 268 ? 22.712 -8.164 34.088 1.00 8.79 265 MET B N 1
ATOM 4972 C CA . MET B 1 268 ? 22.452 -9.570 33.815 1.00 9.02 265 MET B CA 1
ATOM 4973 C C . MET B 1 268 ? 21.377 -9.780 32.733 1.00 10.36 265 MET B C 1
ATOM 4974 O O . MET B 1 268 ? 21.404 -10.811 32.066 1.00 13.22 265 MET B O 1
ATOM 4979 N N . TYR B 1 269 ? 20.438 -8.841 32.585 1.00 9.49 266 TYR B N 1
ATOM 4980 C CA . TYR B 1 269 ? 19.329 -9.026 31.659 1.00 10.36 266 TYR B CA 1
ATOM 4981 C C . TYR B 1 269 ? 18.884 -7.660 31.143 1.00 9.80 266 TYR B C 1
ATOM 4982 O O . TYR B 1 269 ? 19.178 -6.618 31.743 1.00 10.52 266 TYR B O 1
ATOM 4991 N N . HIS B 1 270 ? 18.146 -7.699 30.029 1.00 10.02 267 HIS B N 1
ATOM 4992 C CA . HIS B 1 270 ? 17.710 -6.512 29.288 1.00 11.24 267 HIS B CA 1
ATOM 4993 C C . HIS B 1 270 ? 17.187 -5.418 30.215 1.00 10.57 267 HIS B C 1
ATOM 4994 O O . HIS B 1 270 ? 17.705 -4.287 30.230 1.00 11.23 267 HIS B O 1
ATOM 5001 N N . ASP B 1 271 ? 16.109 -5.728 30.946 1.00 10.53 268 ASP B N 1
ATOM 5002 C CA . ASP B 1 271 ? 15.450 -4.669 31.698 1.00 11.09 268 ASP B CA 1
ATOM 5003 C C . ASP B 1 271 ? 16.280 -4.180 32.887 1.00 9.80 268 ASP B C 1
ATOM 5004 O O . ASP B 1 271 ? 16.123 -3.037 33.294 1.00 10.23 268 ASP B O 1
ATOM 5009 N N . GLN B 1 272 ? 17.161 -5.028 33.426 1.00 10.42 269 GLN B N 1
ATOM 5010 C CA . GLN B 1 272 ? 17.984 -4.618 34.549 1.00 10.28 269 GLN B CA 1
ATOM 5011 C C . GLN B 1 272 ? 18.807 -3.384 34.161 1.00 10.64 269 GLN B C 1
ATOM 5012 O O . GLN B 1 272 ? 18.979 -2.467 34.953 1.00 11.84 269 GLN B O 1
ATOM 5018 N N . GLY B 1 273 ? 19.312 -3.391 32.926 1.00 11.22 270 GLY B N 1
ATOM 5019 C CA . GLY B 1 273 ? 20.106 -2.283 32.417 1.00 11.29 270 GLY B CA 1
ATOM 5020 C C . GLY B 1 273 ? 19.285 -1.193 31.738 1.00 11.88 270 GLY B C 1
ATOM 5021 O O . GLY B 1 273 ? 19.609 -0.011 31.826 1.00 12.69 270 GLY B O 1
ATOM 5022 N N . HIS B 1 274 ? 18.205 -1.578 31.061 1.00 10.93 271 HIS B N 1
ATOM 5023 C CA . HIS B 1 274 ? 17.428 -0.613 30.292 1.00 11.30 271 HIS B CA 1
ATOM 5024 C C . HIS B 1 274 ? 16.542 0.275 31.179 1.00 11.90 271 HIS B C 1
ATOM 5025 O O . HIS B 1 274 ? 16.345 1.445 30.872 1.00 13.17 271 HIS B O 1
ATOM 5032 N N . ILE B 1 275 ? 15.997 -0.284 32.270 1.00 11.50 272 ILE B N 1
ATOM 5033 C CA . ILE B 1 275 ? 15.143 0.519 33.153 1.00 12.09 272 ILE B CA 1
ATOM 5034 C C . ILE B 1 275 ? 15.908 1.741 33.656 1.00 12.58 272 ILE B C 1
ATOM 5035 O O . ILE B 1 275 ? 15.426 2.860 33.520 1.00 13.71 272 ILE B O 1
ATOM 5040 N N . PRO B 1 276 ? 17.110 1.606 34.259 1.00 13.23 273 PRO B N 1
ATOM 5041 C CA . PRO B 1 276 ? 17.800 2.788 34.773 1.00 14.47 273 PRO B CA 1
ATOM 5042 C C . PRO B 1 276 ? 18.188 3.793 33.674 1.00 15.27 273 PRO B C 1
ATOM 5043 O O . PRO B 1 276 ? 18.039 5.005 33.866 1.00 16.98 273 PRO B O 1
ATOM 5047 N N . LEU B 1 277 ? 18.624 3.298 32.515 1.00 16.64 274 LEU B N 1
ATOM 5048 C CA . LEU B 1 277 ? 19.040 4.231 31.450 1.00 19.05 274 LEU B CA 1
ATOM 5049 C C . LEU B 1 277 ? 17.871 5.086 30.953 1.00 21.06 274 LEU B C 1
ATOM 5050 O O . LEU B 1 277 ? 18.011 6.296 30.766 1.00 24.69 274 LEU B O 1
ATOM 5055 N N . LYS B 1 278 ? 16.720 4.458 30.727 1.00 19.19 275 LYS B N 1
ATOM 5056 C CA . LYS B 1 278 ? 15.598 5.187 30.156 1.00 22.46 275 LYS B CA 1
ATOM 5057 C C . LYS B 1 278 ? 14.947 6.111 31.195 1.00 21.03 275 LYS B C 1
ATOM 5058 O O . LYS B 1 278 ? 14.355 7.111 30.826 1.00 22.39 275 LYS B O 1
ATOM 5064 N N . LEU B 1 279 ? 15.099 5.808 32.486 1.00 19.71 276 LEU B N 1
ATOM 5065 C CA . LEU B 1 279 ? 14.529 6.667 33.521 1.00 19.83 276 LEU B CA 1
ATOM 5066 C C . LEU B 1 279 ? 15.277 8.007 33.551 1.00 23.05 276 LEU B C 1
ATOM 5067 O O . LEU B 1 279 ? 14.713 9.039 33.893 1.00 27.25 276 LEU B O 1
ATOM 5072 N N . LEU B 1 280 ? 16.570 7.966 33.225 1.00 23.70 277 LEU B N 1
ATOM 5073 C CA . LEU B 1 280 ? 17.408 9.155 33.228 1.00 25.46 277 LEU B CA 1
ATOM 5074 C C . LEU B 1 280 ? 17.139 10.001 31.973 1.00 27.53 277 LEU B C 1
ATOM 5075 O O . LEU B 1 280 ? 17.841 10.980 31.739 1.00 29.23 277 LEU B O 1
ATOM 5080 N N . GLY B 1 281 ? 16.151 9.587 31.164 1.00 27.83 278 GLY B N 1
ATOM 5081 C CA . GLY B 1 281 ? 15.688 10.362 30.010 1.00 32.10 278 GLY B CA 1
ATOM 5082 C C . GLY B 1 281 ? 16.293 9.941 28.679 1.00 33.84 278 GLY B C 1
ATOM 5083 O O . GLY B 1 281 ? 16.116 10.644 27.686 1.00 37.48 278 GLY B O 1
ATOM 5084 N N . PHE B 1 282 ? 16.985 8.796 28.645 1.00 28.57 279 PHE B N 1
ATOM 5085 C CA . PHE B 1 282 ? 17.597 8.326 27.407 1.00 30.22 279 PHE B CA 1
ATOM 5086 C C . PHE B 1 282 ? 16.646 7.328 26.734 1.00 32.65 279 PHE B C 1
ATOM 5087 O O . PHE B 1 282 ? 16.852 6.121 26.798 1.00 34.89 279 PHE B O 1
ATOM 5095 N N . TYR B 1 283 ? 15.614 7.872 26.079 1.00 38.82 280 TYR B N 1
ATOM 5096 C CA . TYR B 1 283 ? 14.590 7.067 25.406 1.00 43.86 280 TYR B CA 1
ATOM 5097 C C . TYR B 1 283 ? 14.954 6.895 23.925 1.00 47.66 280 TYR B C 1
ATOM 5098 O O . TYR B 1 283 ? 16.080 7.183 23.509 1.00 60.99 280 TYR B O 1
ATOM 5107 N N . GLY B 1 285 ? 18.645 5.615 20.856 1.00 38.45 282 GLY B N 1
ATOM 5108 C CA . GLY B 1 285 ? 19.767 6.072 20.021 1.00 26.91 282 GLY B CA 1
ATOM 5109 C C . GLY B 1 285 ? 21.122 5.773 20.651 1.00 27.18 282 GLY B C 1
ATOM 5110 O O . GLY B 1 285 ? 22.153 5.883 19.986 1.00 34.59 282 GLY B O 1
ATOM 5111 N N . VAL B 1 286 ? 21.134 5.353 21.919 1.00 33.35 283 VAL B N 1
ATOM 5112 C CA . VAL B 1 286 ? 22.418 5.176 22.605 1.00 22.84 283 VAL B CA 1
ATOM 5113 C C . VAL B 1 286 ? 22.855 3.708 22.650 1.00 21.30 283 VAL B C 1
ATOM 5114 O O . VAL B 1 286 ? 23.716 3.369 23.522 1.00 21.39 283 VAL B O 1
ATOM 5118 N N . ASN B 1 287 ? 22.395 2.853 21.709 1.00 20.58 284 ASN B N 1
ATOM 5119 C CA . ASN B 1 287 ? 22.919 1.513 21.891 1.00 15.73 284 ASN B CA 1
ATOM 5120 C C . ASN B 1 287 ? 24.064 1.262 20.906 1.00 13.37 284 ASN B C 1
ATOM 5121 O O . ASN B 1 287 ? 24.070 1.676 19.735 1.00 14.09 284 ASN B O 1
ATOM 5126 N N . ILE B 1 288 ? 25.069 0.613 21.479 1.00 11.48 285 ILE B N 1
ATOM 5127 C CA . ILE B 1 288 ? 26.287 0.262 20.825 1.00 10.84 285 ILE B CA 1
ATOM 5128 C C . ILE B 1 288 ? 26.432 -1.252 20.818 1.00 10.84 285 ILE B C 1
ATOM 5129 O O . ILE B 1 288 ? 26.215 -1.920 21.826 1.00 12.10 285 ILE B O 1
ATOM 5134 N N . THR B 1 289 ? 26.863 -1.785 19.679 1.00 10.96 286 THR B N 1
ATOM 5135 C CA . THR B 1 289 ? 27.239 -3.189 19.629 1.00 11.04 286 THR B CA 1
ATOM 5136 C C . THR B 1 289 ? 28.732 -3.271 19.942 1.00 11.93 286 THR B C 1
ATOM 5137 O O . THR B 1 289 ? 29.546 -3.004 19.080 1.00 17.20 286 THR B O 1
ATOM 5141 N N . ALA B 1 290 ? 29.073 -3.603 21.186 1.00 10.33 287 ALA B N 1
ATOM 5142 C CA . ALA B 1 290 ? 30.457 -3.631 21.622 1.00 10.79 287 ALA B CA 1
ATOM 5143 C C . ALA B 1 290 ? 31.103 -4.970 21.275 1.00 10.45 287 ALA B C 1
ATOM 5144 O O . ALA B 1 290 ? 30.445 -6.003 21.270 1.00 11.56 287 ALA B O 1
ATOM 5146 N N . GLY B 1 291 ? 32.412 -4.922 21.007 1.00 10.34 288 GLY B N 1
ATOM 5147 C CA . GLY B 1 291 ? 33.182 -6.126 20.716 1.00 10.72 288 GLY B CA 1
ATOM 5148 C C . GLY B 1 291 ? 33.628 -6.232 19.275 1.00 10.86 288 GLY B C 1
ATOM 5149 O O . GLY B 1 291 ? 34.528 -7.027 18.962 1.00 11.51 288 GLY B O 1
ATOM 5150 N N . LEU B 1 292 ? 32.992 -5.469 18.387 1.00 11.50 289 LEU B N 1
ATOM 5151 C CA . LEU B 1 292 ? 33.419 -5.453 16.993 1.00 12.24 289 LEU B CA 1
ATOM 5152 C C . LEU B 1 292 ? 34.722 -4.669 16.906 1.00 12.85 289 LEU B C 1
ATOM 5153 O O . LEU B 1 292 ? 35.063 -3.936 17.830 1.00 13.88 289 LEU B O 1
ATOM 5158 N N . PRO B 1 293 ? 35.472 -4.743 15.780 1.00 12.59 290 PRO B N 1
ATOM 5159 C CA . PRO B 1 293 ? 36.730 -3.999 15.666 1.00 13.42 290 PRO B CA 1
ATOM 5160 C C . PRO B 1 293 ? 36.555 -2.476 15.572 1.00 13.95 290 PRO B C 1
ATOM 5161 O O . PRO B 1 293 ? 37.538 -1.743 15.656 1.00 18.72 290 PRO B O 1
ATOM 5165 N N . PHE B 1 294 ? 35.316 -2.027 15.372 1.00 11.68 291 PHE B N 1
ATOM 5166 C CA . PHE B 1 294 ? 34.958 -0.614 15.302 1.00 12.12 291 PHE B CA 1
ATOM 5167 C C . PHE B 1 294 ? 33.628 -0.426 16.046 1.00 11.87 291 PHE B C 1
ATOM 5168 O O . PHE B 1 294 ? 32.894 -1.371 16.245 1.00 12.20 291 PHE B O 1
ATOM 5176 N N . ILE B 1 295 ? 33.343 0.815 16.422 1.00 12.46 292 ILE B N 1
ATOM 5177 C CA . ILE B 1 295 ? 32.080 1.174 17.052 1.00 13.67 292 ILE B CA 1
ATOM 5178 C C . ILE B 1 295 ? 30.938 1.127 16.035 1.00 11.53 292 ILE B C 1
ATOM 5179 O O . ILE B 1 295 ? 31.051 1.657 14.929 1.00 11.31 292 ILE B O 1
ATOM 5184 N N . ARG B 1 296 ? 29.828 0.508 16.438 1.00 10.75 293 ARG B N 1
ATOM 5185 C CA . ARG B 1 296 ? 28.588 0.538 15.703 1.00 9.66 293 ARG B CA 1
ATOM 5186 C C . ARG B 1 296 ? 27.483 0.975 16.657 1.00 9.78 293 ARG B C 1
ATOM 5187 O O . ARG B 1 296 ? 27.340 0.416 17.743 1.00 10.40 293 ARG B O 1
ATOM 5195 N N . THR B 1 297 ? 26.741 1.998 16.238 1.00 9.93 294 THR B N 1
ATOM 5196 C CA . THR B 1 297 ? 25.588 2.480 16.948 1.00 10.77 294 THR B CA 1
ATOM 5197 C C . THR B 1 297 ? 24.320 2.207 16.128 1.00 11.72 294 THR B C 1
ATOM 5198 O O . THR B 1 297 ? 24.380 1.913 14.925 1.00 11.89 294 THR B O 1
ATOM 5202 N N A SER B 1 298 ? 23.176 2.344 16.796 0.60 13.68 295 SER B N 1
ATOM 5203 N N B SER B 1 298 ? 23.171 2.280 16.815 0.40 13.49 295 SER B N 1
ATOM 5204 C CA A SER B 1 298 ? 21.850 2.196 16.201 0.60 15.59 295 SER B CA 1
ATOM 5205 C CA B SER B 1 298 ? 21.835 2.062 16.234 0.40 15.45 295 SER B CA 1
ATOM 5206 C C A SER B 1 298 ? 20.803 2.760 17.172 0.60 19.17 295 SER B C 1
ATOM 5207 C C B SER B 1 298 ? 20.744 2.500 17.228 0.40 18.85 295 SER B C 1
ATOM 5208 O O A SER B 1 298 ? 21.114 3.102 18.300 0.60 21.65 295 SER B O 1
ATOM 5209 O O B SER B 1 298 ? 20.964 2.499 18.438 0.40 16.93 295 SER B O 1
ATOM 5214 N N . ALA B 1 299 ? 19.557 2.831 16.695 1.00 23.85 296 ALA B N 1
ATOM 5215 C CA . ALA B 1 299 ? 18.367 3.216 17.485 1.00 27.87 296 ALA B CA 1
ATOM 5216 C C . ALA B 1 299 ? 17.530 1.944 17.660 1.00 30.22 296 ALA B C 1
ATOM 5217 O O . ALA B 1 299 ? 17.679 1.000 16.883 1.00 39.44 296 ALA B O 1
ATOM 5219 N N A ASP B 1 300 ? 16.629 1.923 18.649 0.50 37.78 297 ASP B N 1
ATOM 5220 N N B ASP B 1 300 ? 16.628 1.984 18.647 0.50 36.72 297 ASP B N 1
ATOM 5221 C CA A ASP B 1 300 ? 15.847 0.701 18.955 0.50 43.83 297 ASP B CA 1
ATOM 5222 C CA B ASP B 1 300 ? 15.804 0.850 19.053 0.50 42.59 297 ASP B CA 1
ATOM 5223 C C A ASP B 1 300 ? 14.574 0.573 18.102 0.50 42.96 297 ASP B C 1
ATOM 5224 C C B ASP B 1 300 ? 14.476 0.785 18.287 0.50 44.03 297 ASP B C 1
ATOM 5225 O O A ASP B 1 300 ? 13.817 -0.383 18.288 0.50 44.43 297 ASP B O 1
ATOM 5226 O O B ASP B 1 300 ? 13.560 0.093 18.738 0.50 56.48 297 ASP B O 1
ATOM 5235 N N . HIS B 1 301 ? 14.351 1.492 17.155 1.00 41.98 298 HIS B N 1
ATOM 5236 C CA . HIS B 1 301 ? 13.101 1.427 16.363 1.00 39.43 298 HIS B CA 1
ATOM 5237 C C . HIS B 1 301 ? 13.294 0.586 15.092 1.00 34.13 298 HIS B C 1
ATOM 5238 O O . HIS B 1 301 ? 14.421 0.316 14.653 1.00 39.45 298 HIS B O 1
ATOM 5245 N N . GLY B 1 302 ? 12.154 0.173 14.527 1.00 31.22 299 GLY B N 1
ATOM 5246 C CA . GLY B 1 302 ? 12.070 -0.668 13.349 1.00 24.16 299 GLY B CA 1
ATOM 5247 C C . GLY B 1 302 ? 11.923 0.153 12.080 1.00 19.66 299 GLY B C 1
ATOM 5248 O O . GLY B 1 302 ? 12.085 1.371 12.098 1.00 20.34 299 GLY B O 1
ATOM 5249 N N . THR B 1 303 ? 11.588 -0.533 10.982 1.00 19.01 300 THR B N 1
ATOM 5250 C CA . THR B 1 303 ? 11.461 0.094 9.661 1.00 16.89 300 THR B CA 1
ATOM 5251 C C . THR B 1 303 ? 10.181 0.931 9.514 1.00 18.48 300 THR B C 1
ATOM 5252 O O . THR B 1 303 ? 10.084 1.724 8.577 1.00 18.31 300 THR B O 1
ATOM 5256 N N . ALA B 1 304 ? 9.202 0.726 10.402 1.00 19.26 301 ALA B N 1
ATOM 5257 C CA . ALA B 1 304 ? 7.954 1.513 10.423 1.00 20.19 301 ALA B CA 1
ATOM 5258 C C . ALA B 1 304 ? 7.319 1.609 9.028 1.00 20.68 301 ALA B C 1
ATOM 5259 O O . ALA B 1 304 ? 6.967 2.697 8.566 1.00 21.23 301 ALA B O 1
ATOM 5261 N N . PHE B 1 305 ? 7.149 0.452 8.385 1.00 20.94 302 PHE B N 1
ATOM 5262 C CA . PHE B 1 305 ? 6.551 0.373 7.046 1.00 21.46 302 PHE B CA 1
ATOM 5263 C C . PHE B 1 305 ? 5.178 1.071 7.006 1.00 23.59 302 PHE B C 1
ATOM 5264 O O . PHE B 1 305 ? 4.802 1.630 5.980 1.00 24.43 302 PHE B O 1
ATOM 5272 N N . ASP B 1 306 ? 4.445 1.071 8.128 1.00 24.76 303 ASP B N 1
ATOM 5273 C CA . ASP B 1 306 ? 3.084 1.648 8.146 1.00 28.02 303 ASP B CA 1
ATOM 5274 C C . ASP B 1 306 ? 3.098 3.160 7.861 1.00 27.22 303 ASP B C 1
ATOM 5275 O O . ASP B 1 306 ? 2.103 3.696 7.363 1.00 30.33 303 ASP B O 1
ATOM 5280 N N . ILE B 1 307 ? 4.206 3.842 8.172 1.00 25.91 304 ILE B N 1
ATOM 5281 C CA . ILE B 1 307 ? 4.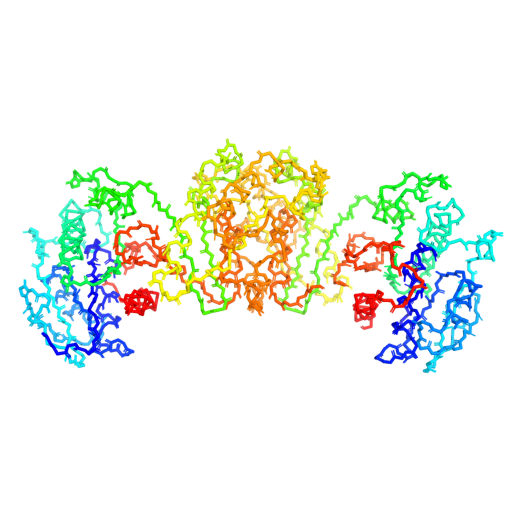312 5.288 7.967 1.00 25.21 304 ILE B CA 1
ATOM 5282 C C . ILE B 1 307 ? 5.475 5.643 7.025 1.00 22.40 304 ILE B C 1
ATOM 5283 O O . ILE B 1 307 ? 5.741 6.811 6.815 1.00 22.19 304 ILE B O 1
ATOM 5288 N N . ALA B 1 308 ? 6.167 4.641 6.474 1.00 22.31 305 ALA B N 1
ATOM 5289 C CA . ALA B 1 308 ? 7.335 4.925 5.618 1.00 20.37 305 ALA B CA 1
ATOM 5290 C C . ALA B 1 308 ? 6.953 5.812 4.425 1.00 20.77 305 ALA B C 1
ATOM 5291 O O . ALA B 1 308 ? 5.929 5.607 3.774 1.00 22.30 305 ALA B O 1
ATOM 5293 N N . TRP B 1 309 ? 7.828 6.785 4.149 1.00 20.25 306 TRP B N 1
ATOM 5294 C CA . TRP B 1 309 ? 7.752 7.690 3.001 1.00 19.41 306 TRP B CA 1
ATOM 5295 C C . TRP B 1 309 ? 6.590 8.687 3.135 1.00 22.10 306 TRP B C 1
ATOM 5296 O O . TRP B 1 309 ? 6.150 9.227 2.121 1.00 23.19 306 TRP B O 1
ATOM 5307 N N . THR B 1 310 ? 6.157 8.975 4.377 1.00 23.01 307 THR B N 1
ATOM 5308 C CA . THR B 1 310 ? 5.075 9.962 4.624 1.00 25.12 307 THR B CA 1
ATOM 5309 C C . THR B 1 310 ? 5.601 11.184 5.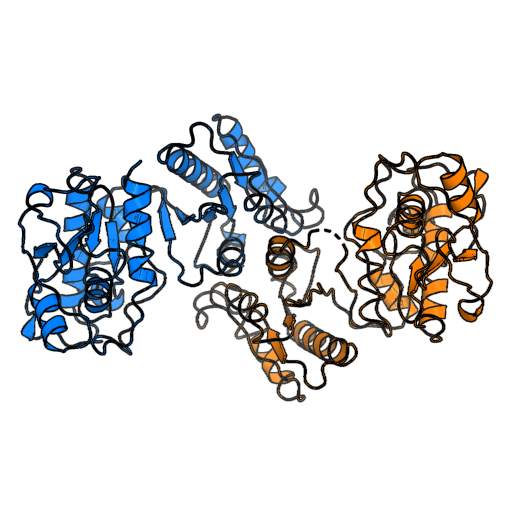396 1.00 25.48 307 THR B C 1
ATOM 5310 O O . THR B 1 310 ? 4.882 12.175 5.541 1.00 28.82 307 THR B O 1
ATOM 5314 N N . GLY B 1 311 ? 6.833 11.098 5.909 1.00 26.15 308 GLY B N 1
ATOM 5315 C CA . GLY B 1 311 ? 7.466 12.189 6.660 1.00 26.21 308 GLY B CA 1
ATOM 5316 C C . GLY B 1 311 ? 6.999 12.291 8.110 1.00 28.64 308 GLY B C 1
ATOM 5317 O O . GLY B 1 311 ? 7.310 13.273 8.782 1.00 32.87 308 GLY B O 1
ATOM 5318 N N . LYS B 1 312 ? 6.295 11.263 8.604 1.00 27.64 309 LYS B N 1
ATOM 5319 C CA . LYS B 1 312 ? 5.780 11.275 9.980 1.00 28.01 309 LYS B CA 1
ATOM 5320 C C . LYS B 1 312 ? 6.789 10.691 10.981 1.00 29.35 309 LYS B C 1
ATOM 5321 O O . LYS B 1 312 ? 6.789 11.075 12.147 1.00 31.58 309 LYS B O 1
ATOM 5327 N N . ALA B 1 313 ? 7.654 9.784 10.527 1.00 29.56 310 ALA B N 1
ATOM 5328 C CA . ALA B 1 313 ? 8.609 9.158 11.446 1.00 28.45 310 ALA B CA 1
ATOM 5329 C C . ALA B 1 313 ? 9.581 10.201 12.010 1.00 27.57 310 ALA B C 1
ATOM 5330 O O . ALA B 1 313 ? 10.041 11.092 11.309 1.00 28.15 310 ALA B O 1
ATOM 5332 N N . LYS B 1 314 ? 9.867 10.074 13.309 1.00 30.39 311 LYS B N 1
ATOM 5333 C CA . LYS B 1 314 ? 10.794 10.948 14.014 1.00 28.79 311 LYS B CA 1
ATOM 5334 C C . LYS B 1 314 ? 12.233 10.532 13.688 1.00 24.84 311 LYS B C 1
ATOM 5335 O O . LYS B 1 314 ? 12.546 9.341 13.684 1.00 25.35 311 LYS B O 1
ATOM 5341 N N . SER B 1 315 ? 13.098 11.529 13.457 1.00 23.12 312 SER B N 1
ATOM 5342 C CA . SER B 1 315 ? 14.500 11.298 13.109 1.00 21.13 312 SER B CA 1
ATOM 5343 C C . SER B 1 315 ? 15.442 11.465 14.310 1.00 21.72 312 SER B C 1
ATOM 5344 O O . SER B 1 315 ? 16.644 11.255 14.170 1.00 20.86 312 SER B O 1
ATOM 5347 N N . GLU B 1 316 ? 14.904 11.811 15.480 1.00 22.96 313 GLU B N 1
ATOM 5348 C CA . GLU B 1 316 ? 15.757 12.125 16.620 1.00 24.03 313 GLU B CA 1
ATOM 5349 C C . GLU B 1 316 ? 16.655 10.940 17.008 1.00 22.22 313 GLU B C 1
ATOM 5350 O O . GLU B 1 316 ? 17.828 11.145 17.326 1.00 22.79 313 GLU B O 1
ATOM 5356 N N . SER B 1 317 ? 16.131 9.711 16.970 1.00 22.04 314 SER B N 1
ATOM 5357 C CA . SER B 1 317 ? 16.969 8.593 17.427 1.00 23.80 314 SER B CA 1
ATOM 5358 C C . SER B 1 317 ? 18.105 8.318 16.427 1.00 20.71 314 SER B C 1
ATOM 5359 O O . SER B 1 317 ? 19.210 7.957 16.833 1.00 19.35 314 SER B O 1
ATOM 5362 N N . MET B 1 318 ? 17.833 8.503 15.130 1.00 18.91 315 MET B N 1
ATOM 5363 C CA . MET B 1 318 ? 18.873 8.359 14.118 1.00 17.64 315 MET B CA 1
ATOM 5364 C C . MET B 1 318 ? 19.971 9.404 14.388 1.00 15.88 315 MET B C 1
ATOM 5365 O O . MET B 1 318 ? 21.154 9.092 14.418 1.00 15.10 315 MET B O 1
ATOM 5370 N N . ALA B 1 319 ? 19.559 10.655 14.622 1.00 16.16 316 ALA B N 1
ATOM 5371 C CA . ALA B 1 319 ? 20.513 11.734 14.866 1.00 15.90 316 ALA B CA 1
ATOM 5372 C C . ALA B 1 319 ? 21.334 11.443 16.129 1.00 16.57 316 ALA B C 1
ATOM 5373 O O . ALA B 1 319 ? 22.548 11.637 16.149 1.00 16.83 316 ALA B O 1
ATOM 5375 N N . THR B 1 320 ? 20.658 10.964 17.178 1.00 16.75 317 THR B N 1
ATOM 5376 C CA . THR B 1 320 ? 21.339 10.655 18.437 1.00 18.53 317 THR B CA 1
ATOM 5377 C C . THR B 1 320 ? 22.401 9.568 18.209 1.00 16.33 317 THR B C 1
ATOM 5378 O O . THR B 1 320 ? 23.511 9.653 18.751 1.00 17.38 317 THR B O 1
ATOM 5382 N N A SER B 1 321 ? 22.069 8.561 17.390 0.70 15.93 318 SER B N 1
ATOM 5383 N N B SER B 1 321 ? 22.043 8.561 17.414 0.30 16.03 318 SER B N 1
ATOM 5384 C CA A SER B 1 321 ? 23.000 7.436 17.129 0.70 15.07 318 SER B CA 1
ATOM 5385 C CA B SER B 1 321 ? 22.943 7.466 17.115 0.30 15.55 318 SER B CA 1
ATOM 5386 C C A SER B 1 321 ? 24.219 7.926 16.343 0.70 15.09 318 SER B C 1
ATOM 5387 C C B SER B 1 321 ? 24.201 7.993 16.414 0.30 15.11 318 SER B C 1
ATOM 5388 O O A SER B 1 321 ? 25.328 7.448 16.548 0.70 14.61 318 SER B O 1
ATOM 5389 O O B SER B 1 321 ? 25.320 7.635 16.776 0.30 15.01 318 SER B O 1
ATOM 5394 N N . ILE B 1 322 ? 23.995 8.878 15.434 1.00 14.14 319 ILE B N 1
ATOM 5395 C CA . ILE B 1 322 ? 25.092 9.438 14.650 1.00 14.61 319 ILE B CA 1
ATOM 5396 C C . ILE B 1 322 ? 25.980 10.285 15.564 1.00 15.17 319 ILE B C 1
ATOM 5397 O O . ILE B 1 322 ? 27.200 10.173 15.526 1.00 15.77 319 ILE B O 1
ATOM 5402 N N A GLU B 1 323 ? 25.337 11.128 16.379 0.50 16.03 320 GLU B N 1
ATOM 5403 N N B GLU B 1 323 ? 25.352 11.108 16.408 0.50 16.29 320 GLU B N 1
ATOM 5404 C CA A GLU B 1 323 ? 26.026 11.982 17.341 0.50 18.88 320 GLU B CA 1
ATOM 5405 C CA B GLU B 1 323 ? 26.124 11.964 17.286 0.50 18.89 320 GLU B CA 1
ATOM 5406 C C A GLU B 1 323 ? 26.909 11.136 18.272 0.50 18.60 320 GLU B C 1
ATOM 5407 C C B GLU B 1 323 ? 26.949 11.110 18.260 0.50 18.64 320 GLU B C 1
ATOM 5408 O O A GLU B 1 323 ? 28.051 11.499 18.554 0.50 20.50 320 GLU B O 1
ATOM 5409 O O B GLU B 1 323 ? 28.095 11.444 18.559 0.50 20.37 320 GLU B O 1
ATOM 5420 N N . LEU B 1 324 ? 26.364 10.007 18.739 1.00 17.79 321 LEU B N 1
ATOM 5421 C CA . LEU B 1 324 ? 27.076 9.133 19.684 1.00 18.10 321 LEU B CA 1
ATOM 5422 C C . LEU B 1 324 ? 28.314 8.539 19.000 1.00 18.08 321 LEU B C 1
ATOM 5423 O O . LEU B 1 324 ? 29.410 8.558 19.556 1.00 18.62 321 LEU B O 1
ATOM 5428 N N . ALA B 1 325 ? 28.136 8.037 17.778 1.00 16.09 322 ALA B N 1
ATOM 5429 C CA . ALA B 1 325 ? 29.258 7.457 17.049 1.00 16.72 322 ALA B CA 1
ATOM 5430 C C . ALA B 1 325 ? 30.364 8.513 16.872 1.00 19.91 322 ALA B C 1
ATOM 5431 O O . ALA B 1 325 ? 31.548 8.235 17.083 1.00 20.22 322 ALA B O 1
ATOM 5433 N N A MET B 1 326 ? 29.956 9.730 16.502 0.60 18.67 323 MET B N 1
ATOM 5434 N N B MET B 1 326 ? 29.967 9.732 16.498 0.40 19.39 323 MET B N 1
ATOM 5435 C CA A MET B 1 326 ? 30.894 10.837 16.292 0.60 22.14 323 MET B CA 1
ATOM 5436 C CA B MET B 1 326 ? 30.943 10.800 16.304 0.40 22.70 323 MET B CA 1
ATOM 5437 C C A MET B 1 326 ? 31.636 11.174 17.592 0.60 25.20 323 MET B C 1
ATOM 5438 C C B MET B 1 326 ? 31.659 11.123 17.617 0.40 25.55 323 MET B C 1
ATOM 5439 O O A MET B 1 326 ? 32.853 11.363 17.580 0.60 29.67 323 MET B O 1
ATOM 5440 O O B MET B 1 326 ? 32.886 11.239 17.643 0.40 29.71 323 MET B O 1
ATOM 5449 N N . HIS B 1 327 ? 30.881 11.274 18.693 1.00 26.22 324 HIS B N 1
ATOM 5450 C CA . HIS B 1 327 ? 31.436 11.655 19.997 1.00 29.40 324 HIS B CA 1
ATOM 5451 C C . HIS B 1 327 ? 32.575 10.713 20.400 1.00 30.30 324 HIS B C 1
ATOM 5452 O O . HIS B 1 327 ? 33.652 11.159 20.793 1.00 36.66 324 HIS B O 1
ATOM 5459 N N . ILE B 1 328 ? 32.328 9.411 20.275 1.00 26.58 325 ILE B N 1
ATOM 5460 C CA . ILE B 1 328 ? 33.301 8.400 20.646 1.00 28.45 325 ILE B CA 1
ATOM 5461 C C . ILE B 1 328 ? 34.476 8.406 19.655 1.00 32.48 325 ILE B C 1
ATOM 5462 O O . ILE B 1 328 ? 35.622 8.226 20.060 1.00 37.07 325 ILE B O 1
ATOM 5467 N N . ALA B 1 329 ? 34.187 8.630 18.369 1.00 29.96 326 ALA B N 1
ATOM 5468 C CA . ALA B 1 329 ? 35.238 8.628 17.335 1.00 33.26 326 ALA B CA 1
ATOM 5469 C C . ALA B 1 329 ? 36.141 9.861 17.470 1.00 40.78 326 ALA B C 1
ATOM 5470 O O . ALA B 1 329 ? 37.350 9.769 17.257 1.00 46.99 326 ALA B O 1
ATOM 5472 N N . GLN B 1 330 ? 35.536 11.007 17.806 1.00 43.40 327 GLN B N 1
ATOM 5473 C CA . GLN B 1 330 ? 36.261 12.275 17.941 1.00 47.01 327 GLN B CA 1
ATOM 5474 C C . GLN B 1 330 ? 36.407 12.620 19.427 1.00 49.01 327 GLN B C 1
ATOM 5475 O O . GLN B 1 330 ? 37.301 12.111 20.104 1.00 60.89 327 GLN B O 1
#

B-factor: mean 18.44, std 8.94, range [7.11, 75.08]

InterPro domains:
  IPR005255 PdxA family [PF04166] (34-322)
  IPR005255 PdxA family [PTHR30004] (2-327)
  IPR005255 PdxA family [TIGR00557] (5-326)

CATH classification: 3.40.718.10

Radius of gyration: 29.32 Å; Cα contacts (8 Å, |Δi|>4): 1707; chains: 2; bounding box: 58×44×93 Å